Protein 7F06 (pdb70)

Organism: Streptomyces sp. (NCBI:txid1931)

B-factor: mean 23.54, std 11.12, range [6.89, 70.07]

Structure (mmCIF, N/CA/C/O backbone):
data_7F06
#
_entry.id   7F06
#
_cell.length_a   42.758
_cell.length_b   71.391
_cell.length_c   58.704
_cell.angle_alpha   90.000
_cell.angle_beta   105.113
_cell.angle_gamma   90.000
#
_symmetry.space_group_name_H-M   'P 1 21 1'
#
loop_
_entity.id
_entity.type
_entity.pdbx_description
1 polymer 'adenine phosphopsicosyltransferase'
2 non-polymer '[(2R,3S,4R,5R)-5-(6-aminopurin-9-yl)-5-(hydroxymethyl)-3,4-bis(oxidanyl)oxolan-2-yl]methyl dihydrogen phosphate'
3 non-polymer 'CALCIUM ION'
4 water water
#
loop_
_atom_site.group_PDB
_atom_site.id
_atom_site.type_symbol
_atom_site.label_atom_id
_atom_site.label_alt_id
_atom_site.label_comp_id
_atom_site.label_asym_id
_atom_site.label_entity_id
_atom_site.label_seq_id
_atom_site.pdbx_PDB_ins_code
_atom_site.Cartn_x
_atom_site.Cartn_y
_atom_site.Cartn_z
_atom_site.occupancy
_atom_site.B_iso_or_equiv
_atom_site.auth_seq_id
_atom_site.auth_comp_id
_atom_site.auth_asym_id
_atom_site.auth_atom_id
_atom_site.pdbx_PDB_model_num
ATOM 1 N N . GLY A 1 18 ? 17.46100 10.07900 80.56000 1.000 38.59000 -2 GLY A N 1
ATOM 2 C CA . GLY A 1 18 ? 18.30700 9.15600 79.82800 1.000 41.16000 -2 GLY A CA 1
ATOM 3 C C . GLY A 1 18 ? 17.86200 8.98400 78.38800 1.000 45.57000 -2 GLY A C 1
ATOM 4 O O . GLY A 1 18 ? 17.81500 7.86200 77.87000 1.000 46.63000 -2 GLY A O 1
ATOM 5 N N . SER A 1 19 ? 17.52300 10.09800 77.74300 1.000 42.23000 -1 SER A N 1
ATOM 6 C CA . SER A 1 19 ? 17.11900 10.08600 76.34200 1.000 39.21000 -1 SER A CA 1
ATOM 7 C C . SER A 1 19 ? 17.27100 11.49500 75.78600 1.000 37.47000 -1 SER A C 1
ATOM 8 O O . SER A 1 19 ? 17.47100 12.45900 76.52600 1.000 31.47000 -1 SER A O 1
ATOM 11 N N . HIS A 1 20 ? 17.18100 11.60500 74.46700 1.000 39.97000 0 HIS A N 1
ATOM 12 C CA . HIS A 1 20 ? 17.37200 12.88800 73.80800 1.000 40.10000 0 HIS A CA 1
ATOM 13 C C . HIS A 1 20 ? 16.03000 13.56500 73.54000 1.000 38.01000 0 HIS A C 1
ATOM 14 O O . HIS A 1 20 ? 14.97800 12.91600 73.47200 1.000 33.37000 0 HIS A O 1
ATOM 21 N N . MET A 1 21 ? 16.08400 14.89400 73.41300 1.000 32.67000 1 MET A N 1
ATOM 22 C CA . MET A 1 21 ? 14.89100 15.70300 73.18100 1.000 30.80000 1 MET A CA 1
ATOM 23 C C . MET A 1 21 ? 14.30200 15.45300 71.80200 1.000 30.99000 1 MET A C 1
ATOM 24 O O . MET A 1 21 ? 15.02400 15.36100 70.80700 1.000 31.74000 1 MET A O 1
ATOM 29 N N . THR A 1 22 ? 12.97400 15.39100 71.74500 1.000 28.20000 2 THR A N 1
ATOM 30 C CA . THR A 1 22 ? 12.25000 15.39700 70.48200 1.000 25.84000 2 THR A CA 1
ATOM 31 C C . THR A 1 22 ? 11.21800 16.52100 70.49800 1.000 25.45000 2 THR A C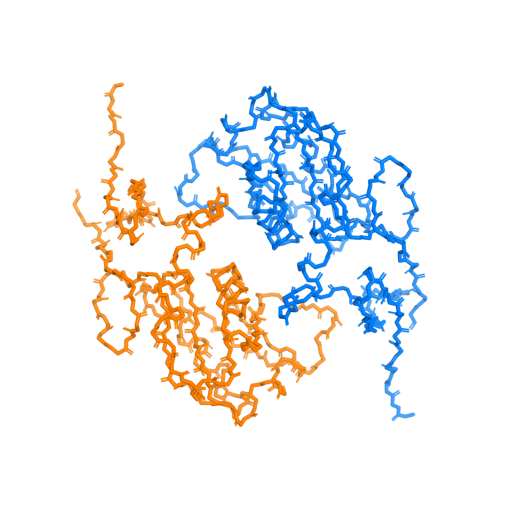 1
ATOM 32 O O . THR A 1 22 ? 10.03800 16.30200 70.20900 1.000 27.57000 2 THR A O 1
ATOM 36 N N . LEU A 1 23 ? 11.65100 17.72800 70.84000 1.000 19.49000 3 LEU A N 1
ATOM 37 C CA . LEU A 1 23 ? 10.75000 18.87000 70.89200 1.000 21.30000 3 LEU A CA 1
ATOM 38 C C . LEU A 1 23 ? 10.51000 19.43200 69.49100 1.000 20.02000 3 LEU A C 1
ATOM 39 O O . LEU A 1 23 ? 11.38900 19.38300 68.62400 1.000 20.17000 3 LEU A O 1
ATOM 44 N N . THR A 1 24 ? 9.31100 19.97300 69.27200 1.000 15.96000 4 THR A N 1
ATOM 45 C CA . THR A 1 24 ? 8.95500 20.50900 67.96400 1.000 18.63000 4 THR A CA 1
ATOM 46 C C . THR A 1 24 ? 8.29700 21.87900 68.10600 1.000 22.39000 4 THR A C 1
ATOM 47 O O . THR A 1 24 ? 7.82600 22.27000 69.17900 1.000 20.54000 4 THR A O 1
ATOM 51 N N . HIS A 1 25 ? 8.28900 22.60200 66.98700 1.000 18.99000 5 HIS A N 1
ATOM 52 C CA . HIS A 1 25 ? 7.71900 23.93800 66.84800 1.000 18.18000 5 HIS A CA 1
ATOM 53 C C . HIS A 1 25 ? 6.6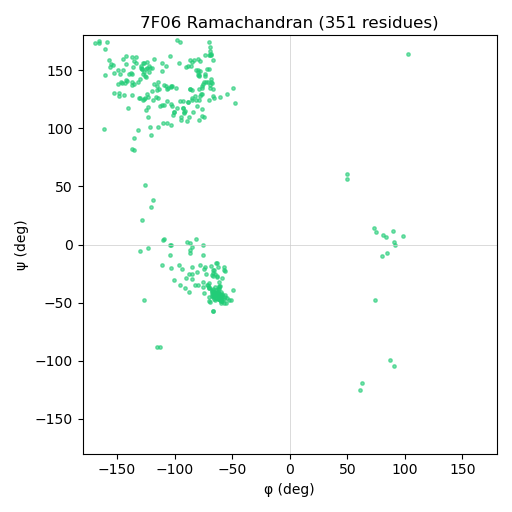8700 23.88000 65.73400 1.000 18.78000 5 HIS A C 1
ATOM 54 O O . HIS A 1 25 ? 7.03000 23.57500 64.58900 1.000 16.07000 5 HIS A O 1
ATOM 61 N N . THR A 1 26 ? 5.43400 24.15500 66.06900 1.000 18.79000 6 THR A N 1
ATOM 62 C CA . THR A 1 26 ? 4.34000 24.02200 65.11300 1.000 17.30000 6 THR A CA 1
ATOM 63 C C . THR A 1 26 ? 4.29400 25.21100 64.15900 1.000 19.01000 6 THR A C 1
ATOM 64 O O . THR A 1 26 ? 4.40500 26.36300 64.58500 1.000 19.33000 6 THR A O 1
ATOM 68 N N . ILE A 1 27 ? 4.14000 24.93300 62.86600 1.000 16.92000 7 ILE A N 1
ATOM 69 C CA . ILE A 1 27 ? 3.84200 25.95900 61.87800 1.000 17.93000 7 ILE A CA 1
ATOM 70 C C . ILE A 1 27 ? 2.59800 25.53600 61.11400 1.000 18.86000 7 ILE A C 1
ATOM 71 O O . ILE A 1 27 ? 2.27300 24.34900 61.00300 1.000 18.80000 7 ILE A O 1
ATOM 76 N N . THR A 1 28 ? 1.91600 26.53200 60.55600 1.000 20.19000 8 THR A N 1
ATOM 77 C CA . THR A 1 28 ? 0.73600 26.30500 59.73900 1.000 24.04000 8 THR A CA 1
ATOM 78 C C . THR A 1 28 ? 0.77600 27.27200 58.56700 1.000 24.88000 8 THR A C 1
ATOM 79 O O . THR A 1 28 ? 0.79000 28.49100 58.76400 1.000 23.00000 8 THR A O 1
ATOM 83 N N . ILE A 1 29 ? 0.84500 26.72800 57.35500 1.000 20.99000 9 ILE A N 1
ATOM 84 C CA . ILE A 1 29 ? 0.83800 27.51600 56.12900 1.000 23.49000 9 ILE A CA 1
ATOM 85 C C . ILE A 1 29 ? -0.49700 27.23600 55.45500 1.000 25.66000 9 ILE A C 1
ATOM 86 O O . ILE A 1 29 ? -0.69700 26.16600 54.86000 1.000 22.33000 9 ILE A O 1
ATOM 91 N N . GLY A 1 30 ? -1.41400 28.19700 55.54400 1.000 30.90000 10 GLY A N 1
ATOM 92 C CA . GLY A 1 30 ? -2.79000 27.90200 55.19000 1.000 32.84000 10 GLY A CA 1
ATOM 93 C C . GLY A 1 30 ? -3.30200 26.84900 56.14700 1.000 37.05000 10 GLY A C 1
ATOM 94 O O . GLY A 1 30 ? -3.34300 27.05500 57.36600 1.000 42.88000 10 GLY A O 1
ATOM 95 N N . ASP A 1 31 ? -3.68800 25.69400 55.61700 1.000 35.12000 11 ASP A N 1
ATOM 96 C CA . ASP A 1 31 ? -4.02300 24.55300 56.45900 1.000 40.47000 11 ASP A CA 1
ATOM 97 C C . ASP A 1 31 ? -3.09400 23.37400 56.17300 1.000 38.90000 11 ASP A C 1
ATOM 98 O O . ASP A 1 31 ? -3.51100 22.21300 56.16200 1.000 43.49000 11 ASP A O 1
ATOM 103 N N . VAL A 1 32 ? -1.81600 23.66800 55.94000 1.000 31.13000 12 VAL A N 1
ATOM 104 C CA . VAL A 1 32 ? -0.75400 22.66700 55.99700 1.000 26.92000 12 VAL A CA 1
ATOM 105 C C . VAL A 1 32 ? -0.03900 22.83800 57.33100 1.000 24.39000 12 VAL A C 1
ATOM 106 O O . VAL A 1 32 ? 0.63200 23.85100 57.55800 1.000 23.82000 12 VAL A O 1
ATOM 110 N N . ARG A 1 33 ? -0.18900 21.86500 58.22600 1.000 20.28000 13 ARG A N 1
ATOM 111 C CA . ARG A 1 33 ? 0.42100 21.92100 59.54900 1.000 19.87000 13 ARG A CA 1
ATOM 112 C C . ARG A 1 33 ? 1.66400 21.04100 59.59800 1.000 17.20000 13 ARG A C 1
ATOM 113 O O . ARG A 1 33 ? 1.64800 19.90400 59.12000 1.000 18.27000 13 ARG A O 1
ATOM 121 N N . ARG A 1 34 ? 2.73300 21.56200 60.20200 1.000 17.75000 14 ARG A N 1
ATOM 122 C CA . ARG A 1 34 ? 3.97000 20.80200 60.34700 1.000 19.43000 14 ARG A CA 1
ATOM 123 C C . ARG A 1 34 ? 4.57900 21.05200 61.72100 1.000 15.73000 14 ARG A C 1
ATOM 124 O O . ARG A 1 34 ? 4.46800 22.14400 62.27800 1.000 18.91000 14 ARG A O 1
ATOM 132 N N . GLU A 1 35 ? 5.22900 20.02200 62.25300 1.000 18.80000 15 GLU A N 1
ATOM 133 C CA . GLU A 1 35 ? 5.95700 20.07900 63.52300 1.000 19.56000 15 GLU A CA 1
ATOM 134 C C . GLU A 1 35 ? 7.45200 20.07800 63.22000 1.000 19.54000 15 GLU A C 1
ATOM 135 O O . GLU A 1 35 ? 8.02500 19.03900 62.87700 1.000 19.08000 15 GLU A O 1
ATOM 141 N N . LEU A 1 36 ? 8.07500 21.22500 63.34900 1.000 13.89000 16 LEU A N 1
ATOM 142 C CA . LEU A 1 36 ? 9.47400 21.35700 63.00300 1.000 13.92000 16 LEU A CA 1
ATOM 143 C C . LEU A 1 36 ? 10.33700 20.86900 64.15700 1.000 16.93000 16 LEU A C 1
ATOM 144 O O . LEU A 1 36 ? 10.15100 21.31400 65.29200 1.000 15.90000 16 LEU A O 1
ATOM 149 N N . PRO A 1 37 ? 11.28500 19.97000 63.90800 1.000 13.01000 17 PRO A N 1
ATOM 150 C CA . PRO A 1 37 ? 12.13300 19.48000 64.99800 1.000 17.75000 17 PRO A CA 1
ATOM 151 C C . PRO A 1 37 ? 13.05600 20.58400 65.48100 1.000 17.36000 17 PRO A C 1
ATOM 152 O O . PRO A 1 37 ? 13.62400 21.33000 64.68400 1.000 16.08000 17 PRO A O 1
ATOM 156 N N . ILE A 1 38 ? 13.19600 20.70100 66.79600 1.000 16.17000 18 ILE A N 1
ATOM 157 C CA . ILE A 1 38 ? 14.06300 21.71600 67.38600 1.000 11.38000 18 ILE A CA 1
ATOM 158 C C . ILE A 1 38 ? 15.42100 21.08200 67.65300 1.000 17.84000 18 ILE A C 1
ATOM 159 O O . ILE A 1 38 ? 15.57700 20.29000 68.58800 1.000 18.70000 18 ILE A O 1
ATOM 164 N N . VAL A 1 39 ? 16.41300 21.45000 66.84800 1.000 17.94000 19 VAL A N 1
ATOM 165 C CA . VAL A 1 39 ? 17.67000 20.71800 66.77800 1.000 18.98000 19 VAL A CA 1
ATOM 166 C C . VAL A 1 39 ? 18.82700 21.64100 67.11100 1.000 20.24000 19 VAL A C 1
ATOM 167 O O . VAL A 1 39 ? 18.79800 22.84500 66.83000 1.000 16.82000 19 VAL A O 1
ATOM 171 N N . ARG A 1 40 ? 19.86600 21.05800 67.70800 1.000 18.38000 20 ARG A N 1
ATOM 172 C CA . ARG A 1 40 ? 21.02300 21.83500 68.12900 1.000 21.79000 20 ARG A CA 1
ATOM 173 C C . ARG A 1 40 ? 21.90000 22.20500 66.93800 1.000 21.94000 20 ARG A C 1
ATOM 174 O O . ARG A 1 40 ? 22.15500 21.38200 66.05200 1.000 20.89000 20 ARG A O 1
ATOM 182 N N . VAL A 1 41 ? 22.35100 23.46200 66.91000 1.000 21.46000 21 VAL A N 1
ATOM 183 C CA . VAL A 1 41 ? 23.19900 23.94900 65.82900 1.000 23.99000 21 VAL A CA 1
ATOM 184 C C . VAL A 1 41 ? 24.44500 24.65700 66.33400 1.000 30.44000 21 VAL A C 1
ATOM 185 O O . VAL A 1 41 ? 25.28900 25.04800 65.52700 1.000 30.78000 21 VAL A O 1
ATOM 189 N N . ALA A 1 42 ? 24.57400 24.86500 67.63800 1.000 28.56000 22 ALA A N 1
ATOM 190 C CA . ALA A 1 42 ? 25.72000 25.56200 68.20200 1.000 33.95000 22 ALA A CA 1
ATOM 191 C C . ALA A 1 42 ? 25.81500 25.16200 69.66500 1.000 37.82000 22 ALA A C 1
ATOM 192 O O . ALA A 1 42 ? 24.94100 24.46400 70.19000 1.000 33.86000 22 ALA A O 1
ATOM 194 N N . ASP A 1 43 ? 26.89600 25.61300 70.31600 1.000 42.44000 23 ASP A N 1
ATOM 195 C CA . ASP A 1 43 ? 27.09200 25.34200 71.74200 1.000 45.94000 23 ASP A CA 1
ATOM 196 C C . ASP A 1 43 ? 25.85000 25.68700 72.54400 1.000 40.17000 23 ASP A C 1
ATOM 197 O O . ASP A 1 43 ? 25.47300 24.96500 73.47400 1.000 39.35000 23 ASP A O 1
ATOM 202 N N . ASP A 1 44 ? 25.18600 26.78100 72.17900 1.000 39.78000 24 ASP A N 1
ATOM 203 C CA . ASP A 1 44 ? 24.15900 27.37700 73.02000 1.000 36.02000 24 ASP A CA 1
ATOM 204 C C . ASP A 1 44 ? 22.84900 27.61400 72.27500 1.000 30.86000 24 ASP A C 1
ATOM 205 O O . ASP A 1 44 ? 22.04900 28.44400 72.71700 1.000 28.59000 24 ASP A O 1
ATOM 210 N N . ALA A 1 45 ? 22.59800 26.91700 71.16600 1.000 29.66000 25 ALA A N 1
ATOM 211 C CA . ALA A 1 45 ? 21.44900 27.28000 70.34600 1.000 25.97000 25 ALA A CA 1
ATOM 212 C C . ALA A 1 45 ? 20.82000 26.06500 69.67100 1.000 21.28000 25 ALA A C 1
ATOM 213 O O . ALA A 1 45 ? 21.52000 25.18000 69.17100 1.000 20.84000 25 ALA A O 1
ATOM 215 N N . ARG A 1 46 ? 19.48900 26.06000 69.63500 1.000 16.27000 26 ARG A N 1
ATOM 216 C CA . ARG A 1 46 ? 18.70700 25.15500 68.80300 1.000 17.95000 26 ARG A CA 1
ATOM 217 C C . ARG A 1 46 ? 17.76100 25.96100 67.91300 1.000 16.60000 26 ARG A C 1
ATOM 218 O O . ARG A 1 46 ? 17.31400 27.05300 68.28000 1.000 16.66000 26 ARG A O 1
ATOM 226 N N . ILE A 1 47 ? 17.44800 25.41200 66.74100 1.000 10.75000 27 ILE A N 1
ATOM 227 C CA . ILE A 1 47 ? 16.51600 26.04700 65.81500 1.000 12.50000 27 ILE A CA 1
ATOM 228 C C . ILE A 1 47 ? 15.44700 25.04300 65.40800 1.000 12.52000 27 ILE A C 1
ATOM 229 O O . ILE A 1 47 ? 15.67900 23.83000 65.40500 1.000 12.85000 27 ILE A O 1
ATOM 234 N N . ALA A 1 48 ? 14.25900 25.56000 65.08700 1.000 10.18000 28 ALA A N 1
ATOM 235 C CA . ALA A 1 48 ? 13.16900 24.76500 64.53200 1.000 10.40000 28 ALA A CA 1
ATOM 236 C C . ALA A 1 48 ? 13.44900 24.55700 63.05100 1.000 9.57000 28 ALA A C 1
ATOM 237 O O . ALA A 1 48 ? 13.33200 25.49300 62.25700 1.000 10.61000 28 ALA A O 1
ATOM 239 N N . PHE A 1 49 ? 13.84100 23.34500 62.67300 1.000 10.43000 29 PHE A N 1
ATOM 240 C CA . PHE A 1 49 ? 14.41800 23.13000 61.35100 1.000 12.43000 29 PHE A CA 1
ATOM 241 C C . PHE A 1 49 ? 13.33200 22.92100 60.30300 1.000 11.34000 29 PHE A C 1
ATOM 242 O O . PHE A 1 49 ? 12.51200 22.00700 60.42300 1.000 10.67000 29 PHE A O 1
ATOM 250 N N . LEU A 1 50 ? 13.36400 23.74500 59.26000 1.000 10.70000 30 LEU A N 1
ATOM 251 C CA . LEU A 1 50 ? 12.39700 23.70500 58.16900 1.000 11.22000 30 LEU A CA 1
ATOM 252 C C . LEU A 1 50 ? 12.93600 22.82100 57.04800 1.000 13.23000 30 LEU A C 1
ATOM 253 O O . LEU A 1 50 ? 14.02800 23.07300 56.53700 1.000 13.51000 30 LEU A O 1
ATOM 258 N N . LYS A 1 51 ? 12.18200 21.79700 56.66300 1.000 13.39000 31 LYS A N 1
ATOM 259 C CA . LYS A 1 51 ? 12.63400 20.83100 55.65300 1.000 11.81000 31 LYS A CA 1
ATOM 260 C C . LYS A 1 51 ? 11.67000 20.82300 54.46400 1.000 13.72000 31 LYS A C 1
ATOM 261 O O . LYS A 1 51 ? 10.66300 20.10900 54.48500 1.000 12.04000 31 LYS A O 1
ATOM 267 N N . LEU A 1 52 ? 11.97200 21.60300 53.42500 1.000 8.93000 32 LEU A N 1
ATOM 268 C CA . LEU A 1 52 ? 11.16900 21.55100 52.20300 1.000 9.93000 32 LEU A CA 1
ATOM 269 C C . LEU A 1 52 ? 11.44400 20.30400 51.36800 1.000 11.85000 32 LEU A C 1
ATOM 270 O O . LEU A 1 52 ? 10.53700 19.82500 50.67600 1.000 9.61000 32 LEU A O 1
ATOM 275 N N . TYR A 1 53 ? 12.67700 19.78900 51.38900 1.000 11.06000 33 TYR A N 1
ATOM 276 C CA . TYR A 1 53 ? 13.00800 18.54700 50.68700 1.000 11.99000 33 TYR A CA 1
ATOM 277 C C . TYR A 1 53 ? 12.07400 17.42200 51.11700 1.000 13.52000 33 TYR A C 1
ATOM 278 O O . TYR A 1 53 ? 11.89600 17.17900 52.31100 1.000 13.07000 33 TYR A O 1
ATOM 287 N N . GLY A 1 54 ? 11.48600 16.72200 50.14700 1.000 10.85000 34 GLY A N 1
ATOM 288 C CA . GLY A 1 54 ? 10.63200 15.60100 50.49600 1.000 12.87000 34 GLY A CA 1
ATOM 289 C C . GLY A 1 54 ? 9.22100 15.95900 50.89900 1.000 15.78000 34 GLY A C 1
ATOM 290 O O . GLY A 1 54 ? 8.46700 15.07000 51.31900 1.000 13.77000 34 GLY A O 1
ATOM 291 N N . ASP A 1 55 ? 8.81300 17.22900 50.75000 1.000 13.18000 35 ASP A N 1
ATOM 292 C CA . ASP A 1 55 ? 7.49600 17.65500 51.22300 1.000 14.49000 35 ASP A CA 1
ATOM 293 C C . ASP A 1 55 ? 6.82600 18.53000 50.15300 1.000 13.72000 35 ASP A C 1
ATOM 294 O O . ASP A 1 55 ? 6.82200 19.75800 50.24200 1.000 11.04000 35 ASP A O 1
ATOM 299 N N . VAL A 1 56 ? 6.23100 17.87900 49.14500 1.000 11.22000 36 VAL A N 1
ATOM 300 C CA . VAL A 1 56 ? 5.56000 18.61600 48.07500 1.000 11.84000 36 VAL A CA 1
ATOM 301 C C . VAL A 1 56 ? 4.47700 19.52500 48.65100 1.000 11.55000 36 VAL A C 1
ATOM 302 O O . VAL A 1 56 ? 4.36400 20.68800 48.26700 1.000 13.99000 36 VAL A O 1
ATOM 306 N N . GLU A 1 57 ? 3.64600 18.99400 49.55700 1.000 13.75000 37 GLU A N 1
ATOM 307 C CA . GLU A 1 57 ? 2.51900 19.76900 50.08100 1.000 13.04000 37 GLU A CA 1
ATOM 308 C C . GLU A 1 57 ? 2.98600 21.05800 50.75000 1.000 14.97000 37 GLU A C 1
ATOM 309 O O . GLU A 1 57 ? 2.42600 22.13400 50.49800 1.000 14.15000 37 GLU A O 1
ATOM 315 N N . LEU A 1 58 ? 4.01700 20.97200 51.60300 1.000 12.61000 38 LEU A N 1
ATOM 316 C CA . LEU A 1 58 ? 4.54300 22.16700 52.27300 1.000 11.66000 38 LEU A CA 1
ATOM 317 C C . LEU A 1 58 ? 5.19200 23.11500 51.27600 1.000 12.04000 38 LEU A C 1
ATOM 318 O O . LEU A 1 58 ? 4.98400 24.33300 51.34000 1.000 12.87000 38 LEU A O 1
ATOM 323 N N . THR A 1 59 ? 5.97000 22.57200 50.33900 1.000 10.52000 39 THR A N 1
ATOM 324 C CA . THR A 1 59 ? 6.64700 23.39200 49.33800 1.000 11.61000 39 THR A CA 1
ATOM 325 C C . THR A 1 59 ? 5.64500 24.19000 48.51500 1.000 11.87000 39 THR A C 1
ATOM 326 O O . THR A 1 59 ? 5.77300 25.41100 48.34600 1.000 11.71000 39 THR A O 1
ATOM 330 N N . VAL A 1 60 ? 4.63300 23.50500 47.99700 1.000 12.58000 40 VAL A N 1
ATOM 331 C CA . VAL A 1 60 ? 3.63600 24.15600 47.16600 1.000 13.20000 40 VAL A CA 1
ATOM 332 C C . VAL A 1 60 ? 2.82600 25.15400 47.98600 1.000 12.54000 40 VAL A C 1
ATOM 333 O O . VAL A 1 60 ? 2.53400 26.25500 47.51000 1.000 17.00000 40 VAL A O 1
ATOM 337 N N . ALA A 1 61 ? 2.50000 24.82600 49.24600 1.000 11.80000 41 ALA A N 1
ATOM 338 C CA . ALA A 1 61 ? 1.74300 25.78100 50.06000 1.000 17.57000 41 ALA A CA 1
ATOM 339 C C . ALA A 1 61 ? 2.55600 27.04700 50.34200 1.000 16.21000 41 ALA A C 1
ATOM 340 O O . ALA A 1 61 ? 2.03600 28.16800 50.22100 1.000 15.35000 41 ALA A O 1
ATOM 342 N N . CYS A 1 62 ? 3.83700 26.89500 50.69400 1.000 11.79000 42 CYS A N 1
ATOM 343 C CA . CYS A 1 62 ? 4.70000 28.06000 50.90800 1.000 8.54000 42 CYS A CA 1
ATOM 344 C C . CYS A 1 62 ? 4.80400 28.91700 49.65200 1.000 13.58000 42 CYS A C 1
ATOM 345 O O . CYS A 1 62 ? 4.66300 30.14500 49.71200 1.000 10.62000 42 CYS A O 1
ATOM 348 N N . ALA A 1 63 ? 5.07600 28.28600 48.50500 1.000 11.81000 43 ALA A N 1
ATOM 349 C CA . ALA A 1 63 ? 5.20300 29.03200 47.25700 1.000 13.95000 43 ALA A CA 1
ATOM 350 C C . ALA A 1 63 ? 3.90000 29.73900 46.88500 1.000 16.76000 43 ALA A C 1
ATOM 351 O O . ALA A 1 63 ? 3.91900 30.87200 46.39400 1.000 17.14000 43 ALA A O 1
ATOM 353 N N . ARG A 1 64 ? 2.75900 29.09400 47.11500 1.000 17.53000 44 ARG A N 1
ATOM 354 C CA . ARG A 1 64 ? 1.48100 29.73800 46.82300 1.000 20.35000 44 ARG A CA 1
ATOM 355 C C . ARG A 1 64 ? 1.26400 30.96000 47.71100 1.000 18.26000 44 ARG A C 1
ATOM 356 O O . ARG A 1 64 ? 0.91900 32.04800 47.22200 1.000 19.37000 44 ARG A O 1
ATOM 364 N N . ALA A 1 65 ? 1.49900 30.80400 49.01900 1.000 15.33000 45 ALA A N 1
ATOM 365 C CA . ALA A 1 65 ? 1.36200 31.93100 49.93900 1.000 17.08000 45 ALA A CA 1
ATOM 366 C C . ALA A 1 65 ? 2.28200 33.08300 49.55600 1.000 19.98000 45 ALA A C 1
ATOM 367 O O . ALA A 1 65 ? 1.87400 34.25000 49.57600 1.000 17.81000 45 ALA A O 1
ATOM 369 N N . LEU A 1 66 ? 3.52900 32.78200 49.20200 1.000 16.51000 46 LEU A N 1
ATOM 370 C CA . LEU A 1 66 ? 4.45400 33.85600 48.86700 1.000 15.65000 46 LEU A CA 1
ATOM 371 C C . LEU A 1 66 ? 4.08000 34.51700 47.54000 1.000 19.65000 46 LEU A C 1
ATOM 372 O O . LEU A 1 66 ? 4.21000 35.73500 47.39800 1.000 19.30000 46 LEU A O 1
ATOM 377 N N . ALA A 1 67 ? 3.61600 33.73400 46.55800 1.000 18.31000 47 ALA A N 1
ATOM 378 C CA . ALA A 1 67 ? 3.17300 34.31700 45.29400 1.000 19.98000 47 ALA A CA 1
ATOM 379 C C . ALA A 1 67 ? 2.00900 35.27700 45.51000 1.000 22.30000 47 ALA A C 1
ATOM 380 O O . ALA A 1 67 ? 1.90400 36.30100 44.82700 1.000 22.51000 47 ALA A O 1
ATOM 382 N N . GLY A 1 68 ? 1.12400 34.95900 46.45500 1.000 23.50000 48 GLY A N 1
ATOM 383 C CA . GLY A 1 68 ? 0.05700 35.89200 46.79600 1.000 28.22000 48 GLY A CA 1
ATOM 384 C C . GLY A 1 68 ? 0.55700 37.26400 47.21100 1.000 29.83000 48 GLY A C 1
ATOM 385 O O . GLY A 1 68 ? -0.17900 38.25100 47.12500 1.000 28.82000 48 GLY A O 1
ATOM 386 N N . ARG A 1 69 ? 1.80500 37.35200 47.66000 1.000 25.03000 49 ARG A N 1
ATOM 387 C CA . ARG A 1 69 ? 2.39300 38.58600 48.15200 1.000 23.07000 49 ARG A CA 1
ATOM 388 C C . ARG A 1 69 ? 3.35700 39.21900 47.16200 1.000 25.64000 49 ARG A C 1
ATOM 389 O O . ARG A 1 69 ? 3.93000 40.27300 47.45800 1.000 23.91000 49 ARG A O 1
ATOM 397 N N . MET A 1 70 ? 3.56100 38.60300 46.00100 1.000 23.52000 50 MET A N 1
ATOM 398 C CA . MET A 1 70 ? 4.51200 39.11600 45.03000 1.000 24.52000 50 MET A CA 1
ATOM 399 C C . MET A 1 70 ? 3.78900 40.04600 44.06400 1.000 24.79000 50 MET A C 1
ATOM 400 O O . MET A 1 70 ? 2.94000 39.57800 43.29600 1.000 26.53000 50 MET A O 1
ATOM 405 N N . PRO A 1 71 ? 4.08800 41.34300 44.05900 1.000 24.03000 51 PRO A N 1
ATOM 406 C CA . PRO A 1 71 ? 3.33600 42.27500 43.20900 1.000 29.89000 51 PRO A CA 1
ATOM 407 C C . PRO A 1 71 ? 3.63100 42.09700 41.72400 1.000 33.19000 51 PRO A C 1
ATOM 408 O O . PRO A 1 71 ? 4.63200 41.50400 41.31200 1.000 26.11000 51 PRO A O 1
ATOM 412 N N . ALA A 1 72 ? 2.72700 42.65600 40.91100 1.000 33.38000 52 ALA A N 1
ATOM 413 C CA . ALA A 1 72 ? 2.84800 42.56300 39.45900 1.000 32.76000 52 ALA A CA 1
ATOM 414 C C . ALA A 1 72 ? 4.10800 43.24100 38.93000 1.000 25.83000 52 ALA A C 1
ATOM 415 O O . ALA A 1 72 ? 4.54100 42.93600 37.81300 1.000 30.44000 52 ALA A O 1
ATOM 417 N N . ASP A 1 73 ? 4.71000 44.14100 39.71000 1.000 26.42000 53 ASP A N 1
ATOM 418 C CA . ASP A 1 73 ? 5.91600 44.84500 39.27500 1.000 33.29000 53 ASP A CA 1
ATOM 419 C C . ASP A 1 73 ? 7.10300 43.90700 39.09000 1.000 31.34000 53 ASP A C 1
ATOM 420 O O . ASP A 1 73 ? 8.04800 44.24700 38.36400 1.000 25.95000 53 ASP A O 1
ATOM 425 N N . VAL A 1 74 ? 7.11000 42.76700 39.78600 1.000 26.07000 54 VAL A N 1
ATOM 426 C CA . VAL A 1 74 ? 8.29000 41.90100 39.81500 1.000 23.44000 54 VAL A CA 1
ATOM 427 C C . VAL A 1 74 ? 8.46900 41.24800 38.45200 1.000 18.97000 54 VAL A C 1
ATOM 428 O O . VAL A 1 74 ? 7.56000 40.57100 37.95700 1.000 21.28000 54 VAL A O 1
ATOM 432 N N . ASP A 1 75 ? 9.65400 41.42700 37.85700 1.000 18.88000 55 ASP A N 1
ATOM 433 C CA . ASP A 1 75 ? 10.00800 40.80200 36.58500 1.000 21.00000 55 ASP A CA 1
ATOM 434 C C . ASP A 1 75 ? 10.60700 39.40900 36.72700 1.000 22.36000 55 ASP A C 1
ATOM 435 O O . ASP A 1 75 ? 10.33200 38.54700 35.88700 1.000 17.16000 55 ASP A O 1
ATOM 440 N N . VAL A 1 76 ? 11.47700 39.17700 37.71400 1.000 18.28000 56 VAL A N 1
ATOM 441 C CA . VAL A 1 76 ? 12.23600 37.92900 37.74500 1.000 15.06000 56 VAL A CA 1
ATOM 442 C C . VAL A 1 76 ? 12.48600 37.51100 39.19000 1.000 16.99000 56 VAL A C 1
ATOM 443 O O . VAL A 1 76 ? 12.64800 38.35000 40.07800 1.000 14.59000 56 VAL A O 1
ATOM 447 N N . ILE A 1 77 ? 12.51200 36.18900 39.42300 1.000 14.56000 57 ILE A N 1
ATOM 448 C CA . ILE A 1 77 ? 12.75200 35.62100 40.75300 1.000 14.89000 57 ILE A CA 1
ATOM 449 C C . ILE A 1 77 ? 14.18300 35.11300 40.80900 1.000 15.40000 57 ILE A C 1
ATOM 450 O O . ILE A 1 77 ? 14.64700 34.47900 39.86200 1.000 12.34000 57 ILE A O 1
ATOM 455 N N . VAL A 1 78 ? 14.88500 35.38200 41.91200 1.000 11.21000 58 VAL A N 1
ATOM 456 C CA . VAL A 1 78 ? 16.26200 34.93700 42.08800 1.000 11.62000 58 VAL A CA 1
ATOM 457 C C . VAL A 1 78 ? 16.39500 34.25400 43.44200 1.000 11.55000 58 VAL A C 1
ATOM 458 O O . VAL A 1 78 ? 16.05300 34.84200 44.47600 1.000 12.10000 58 VAL A O 1
ATOM 462 N N . GLY A 1 79 ? 16.91200 33.02600 43.44100 1.000 10.69000 59 GLY A N 1
ATOM 463 C CA . GLY A 1 79 ? 17.10600 32.31000 44.68100 1.000 10.46000 59 GLY A CA 1
ATOM 464 C C . GLY A 1 79 ? 18.46000 31.64200 44.70400 1.000 12.22000 59 GLY A C 1
ATOM 465 O O . GLY A 1 79 ? 19.06000 31.40400 43.65900 1.000 11.90000 59 GLY A O 1
ATOM 466 N N . PRO A 1 80 ? 18.98600 31.33800 45.90900 1.000 10.38000 60 PRO A N 1
ATOM 467 C CA . PRO A 1 80 ? 20.24500 30.65800 45.99700 1.000 11.22000 60 PRO A CA 1
ATOM 468 C C . PRO A 1 80 ? 20.19600 29.12700 45.97900 1.000 15.66000 60 PRO A C 1
ATOM 469 O O . PRO A 1 80 ? 19.19300 28.58200 46.36600 1.000 12.32000 60 PRO A O 1
ATOM 473 N N . GLU A 1 81 ? 21.27400 28.49500 45.52600 1.000 10.82000 61 GLU A N 1
ATOM 474 C CA . GLU A 1 81 ? 21.42900 27.04000 45.68800 1.000 15.75000 61 GLU A CA 1
ATOM 475 C C . GLU A 1 81 ? 21.87500 26.88400 47.15000 1.000 19.56000 61 GLU A C 1
ATOM 476 O O . GLU A 1 81 ? 22.83700 27.55700 47.53200 1.000 19.05000 61 GLU A O 1
ATOM 482 N N . THR A 1 82 ? 21.17600 26.10400 47.96400 1.000 14.65000 62 THR A N 1
ATOM 483 C CA . THR A 1 82 ? 20.09100 25.17300 47.61000 1.000 15.14000 62 THR A CA 1
ATOM 484 C C . THR A 1 82 ? 18.75000 25.68300 48.14400 1.000 13.23000 62 THR A C 1
ATOM 485 O O . THR A 1 82 ? 17.73600 25.26500 47.61600 1.000 13.06000 62 THR A O 1
ATOM 489 N N . GLY A 1 83 ? 18.78900 26.60400 49.10500 1.000 17.22000 63 GLY A N 1
ATOM 490 C CA . GLY A 1 83 ? 17.57100 27.05600 49.81100 1.000 14.31000 63 GLY A CA 1
ATOM 491 C C . GLY A 1 83 ? 16.51700 27.74600 48.96200 1.000 13.14000 63 GLY A C 1
ATOM 492 O O . GLY A 1 83 ? 15.42900 27.95200 49.48200 1.000 12.12000 63 GLY A O 1
ATOM 493 N N . GLY A 1 84 ? 16.87500 28.18000 47.76000 1.000 13.71000 64 GLY A N 1
ATOM 494 C CA . GLY A 1 84 ? 15.84900 28.80400 46.95700 1.000 11.40000 64 GLY A CA 1
ATOM 495 C C . GLY A 1 84 ? 15.41000 27.96400 45.77900 1.000 12.25000 64 GLY A C 1
ATOM 496 O O . GLY A 1 84 ? 14.60200 28.43400 44.97800 1.000 12.89000 64 GLY A O 1
ATOM 497 N N . ILE A 1 85 ? 15.90600 26.73200 45.64100 1.000 10.83000 65 ILE A N 1
ATOM 498 C CA . ILE A 1 85 ? 15.62600 25.98700 44.41200 1.000 13.13000 65 ILE A CA 1
ATOM 499 C C . ILE A 1 85 ? 14.14200 25.64600 44.30700 1.000 9.92000 65 ILE A C 1
ATOM 500 O O . ILE A 1 85 ? 13.47600 25.99700 43.32300 1.000 8.04000 65 ILE A O 1
ATOM 505 N N . LEU A 1 86 ? 13.61200 24.94100 45.31000 1.000 9.90000 66 LEU A N 1
ATOM 506 C CA . LEU A 1 86 ? 12.22400 24.49000 45.24600 1.000 7.81000 66 LEU A CA 1
ATOM 507 C C . LEU A 1 86 ? 11.26800 25.67100 45.25200 1.000 10.69000 66 LEU A C 1
ATOM 508 O O . LEU A 1 86 ? 10.28400 25.68700 44.48700 1.000 8.08000 66 LEU A O 1
ATOM 513 N N . LEU A 1 87 ? 11.55900 26.68000 46.08200 1.000 9.33000 67 LEU A N 1
ATOM 514 C CA . LEU A 1 87 ? 10.65100 27.81700 46.21400 1.000 9.59000 67 LEU A CA 1
ATOM 515 C C . LEU A 1 87 ? 10.64800 28.66500 44.95900 1.000 12.10000 67 LEU A C 1
ATOM 516 O O . LEU A 1 87 ? 9.58900 29.09000 44.50100 1.000 11.12000 67 LEU A O 1
ATOM 521 N N . ALA A 1 88 ? 11.83200 28.96800 44.41000 1.000 9.79000 68 ALA A N 1
ATOM 522 C CA . ALA A 1 88 ? 11.87400 29.73400 43.17200 1.000 11.50000 68 ALA A CA 1
ATOM 523 C C . ALA A 1 88 ? 11.16700 28.99000 42.04600 1.000 12.96000 68 ALA A C 1
ATOM 524 O O . ALA A 1 88 ? 10.41200 29.59800 41.27200 1.000 10.60000 68 ALA A O 1
ATOM 526 N N . HIS A 1 89 ? 11.41500 27.67900 41.91600 1.000 9.59000 69 HIS A N 1
ATOM 527 C CA . HIS A 1 89 ? 10.74800 26.91800 40.85800 1.000 10.71000 69 HIS A CA 1
ATOM 528 C C . HIS A 1 89 ? 9.22800 26.99200 40.99200 1.000 10.09000 69 HIS A C 1
ATOM 529 O O . HIS A 1 89 ? 8.52500 27.26600 40.01500 1.000 13.09000 69 HIS A O 1
ATOM 536 N N . GLU A 1 90 ? 8.69800 26.75900 42.19700 1.000 9.71000 70 GLU A N 1
ATOM 537 C CA . GLU A 1 90 ? 7.24100 26.76800 42.37900 1.000 12.31000 70 GLU A CA 1
ATOM 538 C C . GLU A 1 90 ? 6.65900 28.18000 42.29500 1.000 12.80000 70 GLU A C 1
ATOM 539 O O . GLU A 1 90 ? 5.54700 28.36000 41.78600 1.000 13.50000 70 GLU A O 1
ATOM 545 N N . LEU A 1 91 ? 7.38600 29.19700 42.76500 1.000 12.43000 71 LEU A N 1
ATOM 546 C CA . LEU A 1 91 ? 6.94000 30.57600 42.56300 1.000 12.25000 71 LEU A CA 1
ATOM 547 C C . LEU A 1 91 ? 6.85500 30.90900 41.08600 1.000 16.62000 71 LEU A C 1
ATOM 548 O O . LEU A 1 91 ? 5.90000 31.56400 40.63700 1.000 15.66000 71 LEU A O 1
ATOM 553 N N . ALA A 1 92 ? 7.87400 30.50600 40.31900 1.000 13.51000 72 ALA A N 1
ATOM 554 C CA . ALA A 1 92 ? 7.87400 30.75600 38.88600 1.000 12.21000 72 ALA A CA 1
ATOM 555 C C . ALA A 1 92 ? 6.75000 29.99300 38.20300 1.000 16.79000 72 ALA A C 1
ATOM 556 O O . ALA A 1 92 ? 6.06200 30.53400 37.32900 1.000 16.00000 72 ALA A O 1
ATOM 558 N N . GLU A 1 93 ? 6.52500 28.74400 38.61200 1.000 12.40000 73 GLU A N 1
ATOM 559 C CA . GLU A 1 93 ? 5.45600 27.96000 38.00700 1.000 16.45000 73 GLU A CA 1
ATOM 560 C C . GLU A 1 93 ? 4.09100 28.56600 38.31600 1.000 16.24000 73 GLU A C 1
ATOM 561 O O . GLU A 1 93 ? 3.19700 28.55700 37.46400 1.000 21.59000 73 GLU A O 1
ATOM 567 N N . HIS A 1 94 ? 3.91500 29.10800 39.52300 1.000 18.88000 74 HIS A N 1
ATOM 568 C CA . HIS A 1 94 ? 2.62500 29.68400 39.89500 1.000 24.33000 74 HIS A CA 1
ATOM 569 C C . HIS A 1 94 ? 2.39000 31.01900 39.20800 1.000 24.09000 74 HIS A C 1
ATOM 570 O O . HIS A 1 94 ? 1.27400 31.30200 38.75700 1.000 26.66000 74 HIS A O 1
ATOM 577 N N . SER A 1 95 ? 3.42300 31.85800 39.13800 1.000 24.84000 75 SER A N 1
ATOM 578 C CA . SER A 1 95 ? 3.27000 33.24400 38.72500 1.000 24.19000 75 SER A CA 1
ATOM 579 C C . SER A 1 95 ? 3.49900 33.47200 37.23700 1.000 26.08000 75 SER A C 1
ATOM 580 O O . SER A 1 95 ? 3.02800 34.48200 36.70700 1.000 26.30000 75 SER A O 1
ATOM 583 N N . GLY A 1 96 ? 4.20500 32.56900 36.55300 1.000 21.86000 76 GLY A N 1
ATOM 584 C CA . GLY A 1 96 ? 4.62400 32.78700 35.18800 1.000 19.74000 76 GLY A CA 1
ATOM 585 C C . GLY A 1 96 ? 5.91000 33.57600 35.02500 1.000 19.87000 76 GLY A C 1
ATOM 586 O O . GLY A 1 96 ? 6.42500 33.66500 33.90500 1.000 18.46000 76 GLY A O 1
ATOM 587 N N . ARG A 1 97 ? 6.46600 34.13000 36.09700 1.000 19.66000 77 ARG A N 1
ATOM 588 C CA . ARG A 1 97 ? 7.71400 34.87000 35.98100 1.000 17.60000 77 ARG A CA 1
ATOM 589 C C . ARG A 1 97 ? 8.90800 33.93200 35.78100 1.000 16.91000 77 ARG A C 1
ATOM 590 O O . ARG A 1 97 ? 8.94300 32.82600 36.32700 1.000 16.08000 77 ARG A O 1
ATOM 598 N N . PRO A 1 98 ? 9.91600 34.36500 35.03000 1.000 19.24000 78 PRO A N 1
ATOM 599 C CA . PRO A 1 98 ? 11.16300 33.59900 34.97100 1.000 17.37000 78 PRO A CA 1
ATOM 600 C C . PRO A 1 98 ? 11.90500 33.64700 36.30500 1.000 18.17000 78 PRO A C 1
ATOM 601 O O . PRO A 1 98 ? 11.61800 34.45600 37.19600 1.000 12.23000 78 PRO A O 1
ATOM 605 N N . TYR A 1 99 ? 12.84200 32.71500 36.46100 1.000 12.16000 79 TYR A N 1
ATOM 606 C CA . TYR A 1 99 ? 13.61800 32.65300 37.68900 1.000 11.00000 79 TYR A CA 1
ATOM 607 C C . TYR A 1 99 ? 15.03700 32.22300 37.37400 1.000 12.76000 79 TYR A C 1
ATOM 608 O O . TYR A 1 99 ? 15.32400 31.64400 36.32000 1.000 10.45000 79 TYR A O 1
ATOM 617 N N . VAL A 1 100 ? 15.92200 32.54100 38.31900 1.000 11.15000 80 VAL A N 1
ATOM 618 C CA . VAL A 1 100 ? 17.35400 32.29500 38.21700 1.000 9.74000 80 VAL A CA 1
ATOM 619 C C . VAL A 1 100 ? 17.83700 31.76600 39.55200 1.000 8.90000 80 VAL A C 1
ATOM 620 O O . VAL A 1 100 ? 17.43300 32.26000 40.61300 1.000 10.83000 80 VAL A O 1
ATOM 624 N N . ILE A 1 101 ? 18.69300 30.75200 39.49800 1.000 10.81000 81 ILE A N 1
ATOM 625 C CA . ILE A 1 101 ? 19.33300 30.20400 40.68500 1.000 11.64000 81 ILE A CA 1
ATOM 626 C C . ILE A 1 101 ? 20.79000 30.64900 40.68800 1.000 12.77000 81 ILE A C 1
ATOM 627 O O . ILE A 1 101 ? 21.52000 30.40800 39.71900 1.000 13.37000 81 ILE A O 1
ATOM 632 N N . ALA A 1 102 ? 21.20000 31.30800 41.77600 1.000 11.57000 82 ALA A N 1
ATOM 633 C CA . ALA A 1 102 ? 22.60600 31.60800 42.02900 1.000 15.45000 82 ALA A CA 1
ATOM 634 C C . ALA A 1 102 ? 23.28700 30.36600 42.60900 1.000 16.08000 82 ALA A C 1
ATOM 635 O O . ALA A 1 102 ? 22.91800 29.88500 43.68800 1.000 12.35000 82 ALA A O 1
ATOM 637 N N . ARG A 1 103 ? 24.28400 29.85800 41.90300 1.000 14.23000 83 ARG A N 1
ATOM 638 C CA . ARG A 1 103 ? 24.91200 28.60300 42.26700 1.000 16.32000 83 ARG A CA 1
ATOM 639 C C . ARG A 1 103 ? 26.02400 28.81100 43.29000 1.000 17.89000 83 ARG A C 1
ATOM 640 O O . ARG A 1 103 ? 26.61100 29.89000 43.39800 1.000 17.61000 83 ARG A O 1
ATOM 648 N N . LYS A 1 104 ? 26.27100 27.75000 44.06800 1.000 15.00000 84 LYS A N 1
ATOM 649 C CA . LYS A 1 104 ? 27.30600 27.67000 45.09300 1.000 23.99000 84 LYS A CA 1
ATOM 650 C C . LYS A 1 104 ? 28.66400 27.26300 44.53800 1.000 26.30000 84 LYS A C 1
ATOM 651 O O . LYS A 1 104 ? 29.67700 27.48400 45.20300 1.000 27.54000 84 LYS A O 1
ATOM 657 N N . LYS A 1 105 ? 28.69500 26.65500 43.35500 1.000 27.73000 85 LYS A N 1
ATOM 658 C CA . LYS A 1 105 ? 29.90300 26.15200 42.71800 1.000 31.56000 85 LYS A CA 1
ATOM 659 C C . LYS A 1 105 ? 29.98100 26.66900 41.29000 1.000 33.09000 85 LYS A C 1
ATOM 660 O O . LYS A 1 105 ? 28.95600 26.89800 40.64100 1.000 28.28000 85 LYS A O 1
ATOM 666 N N . LEU A 1 106 ? 31.20700 26.80600 40.79100 1.000 31.28000 86 LEU A N 1
ATOM 667 C CA . LEU A 1 106 ? 31.39900 27.04000 39.36700 1.000 33.43000 86 LEU A CA 1
ATOM 668 C C . LEU A 1 106 ? 31.02200 25.79400 38.57500 1.000 34.52000 86 LEU A C 1
ATOM 669 O O . LEU A 1 106 ? 31.39600 24.67500 38.94100 1.000 38.05000 86 LEU A O 1
ATOM 674 N N . ARG A 1 107 ? 30.27000 25.98500 37.49900 1.000 32.28000 87 ARG A N 1
ATOM 675 C CA . ARG A 1 107 ? 29.90200 24.92100 36.57900 1.000 37.24000 87 ARG A CA 1
ATOM 676 C C . ARG A 1 107 ? 30.48000 25.24500 35.20300 1.000 37.44000 87 ARG A C 1
ATOM 677 O O . ARG A 1 107 ? 30.79500 26.40800 34.91600 1.000 30.84000 87 ARG A O 1
ATOM 685 N N . PRO A 1 108 ? 30.63100 24.24400 34.32200 1.000 40.07000 88 PRO A N 1
ATOM 686 C CA . PRO A 1 108 ? 31.27800 24.50200 33.02200 1.000 32.72000 88 PRO A CA 1
ATOM 687 C C . PRO A 1 108 ? 30.47800 25.40000 32.09100 1.000 34.81000 88 PRO A C 1
ATOM 688 O O . PRO A 1 108 ? 31.08300 26.05700 31.23600 1.000 37.59000 88 PRO A O 1
ATOM 692 N N . ASN A 1 109 ? 29.15100 25.45100 32.21500 1.000 32.51000 89 ASN A N 1
ATOM 693 C CA . ASN A 1 109 ? 28.32900 26.33800 31.39900 1.000 36.26000 89 ASN A CA 1
ATOM 694 C C . ASN A 1 109 ? 28.41200 27.79200 31.83000 1.000 34.94000 89 ASN A C 1
ATOM 695 O O . ASN A 1 109 ? 27.74200 28.63900 31.23000 1.000 37.08000 89 ASN A O 1
ATOM 700 N N . MET A 1 110 ? 29.18000 28.09600 32.86600 1.000 35.73000 90 MET A N 1
ATOM 701 C CA . MET A 1 110 ? 29.33400 29.46300 33.33900 1.000 38.10000 90 MET A CA 1
ATOM 702 C C . MET A 1 110 ? 30.52100 30.10400 32.64300 1.000 39.35000 90 MET A C 1
ATOM 703 O O . MET A 1 110 ? 31.66400 29.68000 32.84200 1.000 39.43000 90 MET A O 1
ATOM 708 N N . VAL A 1 111 ? 30.25500 31.11800 31.83200 1.000 42.00000 91 VAL A N 1
ATOM 709 C CA . VAL A 1 111 ? 31.30800 31.93600 31.24800 1.000 45.57000 91 VAL A CA 1
ATOM 710 C C . VAL A 1 111 ? 31.26500 33.30100 31.91500 1.000 43.22000 91 VAL A C 1
ATOM 711 O O . VAL A 1 111 ? 30.18100 33.85300 32.14900 1.000 41.82000 91 VAL A O 1
ATOM 715 N N . LYS A 1 112 ? 32.44600 33.82500 32.23800 1.000 37.41000 92 LYS A N 1
ATOM 716 C CA . LYS A 1 112 ? 32.60500 35.13300 32.86300 1.000 39.13000 92 LYS A CA 1
ATOM 717 C C . LYS A 1 112 ? 31.69700 35.30400 34.08800 1.000 31.56000 92 LYS A C 1
ATOM 718 O O . LYS A 1 112 ? 30.89600 36.23600 34.14800 1.000 32.09000 92 LYS A O 1
ATOM 724 N N . PRO A 1 113 ? 31.79800 34.41800 35.07800 1.000 35.21000 93 PRO A N 1
ATOM 725 C CA . PRO A 1 113 ? 30.83200 34.46500 36.18200 1.000 28.21000 93 PRO A CA 1
ATOM 726 C C . PRO A 1 113 ? 31.05800 35.65500 37.10700 1.000 28.99000 93 PRO A C 1
ATOM 727 O O . PRO A 1 113 ? 32.19300 36.04000 37.39400 1.000 31.50000 93 PRO A O 1
ATOM 731 N N . LEU A 1 114 ? 29.95100 36.25600 37.53700 1.000 25.54000 94 LEU A N 1
ATOM 732 C CA . LEU A 1 114 ? 29.92600 37.07800 38.73600 1.000 26.26000 94 LEU A CA 1
ATOM 733 C C . LEU A 1 114 ? 30.00400 36.18600 39.97000 1.000 28.04000 94 LEU A C 1
ATOM 734 O O . LEU A 1 114 ? 29.44500 35.08400 39.99900 1.000 19.98000 94 LEU A O 1
ATOM 739 N N . ARG A 1 115 ? 30.68500 36.68500 41.00100 1.000 22.05000 95 ARG A N 1
ATOM 740 C CA . ARG A 1 115 ? 30.94900 35.93700 42.22000 1.000 26.43000 95 ARG A CA 1
ATOM 741 C C . ARG A 1 115 ? 30.86600 36.87800 43.41700 1.000 31.62000 95 ARG A C 1
ATOM 742 O O . ARG A 1 115 ? 31.32500 38.01900 43.34500 1.000 29.04000 95 ARG A O 1
ATOM 750 N N . VAL A 1 116 ? 30.25700 36.41000 44.50600 1.000 27.53000 96 VAL A N 1
ATOM 751 C CA . VAL A 1 116 ? 30.27600 37.16100 45.76700 1.000 27.67000 96 VAL A CA 1
ATOM 752 C C . VAL A 1 116 ? 30.53200 36.20700 46.91600 1.000 28.31000 96 VAL A C 1
ATOM 753 O O . VAL A 1 116 ? 30.11900 35.03700 46.90100 1.000 28.67000 96 VAL A O 1
ATOM 757 N N . PRO A 1 117 ? 31.22400 36.69000 47.94600 1.000 28.48000 97 PRO A N 1
ATOM 758 C CA . PRO A 1 117 ? 31.37800 35.89000 49.16300 1.000 30.78000 97 PRO A CA 1
ATOM 759 C C . PRO A 1 117 ? 30.11400 35.98900 50.00200 1.000 19.24000 97 PRO A C 1
ATOM 760 O O . PRO A 1 117 ? 29.43300 37.02100 50.00900 1.000 24.69000 97 PRO A O 1
ATOM 764 N N . VAL A 1 118 ? 29.78500 34.89500 50.68200 1.000 21.84000 98 VAL A N 1
ATOM 765 C CA . VAL A 1 118 ? 28.64900 34.85200 51.59800 1.000 19.75000 98 VAL A CA 1
ATOM 766 C C . VAL A 1 118 ? 29.19000 34.96100 53.01900 1.000 21.65000 98 VAL A C 1
ATOM 767 O O . VAL A 1 118 ? 29.94400 34.09000 53.47500 1.000 19.42000 98 VAL A O 1
ATOM 771 N N . GLN A 1 119 ? 28.78900 36.01000 53.73300 1.000 17.90000 99 GLN A N 1
ATOM 772 C CA . GLN A 1 119 ? 29.18400 36.12900 55.13000 1.000 20.86000 99 GLN A CA 1
ATOM 773 C C . GLN A 1 119 ? 28.52900 35.02500 55.95400 1.000 23.95000 99 GLN A C 1
ATOM 774 O O . GLN A 1 119 ? 27.31300 34.82700 55.89700 1.000 20.84000 99 GLN A O 1
ATOM 780 N N . SER A 1 120 ? 29.34000 34.29000 56.70500 1.000 25.50000 100 SER A N 1
ATOM 781 C CA . SER A 1 120 ? 28.84300 33.17100 57.48500 1.000 27.99000 100 SER A CA 1
ATOM 782 C C . SER A 1 120 ? 29.69100 33.02800 58.73700 1.000 38.55000 100 SER A C 1
ATOM 783 O O . SER A 1 120 ? 30.92100 33.14500 58.68800 1.000 36.28000 100 SER A O 1
ATOM 786 N N . ILE A 1 121 ? 29.01500 32.76000 59.85200 1.000 46.30000 101 ILE A N 1
ATOM 787 C CA . ILE A 1 121 ? 29.67300 32.64000 61.14700 1.000 49.20000 101 ILE A CA 1
ATOM 788 C C . ILE A 1 121 ? 30.26300 31.24400 61.33400 1.000 54.19000 101 ILE A C 1
ATOM 789 O O . ILE A 1 121 ? 31.33100 31.08700 61.94100 1.000 49.19000 101 ILE A O 1
ATOM 794 N N . GLY A 1 122 ? 29.59100 30.21600 60.80000 1.000 56.46000 102 GLY A N 1
ATOM 795 C CA . GLY A 1 122 ? 30.00400 28.84700 61.05500 1.000 60.17000 102 GLY A CA 1
ATOM 796 C C . GLY A 1 122 ? 31.30500 28.48100 60.37500 1.000 64.60000 102 GLY A C 1
ATOM 797 O O . GLY A 1 122 ? 32.08600 27.68400 60.90600 1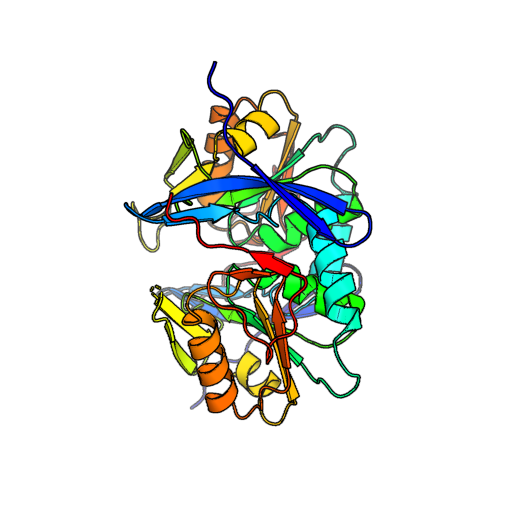.000 67.93000 102 GLY A O 1
ATOM 798 N N . THR A 1 123 ? 31.55600 29.04600 59.20100 1.000 61.35000 103 THR A N 1
ATOM 799 C CA . THR A 1 123 ? 32.84000 28.87800 58.53900 1.000 60.10000 103 THR A CA 1
ATOM 800 C C . THR A 1 123 ? 33.02100 29.96600 57.48400 1.000 59.41000 103 THR A C 1
ATOM 801 O O . THR A 1 123 ? 32.48400 29.86400 56.37100 1.000 63.29000 103 THR A O 1
ATOM 805 N N . PRO A 1 124 ? 33.76300 31.02600 57.80900 1.000 50.83000 104 PRO A N 1
ATOM 806 C CA . PRO A 1 124 ? 33.91400 32.16100 56.88500 1.000 45.13000 104 PRO A CA 1
ATOM 807 C C . PRO A 1 124 ? 34.74800 31.88400 55.64300 1.000 50.33000 104 PRO A C 1
ATOM 808 O O . PRO A 1 124 ? 35.35000 30.81500 55.50000 1.000 52.63000 104 PRO A O 1
ATOM 812 N N . GLY A 1 125 ? 34.79000 32.87000 54.74000 1.000 51.86000 105 GLY A N 1
ATOM 813 C CA . GLY A 1 125 ? 35.64900 32.83000 53.57000 1.000 54.77000 105 GLY A CA 1
ATOM 814 C C . GLY A 1 125 ? 35.21200 31.89100 52.46300 1.000 51.18000 105 GLY A C 1
ATOM 815 O O . GLY A 1 125 ? 35.16600 32.27600 51.28900 1.000 57.44000 105 GLY A O 1
ATOM 816 N N . GLN A 1 126 ? 34.87400 30.65600 52.83500 1.000 46.96000 106 GLN A N 1
ATOM 817 C CA . GLN A 1 126 ? 34.61600 29.61500 51.84700 1.000 50.77000 106 GLN A CA 1
ATOM 818 C C . GLN A 1 126 ? 33.37700 29.92200 51.01000 1.000 47.97000 106 GLN A C 1
ATOM 819 O O . GLN A 1 126 ? 33.40500 29.81100 49.77900 1.000 46.99000 106 GLN A O 1
ATOM 825 N N . GLN A 1 127 ? 32.28300 30.31300 51.66700 1.000 51.09000 107 GLN A N 1
ATOM 826 C CA . GLN A 1 127 ? 30.96600 30.35500 51.03800 1.000 41.07000 107 GLN A CA 1
ATOM 827 C C . GLN A 1 127 ? 30.89900 31.41300 49.94500 1.000 33.14000 107 GLN A C 1
ATOM 828 O O . GLN A 1 127 ? 31.30000 32.56300 50.15300 1.000 28.60000 107 GLN A O 1
ATOM 834 N N . GLU A 1 128 ? 30.34300 31.02600 48.79200 1.000 35.88000 108 GLU A N 1
ATOM 835 C CA . GLU A 1 128 ? 30.27900 31.86700 47.60200 1.000 28.90000 108 GLU A CA 1
ATOM 836 C C . GLU A 1 128 ? 28.97600 31.61900 46.85200 1.000 24.69000 108 GLU A C 1
ATOM 837 O O . GLU A 1 128 ? 28.43900 30.50800 46.86500 1.000 20.94000 108 GLU A O 1
ATOM 843 N N . LEU A 1 129 ? 28.49500 32.65800 46.16400 1.000 19.02000 109 LEU A N 1
ATOM 844 C CA . LEU A 1 129 ? 27.42500 32.51100 45.17800 1.000 19.37000 109 LEU A CA 1
ATOM 845 C C . LEU A 1 129 ? 27.87800 33.08700 43.84000 1.000 22.43000 109 LEU A C 1
ATOM 846 O O . LEU A 1 129 ? 28.57700 34.10500 43.79700 1.000 21.40000 109 LEU A O 1
ATOM 851 N N . PHE A 1 130 ? 27.43900 32.44400 42.75000 1.000 18.57000 110 PHE A N 1
ATOM 852 C CA . PHE A 1 130 ? 27.86700 32.74700 41.38600 1.000 18.26000 110 PHE A CA 1
ATOM 853 C C . PHE A 1 130 ? 26.66900 32.99300 40.47300 1.000 25.01000 110 PHE A C 1
ATOM 854 O O . PHE A 1 130 ? 25.60400 32.39400 40.64500 1.000 18.58000 110 PHE A O 1
ATOM 862 N N . LEU A 1 131 ? 26.86400 33.86600 39.48000 1.000 21.43000 111 LEU A N 1
ATOM 863 C CA . LEU A 1 131 ? 25.96700 33.99400 38.33300 1.000 22.95000 111 LEU A CA 1
ATOM 864 C C . LEU A 1 131 ? 26.78500 33.85900 37.05800 1.000 25.88000 111 LEU A C 1
ATOM 865 O O . LEU A 1 131 ? 27.76900 34.58200 36.87600 1.000 20.79000 111 LEU A O 1
ATOM 870 N N . GLY A 1 132 ? 26.39300 32.93300 36.18400 1.000 23.86000 112 GLY A N 1
ATOM 871 C CA . GLY A 1 132 ? 26.94600 32.91600 34.84700 1.000 24.95000 112 GLY A CA 1
ATOM 872 C C . GLY A 1 132 ? 26.46700 34.10300 34.03900 1.000 23.63000 112 GLY A C 1
ATOM 873 O O . GLY A 1 132 ? 25.48100 34.76600 34.37500 1.000 20.81000 112 GLY A O 1
ATOM 874 N N . GLU A 1 133 ? 27.16400 34.39700 32.93800 1.000 30.24000 113 GLU A N 1
ATOM 875 C CA . GLU A 1 133 ? 26.75800 35.59800 32.21700 1.000 28.11000 113 GLU A CA 1
ATOM 876 C C . GLU A 1 133 ? 25.37100 35.45300 31.61400 1.000 29.39000 113 GLU A C 1
ATOM 877 O O . GLU A 1 133 ? 24.69900 36.46800 31.42000 1.000 29.04000 113 GLU A O 1
ATOM 883 N N . ASP A 1 134 ? 24.89100 34.22200 31.39400 1.000 29.85000 114 ASP A N 1
ATOM 884 C CA . ASP A 1 134 ? 23.51500 34.05500 30.93300 1.000 24.39000 114 ASP A CA 1
ATOM 885 C C . ASP A 1 134 ? 22.51600 34.40600 32.03500 1.000 26.54000 114 ASP A C 1
ATOM 886 O O . ASP A 1 134 ? 21.56300 35.16600 31.80200 1.000 27.81000 114 ASP A O 1
ATOM 891 N N . ASP A 1 135 ? 22.72400 33.87200 33.25000 1.000 24.68000 115 ASP A N 1
ATOM 892 C CA . ASP A 1 135 ? 21.90900 34.26900 34.40100 1.000 23.51000 115 ASP A CA 1
ATOM 893 C C . ASP A 1 135 ? 21.91400 35.78700 34.56300 1.000 20.91000 115 ASP A C 1
ATOM 894 O O . ASP A 1 135 ? 20.86300 36.42700 34.75200 1.000 17.63000 115 ASP A O 1
ATOM 899 N N . ALA A 1 136 ? 23.11300 36.37900 34.50100 1.000 21.26000 116 ALA A N 1
ATOM 900 C CA . ALA A 1 136 ? 23.24500 37.81800 34.69100 1.000 23.84000 116 ALA A CA 1
ATOM 901 C C . ALA A 1 136 ? 22.48000 38.58500 33.61900 1.000 24.03000 116 ALA A C 1
ATOM 902 O O . ALA A 1 136 ? 21.74700 39.53700 33.92300 1.000 25.87000 116 ALA A O 1
ATOM 904 N N . ALA A 1 137 ? 22.61200 38.15700 32.36100 1.000 24.12000 117 ALA A N 1
ATOM 905 C CA . ALA A 1 137 ? 21.88200 38.78400 31.26700 1.000 25.52000 117 ALA A CA 1
ATOM 906 C C . ALA A 1 137 ? 20.38300 38.70600 31.49100 1.000 24.90000 117 ALA A C 1
ATOM 907 O O . ALA A 1 137 ? 19.63800 39.58000 31.03400 1.000 27.14000 117 ALA A O 1
ATOM 909 N N . LEU A 1 138 ? 19.92200 37.67100 32.19500 1.000 24.93000 118 LEU A N 1
ATOM 910 C CA . LEU A 1 138 ? 18.50700 37.59100 32.54800 1.000 20.49000 118 LEU A CA 1
ATOM 911 C C . LEU A 1 138 ? 18.13000 38.49200 33.72000 1.000 24.75000 118 LEU A C 1
ATOM 912 O O . LEU A 1 138 ? 16.94000 38.76000 33.92900 1.000 22.90000 118 LEU A O 1
ATOM 917 N N . ILE A 1 139 ? 19.09800 38.95500 34.50600 1.000 25.01000 119 ILE A N 1
ATOM 918 C CA . ILE A 1 139 ? 18.74000 39.84200 35.61600 1.000 20.92000 119 ILE A CA 1
ATOM 919 C C . ILE A 1 139 ? 18.88200 41.32900 35.25000 1.000 25.59000 119 ILE A C 1
ATOM 920 O O . ILE A 1 139 ? 18.09300 42.17000 35.70500 1.000 21.12000 119 ILE A O 1
ATOM 925 N N . LYS A 1 140 ? 19.87800 41.66200 34.42700 1.000 24.42000 120 LYS A N 1
ATOM 926 C CA . LYS A 1 140 ? 20.19300 43.05500 34.08900 1.000 27.31000 120 LYS A CA 1
ATOM 927 C C . LYS A 1 140 ? 18.95600 43.86000 33.70500 1.000 26.86000 120 LYS A C 1
ATOM 928 O O . LYS A 1 140 ? 18.23700 43.51100 32.76400 1.000 28.62000 120 LYS A O 1
ATOM 934 N N . GLY A 1 141 ? 18.71200 44.94200 34.44700 1.000 25.16000 121 GLY A N 1
ATOM 935 C CA . GLY A 1 141 ? 17.64900 45.87000 34.12800 1.000 25.75000 121 GLY A CA 1
ATOM 936 C C . GLY A 1 141 ? 16.27100 45.49700 34.62000 1.000 30.23000 121 GLY A C 1
ATOM 937 O O . GLY A 1 141 ? 15.30800 46.19500 34.28200 1.000 30.56000 121 GLY A O 1
ATOM 938 N N . ARG A 1 142 ? 16.13200 44.43600 35.41700 1.000 26.09000 122 ARG A N 1
ATOM 939 C CA . ARG A 1 142 ? 14.81800 43.97000 35.83500 1.000 24.07000 122 ARG A CA 1
ATOM 940 C C . ARG A 1 142 ? 14.59300 44.20300 37.32300 1.000 24.13000 122 ARG A C 1
ATOM 941 O O . ARG A 1 142 ? 15.53700 44.31200 38.11000 1.000 20.63000 122 ARG A O 1
ATOM 949 N N . ARG A 1 143 ? 13.31000 44.28000 37.68700 1.000 16.87000 123 ARG A N 1
ATOM 950 C CA . ARG A 1 143 ? 12.88500 44.20600 39.07900 1.000 22.29000 123 ARG A CA 1
ATOM 951 C C . ARG A 1 143 ? 12.90600 42.74500 39.54600 1.000 22.55000 123 ARG A C 1
ATOM 952 O O . ARG A 1 143 ? 12.32200 41.86200 38.90000 1.000 18.94000 123 ARG A O 1
ATOM 960 N N . VAL A 1 144 ? 13.58000 42.50000 40.67400 1.000 21.97000 124 VAL A N 1
ATOM 961 C CA . VAL A 1 144 ? 13.89000 41.15500 41.16000 1.000 21.43000 124 VAL A CA 1
ATOM 962 C C . VAL A 1 144 ? 13.17300 40.91600 42.48000 1.000 20.33000 124 VAL A C 1
ATOM 963 O O . VAL A 1 144 ? 13.22200 41.76100 43.38000 1.000 20.35000 124 VAL A O 1
ATOM 967 N N . ALA A 1 145 ? 12.51300 39.76400 42.60100 1.000 19.29000 125 ALA A N 1
ATOM 968 C CA . ALA A 1 145 ? 12.15500 39.23200 43.91000 1.000 18.94000 125 ALA A CA 1
ATOM 969 C C . ALA A 1 145 ? 13.19300 38.18300 44.31100 1.000 19.29000 125 ALA A C 1
ATOM 970 O O . ALA A 1 145 ? 13.36100 37.17000 43.61900 1.000 13.71000 125 ALA A O 1
ATOM 972 N N . VAL A 1 146 ? 13.90600 38.44100 45.41100 1.000 14.89000 126 VAL A N 1
ATOM 973 C CA . VAL A 1 146 ? 14.84700 37.48400 45.98900 1.000 12.92000 126 VAL A CA 1
ATOM 974 C C . VAL A 1 146 ? 14.08600 36.55400 46.92800 1.000 17.49000 126 VAL A C 1
ATOM 975 O O . VAL A 1 146 ? 13.27200 37.01700 47.73800 1.000 17.43000 126 VAL A O 1
ATOM 979 N N . VAL A 1 147 ? 14.33500 35.23600 46.81800 1.000 15.13000 127 VAL A N 1
ATOM 980 C CA . VAL A 1 147 ? 13.63300 34.24800 47.63500 1.000 12.70000 127 VAL A CA 1
ATOM 981 C C . VAL A 1 147 ? 14.64200 33.28500 48.25600 1.000 13.73000 127 VAL A C 1
ATOM 982 O O . VAL A 1 147 ? 15.63200 32.91200 47.62000 1.000 12.69000 127 VAL A O 1
ATOM 986 N N . ASP A 1 148 ? 14.41600 32.91600 49.51800 1.000 11.95000 128 ASP A N 1
ATOM 987 C CA . ASP A 1 148 ? 15.19500 31.85500 50.15000 1.000 14.06000 128 ASP A CA 1
ATOM 988 C C . ASP A 1 148 ? 14.34000 31.28700 51.26900 1.000 11.81000 128 ASP A C 1
ATOM 989 O O . ASP A 1 148 ? 13.43600 31.95700 51.76900 1.000 11.75000 128 ASP A O 1
ATOM 994 N N . GLU A 1 149 ? 14.60100 30.02800 51.63800 1.000 10.08000 129 GLU A N 1
ATOM 995 C CA . GLU A 1 149 ? 13.66800 29.33200 52.52800 1.000 9.91000 129 GLU A CA 1
ATOM 996 C C . GLU A 1 149 ? 13.61800 29.97200 53.91200 1.000 10.77000 129 GLU A C 1
ATOM 997 O O . GLU A 1 149 ? 12.53300 30.12600 54.48500 1.000 9.66000 129 GLU A O 1
ATOM 1003 N N . VAL A 1 150 ? 14.76400 30.35500 54.46600 1.000 9.63000 130 VAL A N 1
ATOM 1004 C CA . VAL A 1 150 ? 14.83000 30.96200 55.79300 1.000 9.38000 130 VAL A CA 1
ATOM 1005 C C . VAL A 1 150 ? 15.89700 32.04900 55.76200 1.000 12.31000 130 VAL A C 1
ATOM 1006 O O . VAL A 1 150 ? 16.92500 31.90800 55.09100 1.000 12.46000 130 VAL A O 1
ATOM 1010 N N . ILE A 1 151 ? 15.63400 33.15700 56.44400 1.000 9.96000 131 ILE A N 1
ATOM 1011 C CA . ILE A 1 151 ? 16.62400 34.20100 56.64200 1.000 12.48000 131 ILE A CA 1
ATOM 1012 C C . ILE A 1 151 ? 16.98700 34.19400 58.11500 1.000 13.26000 131 ILE A C 1
ATOM 1013 O O . ILE A 1 151 ? 16.11100 34.36500 58.97100 1.000 14.63000 131 ILE A O 1
ATOM 1018 N N . SER A 1 152 ? 18.26600 33.95700 58.41600 1.000 11.44000 132 SER A N 1
ATOM 1019 C CA . SER A 1 152 ? 18.71200 33.86200 59.79300 1.000 14.78000 132 SER A CA 1
ATOM 1020 C C . SER A 1 152 ? 19.66300 35.02000 60.04300 1.000 15.82000 132 SER A C 1
ATOM 1021 O O . SER A 1 152 ? 19.21900 36.10800 60.45900 1.000 18.41000 132 SER A O 1
ATOM 1024 N N . SER A 1 153 ? 20.96900 34.87600 59.78900 1.000 16.34000 133 SER A N 1
ATOM 1025 C CA . SER A 1 153 ? 21.86200 36.02900 59.97200 1.000 19.75000 133 SER A CA 1
ATOM 1026 C C . SER A 1 153 ? 21.67800 37.08100 58.89100 1.000 22.21000 133 SER A C 1
ATOM 1027 O O . SER A 1 153 ? 21.97600 38.26000 59.12400 1.000 22.84000 133 SER A O 1
ATOM 1030 N N . GLY A 1 154 ? 21.20600 36.68100 57.70600 1.000 14.24000 134 GLY A N 1
ATOM 1031 C CA . GLY A 1 154 ? 21.08900 37.59200 56.59200 1.000 14.90000 134 GLY A CA 1
ATOM 1032 C C . GLY A 1 154 ? 22.29600 37.64100 55.68600 1.000 15.38000 134 GLY A C 1
ATOM 1033 O O . GLY A 1 154 ? 22.28500 38.40400 54.70600 1.000 14.92000 134 GLY A O 1
ATOM 1034 N N . GLY A 1 155 ? 23.34000 36.86700 55.98500 1.000 12.16000 135 GLY A N 1
ATOM 1035 C CA . GLY A 1 155 ? 24.48300 36.80500 55.09200 1.000 14.53000 135 GLY A CA 1
ATOM 1036 C C . GLY A 1 155 ? 24.10600 36.37000 53.68600 1.000 16.69000 135 GLY A C 1
ATOM 1037 O O . GLY A 1 155 ? 24.49600 37.00400 52.70100 1.000 15.05000 135 GLY A O 1
ATOM 1038 N N . THR A 1 156 ? 23.35800 35.26900 53.57000 1.000 14.24000 136 THR A N 1
ATOM 1039 C CA . THR A 1 156 ? 22.93300 34.81700 52.24600 1.000 14.13000 136 THR A CA 1
ATOM 1040 C C . THR A 1 156 ? 22.17500 35.92400 51.51800 1.000 16.48000 136 THR A C 1
ATOM 1041 O O . THR A 1 156 ? 22.43000 36.20000 50.33600 1.000 17.34000 136 THR A O 1
ATOM 1045 N N . LEU A 1 157 ? 21.25100 36.58000 52.22400 1.000 11.41000 137 LEU A N 1
ATOM 1046 C CA . LEU A 1 157 ? 20.43400 37.62500 51.62000 1.000 14.69000 137 LEU A CA 1
ATOM 1047 C C . LEU A 1 157 ? 21.27800 38.80200 51.15500 1.000 21.26000 137 LEU A C 1
ATOM 1048 O O . LEU A 1 157 ? 21.06400 39.33200 50.05800 1.000 17.01000 137 LEU A O 1
ATOM 1053 N N . LYS A 1 158 ? 22.24000 39.23400 51.97700 1.000 16.45000 138 LYS A N 1
ATOM 1054 C CA . LYS A 1 158 ? 23.14600 40.30400 51.55000 1.000 22.76000 138 LYS A CA 1
ATOM 1055 C C . LYS A 1 158 ? 23.95500 39.89000 50.31600 1.000 20.95000 138 LYS A C 1
ATOM 1056 O O . LYS A 1 158 ? 24.11600 40.68500 49.38400 1.000 21.84000 138 LYS A O 1
ATOM 1062 N N . ALA A 1 159 ? 24.46000 38.64700 50.27600 1.000 19.37000 139 ALA A N 1
ATOM 1063 C CA . ALA A 1 159 ? 25.20300 38.21300 49.09400 1.000 20.41000 139 ALA A CA 1
ATOM 1064 C C . ALA A 1 159 ? 24.32000 38.23600 47.84500 1.000 22.57000 139 ALA A C 1
ATOM 1065 O O . ALA A 1 159 ? 24.77600 38.60300 46.75200 1.000 20.84000 139 ALA A O 1
ATOM 1067 N N . LEU A 1 160 ? 23.05200 37.85500 47.98900 1.000 19.39000 140 LEU A N 1
ATOM 1068 C CA . LEU A 1 160 ? 22.13000 37.90800 46.85700 1.000 18.25000 140 LEU A CA 1
ATOM 1069 C C . LEU A 1 160 ? 21.85300 39.34700 46.43700 1.000 19.38000 140 LEU A C 1
ATOM 1070 O O . LEU A 1 160 ? 21.74300 39.64400 45.24100 1.000 14.83000 140 LEU A O 1
ATOM 1075 N N . HIS A 1 161 ? 21.70600 40.25400 47.40400 1.000 21.03000 141 HIS A N 1
ATOM 1076 C CA . HIS A 1 161 ? 21.59300 41.66600 47.03900 1.000 20.17000 141 HIS A CA 1
ATOM 1077 C C . HIS A 1 161 ? 22.79500 42.09100 46.21400 1.000 18.95000 141 HIS A C 1
ATOM 1078 O O . HIS A 1 161 ? 22.65400 42.79200 45.20400 1.000 18.70000 141 HIS A O 1
ATOM 1085 N N . GLU A 1 162 ? 23.99200 41.66500 46.62900 1.000 20.03000 142 GLU A N 1
ATOM 1086 C CA . GLU A 1 162 ? 25.19600 42.14200 45.96200 1.000 22.21000 142 GLU A CA 1
ATOM 1087 C C . GLU A 1 162 ? 25.29800 41.56200 44.55700 1.000 24.20000 142 GLU A C 1
ATOM 1088 O O . GLU A 1 162 ? 25.71200 42.25100 43.62000 1.000 20.69000 142 GLU A O 1
ATOM 1094 N N . LEU A 1 163 ? 24.90200 40.29900 44.39800 1.000 20.37000 143 LEU A N 1
ATOM 1095 C CA . LEU A 1 163 ? 24.92900 39.64700 43.09400 1.000 18.70000 143 LEU A CA 1
ATOM 1096 C C . LEU A 1 163 ? 23.91600 40.27600 42.14300 1.000 19.61000 143 LEU A C 1
ATOM 1097 O O . LEU A 1 163 ? 24.21200 40.51500 40.95900 1.000 20.44000 143 LEU A O 1
ATOM 1102 N N . VAL A 1 164 ? 22.71400 40.56700 42.65000 1.000 19.00000 144 VAL A N 1
ATOM 1103 C CA . VAL A 1 164 ? 21.69800 41.21200 41.83000 1.000 17.05000 144 VAL A CA 1
ATOM 1104 C C . VAL A 1 164 ? 22.15500 42.61200 41.42200 1.000 22.84000 144 VAL A C 1
ATOM 1105 O O . VAL A 1 164 ? 21.99700 43.01900 40.26200 1.000 21.90000 144 VAL A O 1
ATOM 1109 N N . ALA A 1 165 ? 22.73700 43.36800 42.35900 1.000 21.34000 145 ALA A N 1
ATOM 1110 C CA . ALA A 1 165 ? 23.27700 44.67900 41.99700 1.000 23.65000 145 ALA A CA 1
ATOM 1111 C C . ALA A 1 165 ? 24.38400 44.54700 40.95700 1.000 19.90000 145 ALA A C 1
ATOM 1112 O O . ALA A 1 165 ? 24.40500 45.28900 39.97000 1.000 27.27000 145 ALA A O 1
ATOM 1114 N N . ALA A 1 166 ? 25.30200 43.59400 41.14600 1.000 19.90000 146 ALA A N 1
ATOM 1115 C CA . ALA A 1 166 ? 26.41900 43.45100 40.22000 1.000 17.64000 146 ALA A CA 1
ATOM 1116 C C . ALA A 1 166 ? 25.95100 43.08300 38.82300 1.000 29.13000 146 ALA A C 1
ATOM 1117 O O . ALA A 1 166 ? 26.64600 43.38100 37.84300 1.000 23.27000 146 ALA A O 1
ATOM 1119 N N . ALA A 1 167 ? 24.79700 42.41700 38.71700 1.000 23.49000 147 ALA A N 1
ATOM 1120 C CA . ALA A 1 167 ? 24.24600 42.01100 37.43200 1.000 23.86000 147 ALA A CA 1
ATOM 1121 C C . ALA A 1 167 ? 23.39100 43.08300 36.77300 1.000 27.73000 147 ALA A C 1
ATOM 1122 O O . ALA A 1 167 ? 22.97300 42.89700 35.62600 1.000 28.00000 147 ALA A O 1
ATOM 1124 N N . GLY A 1 168 ? 23.10400 44.18300 37.45900 1.000 24.62000 148 GLY A N 1
ATOM 1125 C CA . GLY A 1 168 ? 22.35600 45.27100 36.87200 1.000 20.54000 148 GLY A CA 1
ATOM 1126 C C . GLY A 1 168 ? 20.88900 45.30300 37.20100 1.000 24.96000 148 GLY A C 1
ATOM 1127 O O . GLY A 1 168 ? 20.16100 46.11300 36.61600 1.000 25.12000 148 GLY A O 1
ATOM 1128 N N . GLY A 1 169 ? 20.42100 44.44200 38.10600 1.000 24.27000 149 GLY A N 1
ATOM 1129 C CA . GLY A 1 169 ? 19.03400 44.43100 38.50600 1.000 23.14000 149 GLY A CA 1
ATOM 1130 C C . GLY A 1 169 ? 18.81900 45.18600 39.80800 1.000 23.65000 149 GLY A C 1
ATOM 1131 O O . GLY A 1 169 ? 19.75100 45.65400 40.45400 1.000 26.72000 149 GLY A O 1
ATOM 1132 N N . THR A 1 170 ? 17.55000 45.29000 40.18100 1.000 20.82000 150 THR A N 1
ATOM 1133 C CA . THR A 1 170 ? 17.11700 45.96800 41.39300 1.000 25.72000 150 THR A CA 1
ATOM 1134 C C . THR A 1 170 ? 16.27000 45.01100 42.21900 1.000 25.76000 150 THR A C 1
ATOM 1135 O O . THR A 1 170 ? 15.29300 44.44600 41.71200 1.000 22.86000 150 THR A O 1
ATOM 1139 N N . VAL A 1 171 ? 16.63600 44.82800 43.48600 1.000 23.35000 151 VAL A N 1
ATOM 1140 C CA . VAL A 1 171 ? 15.83300 43.99400 44.37700 1.000 21.76000 151 VAL A CA 1
ATOM 1141 C C . VAL A 1 171 ? 14.59600 44.78600 44.78300 1.000 27.13000 151 VAL A C 1
ATOM 1142 O O . VAL A 1 171 ? 14.69000 45.75700 45.53500 1.000 29.88000 151 VAL A O 1
ATOM 1146 N N . GLN A 1 172 ? 13.43000 44.36800 44.29600 1.000 21.78000 152 GLN A N 1
ATOM 1147 C CA . GLN A 1 172 ? 12.19100 45.02100 44.69200 1.000 22.51000 152 GLN A CA 1
ATOM 1148 C C . GLN A 1 172 ? 11.55200 44.39400 45.91800 1.000 27.01000 152 GLN A C 1
ATOM 1149 O O . GLN A 1 172 ? 10.85800 45.08800 46.67000 1.000 26.07000 152 GLN A O 1
ATOM 1155 N N . GLN A 1 173 ? 11.76700 43.10100 46.14000 1.000 21.37000 153 GLN A N 1
ATOM 1156 C CA . GLN A 1 173 ? 11.08000 42.38800 47.20200 1.000 19.55000 153 GLN A CA 1
ATOM 1157 C C . GLN A 1 173 ? 11.95200 41.22600 47.64500 1.000 20.59000 153 GLN A C 1
ATOM 1158 O O . GLN A 1 173 ? 12.69400 40.65500 46.84000 1.000 18.09000 153 GLN A O 1
ATOM 1164 N N . VAL A 1 174 ? 11.87100 40.89900 48.93200 1.000 18.81000 154 VAL A N 1
ATOM 1165 C CA . VAL A 1 174 ? 12.50300 39.71200 49.50300 1.000 19.14000 154 VAL A CA 1
ATOM 1166 C C . VAL A 1 174 ? 11.40000 38.80100 50.02200 1.000 19.33000 154 VAL A C 1
ATOM 1167 O O . VAL A 1 174 ? 10.52800 39.24100 50.78100 1.000 19.76000 154 VAL A O 1
ATOM 1171 N N . LEU A 1 175 ? 11.42700 37.54800 49.59500 1.000 15.90000 155 LEU A N 1
ATOM 1172 C CA . LEU A 1 175 ? 10.43700 36.55500 49.97000 1.000 13.14000 155 LEU A CA 1
ATOM 1173 C C . LEU A 1 175 ? 11.13400 35.43300 50.73100 1.000 13.73000 155 LEU A C 1
ATOM 1174 O O . LEU A 1 175 ? 12.22300 35.00600 50.34800 1.000 14.41000 155 LEU A O 1
ATOM 1179 N N . THR A 1 176 ? 10.51100 34.96200 51.80700 1.000 12.64000 156 THR A N 1
ATOM 1180 C CA . THR A 1 176 ? 11.08200 33.85300 52.56500 1.000 12.37000 156 THR A CA 1
ATOM 1181 C C . THR A 1 176 ? 9.95700 33.15700 53.31100 1.000 14.66000 156 THR A C 1
ATOM 1182 O O . THR A 1 176 ? 8.93300 33.77200 53.61400 1.000 14.23000 156 THR A O 1
ATOM 1186 N N . VAL A 1 177 ? 10.14200 31.86300 53.58600 1.000 12.32000 157 VAL A N 1
ATOM 1187 C CA . VAL A 1 177 ? 9.18300 31.18700 54.45100 1.000 11.76000 157 VAL A CA 1
ATOM 1188 C C . VAL A 1 177 ? 9.27600 31.74000 55.86300 1.000 16.03000 157 VAL A C 1
ATOM 1189 O O . VAL A 1 177 ? 8.24900 32.02800 56.49500 1.000 14.39000 157 VAL A O 1
ATOM 1193 N N . ALA A 1 178 ? 10.49500 31.92500 56.37500 1.000 10.87000 158 ALA A N 1
ATOM 1194 C CA . ALA A 1 178 ? 10.63900 32.38000 57.75100 1.000 12.35000 158 ALA A CA 1
ATOM 1195 C C . ALA A 1 178 ? 11.84000 33.29500 57.91800 1.000 13.91000 158 ALA A C 1
ATOM 1196 O O . ALA A 1 178 ? 12.91100 33.06000 57.34100 1.000 12.86000 158 ALA A O 1
ATOM 1198 N N . THR A 1 179 ? 11.64400 34.34900 58.70900 1.000 12.46000 159 THR A N 1
ATOM 1199 C CA . THR A 1 179 ? 12.76000 34.99300 59.37500 1.000 10.93000 159 THR A CA 1
ATOM 1200 C C . THR A 1 179 ? 13.07200 34.20900 60.64800 1.000 13.45000 159 THR A C 1
ATOM 1201 O O . THR A 1 179 ? 12.23400 33.46600 61.17600 1.000 12.13000 159 THR A O 1
ATOM 1205 N N . GLU A 1 180 ? 14.29300 34.37000 61.13800 1.000 11.87000 160 GLU A N 1
ATOM 1206 C CA . GLU A 1 180 ? 14.73700 33.58000 62.27800 1.000 12.23000 160 GLU A CA 1
ATOM 1207 C C . GLU A 1 180 ? 15.71300 34.38900 63.11400 1.000 14.80000 160 GLU A C 1
ATOM 1208 O O . GLU A 1 180 ? 16.70500 34.90300 62.58700 1.000 15.16000 160 GLU A O 1
ATOM 1214 N N . GLY A 1 181 ? 15.45100 34.47900 64.41500 1.000 18.91000 161 GLY A N 1
ATOM 1215 C CA . GLY A 1 181 ? 16.29200 35.31700 65.25300 1.000 16.28000 161 GLY A CA 1
ATOM 1216 C C . GLY A 1 181 ? 15.79900 36.75000 65.26400 1.000 18.83000 161 GLY A C 1
ATOM 1217 O O . GLY A 1 181 ? 14.84600 37.07100 65.97900 1.000 23.63000 161 GLY A O 1
ATOM 1218 N N . GLU A 1 182 ? 16.41900 37.62100 64.47800 1.000 19.68000 162 GLU A N 1
ATOM 1219 C CA . GLU A 1 182 ? 15.88400 38.96900 64.32400 1.000 23.77000 162 GLU A CA 1
ATOM 1220 C C . GLU A 1 182 ? 14.64100 38.95200 63.44100 1.000 21.59000 162 GLU A C 1
ATOM 1221 O O . GLU A 1 182 ? 14.59100 38.24900 62.42800 1.000 16.62000 162 GLU A O 1
ATOM 1227 N N . ARG A 1 183 ? 13.64600 39.75100 63.81400 1.000 18.73000 163 ARG A N 1
ATOM 1228 C CA . ARG A 1 183 ? 12.53800 40.02500 62.91400 1.000 19.76000 163 ARG A CA 1
ATOM 1229 C C . ARG A 1 183 ? 12.96500 41.04600 61.87300 1.000 20.54000 163 ARG A C 1
ATOM 1230 O O . ARG A 1 183 ? 13.81600 41.90100 62.12500 1.000 21.20000 163 ARG A O 1
ATOM 1238 N N . ARG A 1 184 ? 12.37800 40.93800 60.68600 1.000 21.80000 164 ARG A N 1
ATOM 1239 C CA . ARG A 1 184 ? 12.77900 41.74700 59.53900 1.000 22.35000 164 ARG A CA 1
ATOM 1240 C C . ARG A 1 184 ? 11.54100 42.34200 58.88500 1.000 27.52000 164 ARG A C 1
ATOM 1241 O O . ARG A 1 184 ? 10.84800 41.66300 58.10400 1.000 24.08000 164 ARG A O 1
ATOM 1249 N N . PRO A 1 185 ? 11.22300 43.60300 59.18500 1.000 29.83000 165 PRO A N 1
ATOM 1250 C CA . PRO A 1 185 ? 10.02900 44.21300 58.58900 1.000 29.36000 165 PRO A CA 1
ATOM 1251 C C . PRO A 1 185 ? 10.18800 44.56300 57.12000 1.000 28.56000 165 PRO A C 1
ATOM 1252 O O . PRO A 1 185 ? 9.16800 44.74000 56.44400 1.000 29.07000 165 PRO A O 1
ATOM 1256 N N . ASP A 1 186 ? 11.41400 44.67800 56.60300 1.000 23.00000 166 ASP A N 1
ATOM 1257 C CA . ASP A 1 186 ? 11.60600 44.91500 55.17400 1.000 31.23000 166 ASP A CA 1
ATOM 1258 C C . ASP A 1 186 ? 11.50100 43.63000 54.35100 1.000 28.75000 166 ASP A C 1
ATOM 1259 O O . ASP A 1 186 ? 11.70700 43.65800 53.13200 1.000 26.97000 166 ASP A O 1
ATOM 1264 N N . VAL A 1 187 ? 11.16200 42.52000 54.99000 1.000 23.09000 167 VAL A N 1
ATOM 1265 C CA . VAL A 1 187 ? 11.10000 41.21400 54.34700 1.000 24.36000 167 VAL A CA 1
ATOM 1266 C C . VAL A 1 187 ? 9.66100 40.73000 54.33900 1.000 23.24000 167 VAL A C 1
ATOM 1267 O O . VAL A 1 187 ? 8.93300 40.89600 55.32500 1.000 24.37000 167 VAL A O 1
ATOM 1271 N N . GLU A 1 188 ? 9.25500 40.12100 53.23000 1.000 17.06000 168 GLU A N 1
ATOM 1272 C CA . GLU A 1 188 ? 7.96900 39.44000 53.15900 1.000 18.35000 168 GLU A CA 1
ATOM 1273 C C . GLU A 1 188 ? 8.17100 37.99000 53.59100 1.000 22.18000 168 GLU A C 1
ATOM 1274 O O . GLU A 1 188 ? 8.74700 37.18500 52.85100 1.000 19.98000 168 GLU A O 1
ATOM 1280 N N . SER A 1 189 ? 7.70500 37.65500 54.79300 1.000 19.97000 169 SER A N 1
ATOM 1281 C CA . SER A 1 189 ? 7.90400 36.32400 55.34200 1.000 18.78000 169 SER A CA 1
ATOM 1282 C C . SER A 1 189 ? 6.55300 35.72700 55.69500 1.000 19.55000 169 SER A C 1
ATOM 1283 O O . SER A 1 189 ? 5.56700 36.44300 55.89200 1.000 17.77000 169 SER A O 1
ATOM 1286 N N . LEU A 1 190 ? 6.50800 34.39700 55.75400 1.000 16.31000 170 LEU A N 1
ATOM 1287 C CA . LEU A 1 190 ? 5.27500 33.72700 56.14900 1.000 17.59000 170 LEU A CA 1
ATOM 1288 C C . LEU A 1 190 ? 5.13500 33.60700 57.66100 1.000 22.32000 170 LEU A C 1
ATOM 1289 O O . LEU A 1 190 ? 4.00900 33.50900 58.16200 1.000 19.00000 170 LEU A O 1
ATOM 1294 N N . LEU A 1 191 ? 6.25000 33.60400 58.39300 1.000 16.68000 171 LEU A N 1
ATOM 1295 C CA . LEU A 1 191 ? 6.23700 33.46000 59.84700 1.000 19.58000 171 LEU A CA 1
ATOM 1296 C C . LEU A 1 191 ? 7.60800 33.84300 60.39000 1.000 18.09000 171 LEU A C 1
ATOM 1297 O O . LEU A 1 191 ? 8.54600 34.10900 59.63300 1.000 16.43000 171 LEU A O 1
ATOM 1302 N N . HIS A 1 192 ? 7.70600 33.90100 61.71700 1.000 13.57000 172 HIS A N 1
ATOM 1303 C CA . HIS A 1 192 ? 8.97400 34.14200 62.39500 1.000 12.26000 172 HIS A CA 1
ATOM 1304 C C . HIS A 1 192 ? 9.28900 32.95400 63.28200 1.000 14.78000 172 HIS A C 1
ATOM 1305 O O . HIS A 1 192 ? 8.41900 32.47800 64.02200 1.000 13.74000 172 HIS A O 1
ATOM 1312 N N . LEU A 1 193 ? 10.52800 32.46800 63.19100 1.000 11.25000 173 LEU A N 1
ATOM 1313 C CA . LEU A 1 193 ? 10.98900 31.37200 64.02300 1.000 13.72000 173 LEU A CA 1
ATOM 1314 C C . LEU A 1 193 ? 11.87100 31.92400 65.12500 1.000 16.16000 173 LEU A C 1
ATOM 1315 O O . LEU A 1 193 ? 12.87600 32.59500 64.82600 1.000 16.61000 173 LEU A O 1
ATOM 1320 N N . PRO A 1 194 ? 11.53400 31.70900 66.39000 1.000 17.52000 174 PRO A N 1
ATOM 1321 C CA . PRO A 1 194 ? 12.46700 32.05600 67.46100 1.000 22.01000 174 PRO A CA 1
ATOM 1322 C C . PRO A 1 194 ? 13.68400 31.16300 67.39200 1.000 19.08000 174 PRO A C 1
ATOM 1323 O O . PRO A 1 194 ? 13.66900 30.08600 66.79400 1.000 16.13000 174 PRO A O 1
ATOM 1327 N N . VAL A 1 195 ? 14.76100 31.63500 68.00100 1.000 15.02000 175 VAL A N 1
ATOM 1328 C CA . VAL A 1 195 ? 15.93500 30.81100 68.26300 1.000 19.34000 175 VAL A CA 1
ATOM 1329 C C . VAL A 1 195 ? 15.84700 30.34300 69.71000 1.000 17.18000 175 VAL A C 1
ATOM 1330 O O . VAL A 1 195 ? 15.50300 31.13000 70.60000 1.000 21.85000 175 VAL A O 1
ATOM 1334 N N . TYR A 1 196 ? 16.11000 29.06000 69.94400 1.000 16.09000 176 TYR A N 1
ATOM 1335 C CA . TYR A 1 196 ? 15.97300 28.44500 71.26300 1.000 18.64000 176 TYR A CA 1
ATOM 1336 C C . TYR A 1 196 ? 17.34800 28.23300 71.91000 1.000 21.92000 176 TYR A C 1
ATOM 1337 O O . TYR A 1 196 ? 18.37300 28.22800 71.22300 1.000 21.72000 176 TYR A O 1
ATOM 1346 N N . THR A 1 197 ? 17.37500 28.02200 73.23200 1.000 21.30000 177 THR A N 1
ATOM 1347 C CA . THR A 1 197 ? 18.64000 27.68400 73.88100 1.000 25.37000 177 THR A CA 1
ATOM 1348 C C . THR A 1 197 ? 19.04600 26.28600 73.43700 1.000 24.29000 177 THR A C 1
ATOM 1349 O O . THR A 1 197 ? 18.26100 25.56400 72.81400 1.000 23.59000 177 THR A O 1
ATOM 1353 N N . ASP A 1 198 ? 20.27500 25.88700 73.76800 1.000 30.67000 178 ASP A N 1
ATOM 1354 C CA . ASP A 1 198 ? 20.68700 24.48700 73.63500 1.000 32.62000 178 ASP A CA 1
ATOM 1355 C C . ASP A 1 198 ? 19.87500 23.62600 74.59500 1.000 32.98000 178 ASP A C 1
ATOM 1356 O O . ASP A 1 198 ? 19.72800 22.43000 74.35600 1.000 37.52000 178 ASP A O 1
ATOM 1361 N N . SER B 1 19 ? 31.01600 36.96900 16.15500 1.000 43.30000 -1 SER B N 1
ATOM 1362 C CA . SER B 1 19 ? 32.10200 36.31000 15.42900 1.000 49.26000 -1 SER B CA 1
ATOM 1363 C C . SER B 1 19 ? 31.89000 34.79100 15.35500 1.000 41.23000 -1 SER B C 1
ATOM 1364 O O . SER B 1 19 ? 31.15400 34.31600 14.48800 1.000 41.67000 -1 SER B O 1
ATOM 1367 N N . HIS B 1 20 ? 32.53500 34.03300 16.24700 1.000 39.36000 0 HIS B N 1
ATOM 1368 C CA . HIS B 1 20 ? 32.44800 32.57100 16.22100 1.000 27.87000 0 HIS B CA 1
ATOM 1369 C C . HIS B 1 20 ? 31.34100 32.10900 17.16300 1.000 26.40000 0 HIS B C 1
ATOM 1370 O O . HIS B 1 20 ? 31.46900 32.22400 18.38100 1.000 26.58000 0 HIS B O 1
ATOM 1377 N N . MET B 1 21 ? 30.25300 31.60300 16.58100 1.000 25.34000 1 MET B N 1
ATOM 1378 C CA . MET B 1 21 ? 29.10900 31.15100 17.35600 1.000 24.80000 1 MET B CA 1
ATOM 1379 C C . MET B 1 21 ? 29.45200 29.90000 18.14900 1.000 24.08000 1 MET B C 1
ATOM 1380 O O . MET B 1 21 ? 30.17400 29.02100 17.67800 1.000 19.96000 1 MET B O 1
ATOM 1385 N N . THR B 1 22 ? 28.92100 29.81000 19.36000 1.000 21.63000 2 THR B N 1
ATOM 1386 C CA . THR B 1 22 ? 29.16300 28.62000 20.15500 1.000 23.38000 2 THR B CA 1
ATOM 1387 C C . THR B 1 22 ? 28.24200 27.49000 19.69800 1.000 21.35000 2 THR B C 1
ATOM 1388 O O . THR B 1 22 ? 27.14700 27.71700 19.17600 1.000 21.42000 2 THR B O 1
ATOM 1392 N N . LEU B 1 23 ? 28.71900 26.26200 19.84600 1.000 22.73000 3 LEU B N 1
ATOM 1393 C CA . LEU B 1 23 ? 27.97500 25.11600 19.34400 1.000 20.25000 3 LEU B CA 1
ATOM 1394 C C . LEU B 1 23 ? 26.87400 24.72100 20.32500 1.000 22.34000 3 LEU B C 1
ATOM 1395 O O . LEU B 1 23 ? 27.00000 24.91600 21.53900 1.000 18.57000 3 LEU B O 1
ATOM 1400 N N . THR B 1 24 ? 25.78100 24.17000 19.79100 1.000 19.22000 4 THR B N 1
ATOM 1401 C CA . THR B 1 24 ? 24.69500 23.65800 20.62300 1.000 22.66000 4 THR B CA 1
ATOM 1402 C C . THR B 1 24 ? 24.20600 22.31400 20.09300 1.000 22.36000 4 THR B C 1
ATOM 1403 O O . THR B 1 24 ? 24.42100 21.95900 18.93200 1.000 19.31000 4 THR B O 1
ATOM 1407 N N . HIS B 1 25 ? 23.51300 21.58700 20.97100 1.000 18.95000 5 HIS B N 1
ATOM 1408 C CA . HIS B 1 25 ? 23.01800 20.23700 20.72600 1.000 19.31000 5 HIS B CA 1
ATOM 1409 C C . HIS B 1 25 ? 21.51700 20.24500 20.99300 1.000 22.33000 5 HIS B C 1
ATOM 1410 O O . HIS B 1 25 ? 21.08900 20.51700 22.11800 1.000 17.29000 5 HIS B O 1
ATOM 1417 N N . THR B 1 26 ? 20.71900 20.00700 19.95300 1.000 20.51000 6 THR B N 1
ATOM 1418 C CA . THR B 1 26 ? 19.27200 20.14000 20.05300 1.000 21.25000 6 THR B CA 1
ATOM 1419 C C . THR B 1 26 ? 18.66600 18.95100 20.79000 1.000 20.67000 6 THR B C 1
ATOM 1420 O O . THR B 1 26 ? 19.01000 17.79800 20.51500 1.000 23.14000 6 THR B O 1
ATOM 1424 N N . ILE B 1 27 ? 17.75400 19.22800 21.71800 1.000 17.37000 7 ILE B N 1
ATOM 1425 C CA . ILE B 1 27 ? 16.94800 18.18200 22.33000 1.000 19.14000 7 ILE B CA 1
ATOM 1426 C C . ILE B 1 27 ? 15.48900 18.59600 22.24500 1.000 17.49000 7 ILE B C 1
ATOM 1427 O O . ILE B 1 27 ? 15.16200 19.78700 22.18500 1.000 19.10000 7 ILE B O 1
ATOM 1432 N N . THR B 1 28 ? 14.61000 17.59600 22.24200 1.000 16.54000 8 THR B N 1
ATOM 1433 C CA . THR B 1 28 ? 13.17200 17.81800 22.30200 1.000 23.25000 8 THR B CA 1
ATOM 1434 C C . THR B 1 28 ? 12.56200 16.81000 23.26900 1.000 23.95000 8 THR B C 1
ATOM 1435 O O . THR B 1 28 ? 12.84300 15.60800 23.18800 1.000 21.45000 8 THR B O 1
ATOM 1439 N N . ILE B 1 29 ? 11.77700 17.31600 24.20900 1.000 21.57000 9 ILE B N 1
ATOM 1440 C CA . ILE B 1 29 ? 11.03000 16.50800 25.17300 1.000 23.88000 9 ILE B CA 1
ATOM 1441 C C . ILE B 1 29 ? 9.57800 16.90800 24.99100 1.000 20.57000 9 ILE B C 1
ATOM 1442 O O . ILE B 1 29 ? 9.20200 18.02800 25.34900 1.000 22.86000 9 ILE B O 1
ATOM 1447 N N . GLY B 1 30 ? 8.76200 16.01300 24.44600 1.000 26.93000 10 GLY B N 1
ATOM 1448 C CA . GLY B 1 30 ? 7.39300 16.39700 24.12600 1.000 26.21000 10 GLY B CA 1
ATOM 1449 C C . GLY B 1 30 ? 7.39400 17.53100 23.11600 1.000 30.25000 10 GLY B C 1
ATOM 1450 O O . GLY B 1 30 ? 8.01100 17.43900 22.04900 1.000 28.88000 10 GLY B O 1
ATOM 1451 N N . ASP B 1 31 ? 6.72500 18.63100 23.46200 1.000 34.16000 11 ASP B N 1
ATOM 1452 C CA . ASP B 1 31 ? 6.70000 19.84500 22.65200 1.000 35.02000 11 ASP B CA 1
ATOM 1453 C C . ASP B 1 31 ? 7.86200 20.78900 22.94100 1.000 31.92000 11 ASP B C 1
ATOM 1454 O O . ASP B 1 31 ? 7.99600 21.80900 22.25700 1.000 33.13000 11 ASP B O 1
ATOM 1459 N N . VAL B 1 32 ? 8.69600 20.48400 23.92900 1.000 24.67000 12 VAL B N 1
ATOM 1460 C CA . VAL B 1 32 ? 9.69300 21.42300 24.43300 1.000 21.47000 12 VAL B CA 1
ATOM 1461 C C . VAL B 1 32 ? 11.01000 21.20100 23.69700 1.000 22.60000 12 VAL B C 1
ATOM 1462 O O . VAL B 1 32 ? 11.62400 20.13600 23.81400 1.000 21.77000 12 VAL B O 1
ATOM 1466 N N . ARG B 1 33 ? 11.46700 22.21800 22.97100 1.000 17.03000 13 ARG B N 1
ATOM 1467 C CA . ARG B 1 33 ? 12.73600 22.17200 22.25900 1.000 21.56000 13 ARG B CA 1
ATOM 1468 C C . ARG B 1 33 ? 13.76700 23.05800 22.95400 1.000 18.32000 13 ARG B C 1
ATOM 1469 O O . ARG B 1 33 ? 13.46600 24.19400 23.33000 1.000 18.69000 13 ARG B O 1
ATOM 1477 N N . ARG B 1 34 ? 14.99200 22.54900 23.09900 1.000 15.60000 14 ARG B N 1
ATOM 1478 C CA . ARG B 1 34 ? 16.07000 23.32800 23.69500 1.000 18.63000 14 ARG B CA 1
ATOM 1479 C C . ARG B 1 34 ? 17.36000 23.11500 22.91900 1.000 20.57000 14 ARG B C 1
ATOM 1480 O O . ARG B 1 34 ? 17.62200 22.03300 22.39000 1.000 21.92000 14 ARG B O 1
ATOM 1488 N N . GLU B 1 35 ? 18.17700 24.15500 22.87900 1.000 17.22000 15 GLU B N 1
ATOM 1489 C CA . GLU B 1 35 ? 19.52700 24.07400 22.32500 1.000 21.65000 15 GLU B CA 1
ATOM 1490 C C . GLU B 1 35 ? 20.50600 24.03100 23.49300 1.000 20.81000 15 GLU B C 1
ATOM 1491 O O . GLU B 1 35 ? 20.77300 25.05800 24.13000 1.000 18.77000 15 GLU B O 1
ATOM 1497 N N . LEU B 1 36 ? 21.03200 22.83900 23.79600 1.000 15.86000 16 LEU B N 1
ATOM 1498 C CA . LEU B 1 36 ? 21.95800 22.70800 24.91500 1.000 15.01000 16 LEU B CA 1
ATOM 1499 C C . LEU B 1 36 ? 23.33100 23.22900 24.51000 1.000 18.77000 16 LEU B C 1
ATOM 1500 O O . LEU B 1 36 ? 23.84400 22.83900 23.46100 1.000 18.78000 16 LEU B O 1
ATOM 1505 N N . PRO B 1 37 ? 23.95100 24.11100 25.29000 1.000 17.46000 17 PRO B N 1
ATOM 1506 C CA . PRO B 1 37 ? 25.29300 24.57200 24.92400 1.000 20.45000 17 PRO B CA 1
ATOM 1507 C C . PRO B 1 37 ? 26.30900 23.46600 25.13300 1.000 17.08000 17 PRO B C 1
ATOM 1508 O O . PRO B 1 37 ? 26.24000 22.71300 26.10500 1.000 17.00000 17 PRO B O 1
ATOM 1512 N N . ILE B 1 38 ? 27.25200 23.36300 24.20200 1.000 18.07000 18 ILE B N 1
ATOM 1513 C CA . ILE B 1 38 ? 28.31000 22.36200 24.27600 1.000 14.89000 18 ILE B CA 1
ATOM 1514 C C . ILE B 1 38 ? 29.50800 22.98600 24.98000 1.000 19.31000 18 ILE B C 1
ATOM 1515 O O . ILE B 1 38 ? 30.09600 23.95600 24.48900 1.000 22.43000 18 ILE B O 1
ATOM 1520 N N . VAL B 1 39 ? 29.87300 22.43300 26.12500 1.000 20.03000 19 VAL B N 1
ATOM 1521 C CA . VAL B 1 39 ? 30.86000 23.04500 27.00100 1.000 20.00000 19 VAL B CA 1
ATOM 1522 C C . VAL B 1 39 ? 31.98200 22.05000 27.24700 1.000 24.90000 19 VAL B C 1
ATOM 1523 O O . VAL B 1 39 ? 31.79000 20.82700 27.21000 1.000 20.14000 19 VAL B O 1
ATOM 1527 N N . ARG B 1 40 ? 33.17100 22.58800 27.50200 1.000 26.68000 20 ARG B N 1
ATOM 1528 C CA . ARG B 1 40 ? 34.35800 21.77600 27.73500 1.000 26.51000 20 ARG B CA 1
ATOM 1529 C C . ARG B 1 40 ? 34.43900 21.38900 29.20400 1.000 29.75000 20 ARG B C 1
ATOM 1530 O O . ARG B 1 40 ? 34.28200 22.24000 30.08500 1.000 26.78000 20 ARG B O 1
ATOM 1538 N N . VAL B 1 41 ? 34.70900 20.11300 29.47100 1.000 26.78000 21 VAL B N 1
ATOM 1539 C CA . VAL B 1 41 ? 34.88100 19.65900 30.84600 1.000 30.58000 21 VAL B CA 1
ATOM 1540 C C . VAL B 1 41 ? 36.22700 19.00300 31.07900 1.000 32.45000 21 VAL B C 1
ATOM 1541 O O . VAL B 1 41 ? 36.53500 18.63700 32.21800 1.000 38.31000 21 VAL B O 1
ATOM 1545 N N . ALA B 1 42 ? 37.04100 18.85300 30.04000 1.000 35.63000 22 ALA B N 1
ATOM 1546 C CA . ALA B 1 42 ? 38.36100 18.23900 30.12300 1.000 41.18000 22 ALA B CA 1
ATOM 1547 C C . ALA B 1 42 ? 39.07100 18.50900 28.80500 1.000 48.27000 22 ALA B C 1
ATOM 1548 O O . ALA B 1 42 ? 38.48100 19.03100 27.85500 1.000 40.99000 22 ALA B O 1
ATOM 1550 N N . ASP B 1 43 ? 40.35200 18.12400 28.75500 1.000 53.27000 23 ASP B N 1
ATOM 1551 C CA . ASP B 1 43 ? 41.15200 18.34400 27.55200 1.000 54.93000 23 ASP B CA 1
ATOM 1552 C C . ASP B 1 43 ? 40.56800 17.60900 26.35800 1.000 48.94000 23 ASP B C 1
ATOM 1553 O O . ASP B 1 43 ? 40.62100 18.10400 25.22700 1.000 52.85000 23 ASP B O 1
ATOM 1558 N N . ASP B 1 44 ? 39.99900 16.42600 26.58300 1.000 47.63000 24 ASP B N 1
ATOM 1559 C CA . ASP B 1 44 ? 39.47600 15.61000 25.49700 1.000 50.45000 24 ASP B CA 1
ATOM 1560 C C . ASP B 1 44 ? 37.98400 15.33400 25.65200 1.000 43.79000 24 ASP B C 1
ATOM 1561 O O . ASP B 1 44 ? 37.50100 14.27800 25.24200 1.000 45.73000 24 ASP B O 1
ATOM 1566 N N . ALA B 1 45 ? 37.22600 16.26900 26.23100 1.000 37.66000 25 ALA B N 1
ATOM 1567 C CA . ALA B 1 45 ? 35.80000 16.01500 26.40600 1.000 35.32000 25 ALA B CA 1
ATOM 1568 C C . ALA B 1 45 ? 34.99600 17.30800 26.43000 1.000 30.10000 25 ALA B C 1
ATOM 1569 O O . ALA B 1 45 ? 35.30800 18.24400 27.18000 1.000 30.91000 25 ALA B O 1
ATOM 1571 N N . ARG B 1 46 ? 33.93300 17.32600 25.62400 1.000 22.10000 26 ARG B N 1
ATOM 1572 C CA . ARG B 1 46 ? 32.89300 18.34100 25.69700 1.000 25.28000 26 ARG B CA 1
ATOM 1573 C C . ARG B 1 46 ? 31.52900 17.66100 25.79900 1.000 24.38000 26 ARG B C 1
ATOM 1574 O O . ARG B 1 46 ? 31.31500 16.58100 25.23900 1.000 24.42000 26 ARG B O 1
ATOM 1582 N N . ILE B 1 47 ? 30.60400 18.29600 26.52600 1.000 16.96000 27 ILE B N 1
ATOM 1583 C CA . ILE B 1 47 ? 29.26800 17.74100 26.73300 1.000 18.37000 27 ILE B CA 1
ATOM 1584 C C . ILE B 1 47 ? 28.21900 18.77400 26.36500 1.000 20.32000 27 ILE B C 1
ATOM 1585 O O . ILE B 1 47 ? 28.46000 19.98400 26.40100 1.000 20.67000 27 ILE B O 1
ATOM 1590 N N . ALA B 1 48 ? 27.02600 18.27500 26.03700 1.000 16.89000 28 ALA B N 1
ATOM 1591 C CA . ALA B 1 48 ? 25.85200 19.12600 25.87600 1.000 17.18000 28 ALA B CA 1
ATOM 1592 C C . ALA B 1 48 ? 25.24300 19.35100 27.25700 1.000 17.37000 28 ALA B C 1
ATOM 1593 O O . ALA B 1 48 ? 24.74600 18.41000 27.88500 1.000 15.19000 28 ALA B O 1
ATOM 1595 N N . PHE B 1 49 ? 25.28000 20.58900 27.74200 1.000 15.80000 29 PHE B N 1
ATOM 1596 C CA . PHE B 1 49 ? 24.98300 20.84500 29.14200 1.000 18.23000 29 PHE B CA 1
ATOM 1597 C C . PHE B 1 49 ? 23.48900 21.07000 29.33900 1.000 15.59000 29 PHE B C 1
ATOM 1598 O O . PHE B 1 49 ? 22.90000 21.97700 28.73600 1.000 15.39000 29 PHE B O 1
ATOM 1606 N N . LEU B 1 50 ? 22.88900 20.25500 30.20400 1.000 14.45000 30 LEU B N 1
ATOM 1607 C CA . LEU B 1 50 ? 21.46100 20.30600 30.50200 1.000 14.21000 30 LEU B CA 1
ATOM 1608 C C . LEU B 1 50 ? 21.24400 21.15900 31.74900 1.000 14.80000 30 LEU B C 1
ATOM 1609 O O . LEU B 1 50 ? 21.79800 20.85300 32.80800 1.000 16.22000 30 LEU B O 1
ATOM 1614 N N . LYS B 1 51 ? 20.42100 22.20200 31.63700 1.000 10.53000 31 LYS B N 1
ATOM 1615 C CA . LYS B 1 51 ? 20.19000 23.14300 32.73800 1.000 13.03000 31 LYS B CA 1
ATOM 1616 C C . LYS B 1 51 ? 18.70200 23.16600 33.09000 1.000 12.74000 31 LYS B C 1
ATOM 1617 O O . LYS B 1 51 ? 17.91300 23.83200 32.41600 1.000 13.75000 31 LYS B O 1
ATOM 1623 N N . LEU B 1 52 ? 18.32100 22.46100 34.16400 1.000 13.92000 32 LEU B N 1
ATOM 1624 C CA . LEU B 1 52 ? 16.93900 22.50700 34.63200 1.000 9.66000 32 LEU B CA 1
ATOM 1625 C C . LEU B 1 52 ? 16.66000 23.76300 35.44700 1.000 11.29000 32 LEU B C 1
ATOM 1626 O O . LEU B 1 52 ? 15.54000 24.27600 35.41600 1.000 11.00000 32 LEU B O 1
ATOM 1631 N N . TYR B 1 53 ? 17.64200 24.23400 36.21700 1.000 11.63000 33 TYR B N 1
ATOM 1632 C CA . TYR B 1 53 ? 17.51300 25.50600 36.92000 1.000 11.82000 33 TYR B CA 1
ATOM 1633 C C . TYR B 1 53 ? 17.03800 26.60000 35.97600 1.000 13.59000 33 TYR B C 1
ATOM 1634 O O . TYR B 1 53 ? 17.55200 26.74600 34.86300 1.000 12.67000 33 TYR B O 1
ATOM 1643 N N . GLY B 1 54 ? 16.07300 27.39000 36.43600 1.000 12.40000 34 GLY B N 1
ATOM 1644 C CA . GLY B 1 54 ? 15.59800 28.50300 35.64800 1.000 10.47000 34 GLY B CA 1
ATOM 1645 C C . GLY B 1 54 ? 14.70600 28.13000 34.48800 1.000 15.55000 34 GLY B C 1
ATOM 1646 O O . GLY B 1 54 ? 14.41100 28.99600 33.66000 1.000 13.61000 34 GLY B O 1
ATOM 1647 N N . ASP B 1 55 ? 14.24400 26.85700 34.40000 1.000 13.04000 35 ASP B N 1
ATOM 1648 C CA . ASP B 1 55 ? 13.47700 26.40200 33.22400 1.000 10.65000 35 ASP B CA 1
ATOM 1649 C C . ASP B 1 55 ? 12.30300 25.55300 33.71100 1.000 9.90000 35 ASP B C 1
ATOM 1650 O O . ASP B 1 55 ? 12.36100 24.32100 33.69600 1.000 10.44000 35 ASP B O 1
ATOM 1655 N N . VAL B 1 56 ? 11.22300 26.22400 34.12600 1.000 7.46000 36 VAL B N 1
ATOM 1656 C CA . VAL B 1 56 ? 10.04000 25.50700 34.59200 1.000 8.70000 36 VAL B CA 1
ATOM 1657 C C . VAL B 1 56 ? 9.49500 24.60700 33.49400 1.000 11.80000 36 VAL B C 1
ATOM 1658 O O . VAL B 1 56 ? 9.13700 23.44700 33.73800 1.000 9.81000 36 VAL B O 1
ATOM 1662 N N . GLU B 1 57 ? 9.39900 25.13400 32.27100 1.000 13.07000 37 GLU B N 1
ATOM 1663 C CA . GLU B 1 57 ? 8.77300 24.37500 31.18900 1.000 14.86000 37 GLU B CA 1
ATOM 1664 C C . GLU B 1 57 ? 9.52200 23.07100 30.93200 1.000 12.53000 37 GLU B C 1
ATOM 1665 O O . GLU B 1 57 ? 8.91700 21.99100 30.86900 1.000 14.98000 37 GLU B O 1
ATOM 1671 N N . LEU B 1 58 ? 10.85000 23.14800 30.82200 1.000 11.90000 38 LEU B N 1
ATOM 1672 C CA . LEU B 1 58 ? 11.65300 21.94500 30.61200 1.000 12.92000 38 LEU B CA 1
ATOM 1673 C C . LEU B 1 58 ? 11.56000 20.99200 31.80000 1.000 10.65000 38 LEU B C 1
ATOM 1674 O O . LEU B 1 58 ? 11.40500 19.77400 31.62700 1.000 12.64000 38 LEU B O 1
ATOM 1679 N N . THR B 1 59 ? 11.69300 21.53000 33.01500 1.000 8.66000 39 THR B N 1
ATOM 1680 C CA . THR B 1 59 ? 11.63500 20.71600 34.22800 1.000 10.54000 39 THR B CA 1
ATOM 1681 C C . THR B 1 59 ? 10.33800 19.92000 34.29400 1.000 11.64000 39 THR B C 1
ATOM 1682 O O . THR B 1 59 ? 10.34800 18.69700 34.49600 1.000 10.34000 39 THR B O 1
ATOM 1686 N N . VAL B 1 60 ? 9.20700 20.60200 34.10400 1.000 12.56000 40 VAL B N 1
ATOM 1687 C CA . VAL B 1 60 ? 7.90700 19.94600 34.20000 1.000 13.56000 40 VAL B CA 1
ATOM 1688 C C . VAL B 1 60 ? 7.71300 18.95100 33.05000 1.000 12.55000 40 VAL B C 1
ATOM 1689 O O . VAL B 1 60 ? 7.18300 17.85900 33.25400 1.000 15.53000 40 VAL B O 1
ATOM 1693 N N . ALA B 1 61 ? 8.15800 19.29100 31.83500 1.000 10.48000 41 ALA B N 1
ATOM 1694 C CA . ALA B 1 61 ? 8.04100 18.34400 30.72500 1.000 15.79000 41 ALA B CA 1
ATOM 1695 C C . ALA B 1 61 ? 8.81100 17.06000 31.00900 1.000 15.39000 41 ALA B C 1
ATOM 1696 O O . ALA B 1 61 ? 8.29900 15.95400 30.77900 1.000 12.98000 41 ALA B O 1
ATOM 1698 N N . CYS B 1 62 ? 10.04200 17.20000 31.52000 1.000 12.50000 42 CYS B N 1
ATOM 1699 C CA . CYS B 1 62 ? 10.89200 16.05700 31.83900 1.000 9.85000 42 CYS B CA 1
ATOM 1700 C C . CYS B 1 62 ? 10.25900 15.19300 32.91600 1.000 11.87000 42 CYS B C 1
ATOM 1701 O O . CYS B 1 62 ? 10.22500 13.96500 32.80000 1.000 13.57000 42 CYS B O 1
ATOM 1704 N N . ALA B 1 63 ? 9.77400 15.82900 33.98800 1.000 11.76000 43 ALA B N 1
ATOM 1705 C CA . ALA B 1 63 ? 9.13500 15.08800 35.06800 1.000 13.90000 43 ALA B CA 1
ATOM 1706 C C . ALA B 1 63 ? 7.86600 14.39100 34.59200 1.000 13.54000 43 ALA B C 1
ATOM 1707 O O . ALA B 1 63 ? 7.58200 13.26200 34.99700 1.000 14.50000 43 ALA B O 1
ATOM 1709 N N . ARG B 1 64 ? 7.08500 15.04100 33.73300 1.000 16.88000 44 ARG B N 1
ATOM 1710 C CA . ARG B 1 64 ? 5.87800 14.39600 33.22400 1.000 18.14000 44 ARG B CA 1
ATOM 1711 C C . ARG B 1 64 ? 6.22700 13.16100 32.40500 1.000 15.08000 44 ARG B C 1
ATOM 1712 O O . ARG B 1 64 ? 5.61500 12.08800 32.56100 1.000 18.17000 44 ARG B O 1
ATOM 1720 N N . ALA B 1 65 ? 7.21600 13.29600 31.52200 1.000 16.22000 45 ALA B N 1
ATOM 1721 C CA . ALA B 1 65 ? 7.61000 12.17100 30.68600 1.000 16.63000 45 ALA B CA 1
ATOM 1722 C C . ALA B 1 65 ? 8.12900 11.02100 31.53900 1.000 17.75000 45 ALA B C 1
ATOM 1723 O O . ALA B 1 65 ? 7.78200 9.85800 31.30300 1.000 14.05000 45 ALA B O 1
ATOM 1725 N N . LEU B 1 66 ? 8.93200 11.33000 32.56200 1.000 14.64000 46 LEU B N 1
ATOM 1726 C CA . LEU B 1 66 ? 9.47600 10.26900 33.40200 1.000 12.77000 46 LEU B CA 1
ATOM 1727 C C . LEU B 1 66 ? 8.38900 9.62300 34.25600 1.000 15.88000 46 LEU B C 1
ATOM 1728 O O . LEU B 1 66 ? 8.41400 8.40100 34.47200 1.000 16.11000 46 LEU B O 1
ATOM 1733 N N . ALA B 1 67 ? 7.42100 10.41500 34.73800 1.000 12.44000 47 ALA B N 1
ATOM 1734 C CA . ALA B 1 67 ? 6.31600 9.85400 35.50900 1.000 16.47000 47 ALA B CA 1
ATOM 1735 C C . ALA B 1 67 ? 5.52700 8.86700 34.66800 1.000 18.59000 47 ALA B C 1
ATOM 1736 O O . ALA B 1 67 ? 5.04900 7.85100 35.17800 1.000 20.03000 47 ALA B O 1
ATOM 1738 N N . GLY B 1 68 ? 5.38600 9.15600 33.37400 1.000 18.40000 48 GLY B N 1
ATOM 1739 C CA . GLY B 1 68 ? 4.77700 8.20400 32.45800 1.000 22.58000 48 GLY B CA 1
ATOM 1740 C C . GLY B 1 68 ? 5.45400 6.84800 32.41400 1.000 26.76000 48 GLY B C 1
ATOM 1741 O O . GLY B 1 68 ? 4.83800 5.87400 31.97000 1.000 28.52000 48 GLY B O 1
ATOM 1742 N N . ARG B 1 69 ? 6.70100 6.75200 32.86900 1.000 21.04000 49 ARG B N 1
ATOM 1743 C CA . ARG B 1 69 ? 7.41200 5.48200 32.86100 1.000 22.30000 49 ARG B CA 1
ATOM 1744 C C . ARG B 1 69 ? 7.48300 4.82300 34.22500 1.000 21.78000 49 ARG B C 1
ATOM 1745 O O . ARG B 1 69 ? 8.05800 3.73700 34.34300 1.000 19.94000 49 ARG B O 1
ATOM 1753 N N . MET B 1 70 ? 6.92700 5.44900 35.25400 1.000 19.28000 50 MET B N 1
ATOM 1754 C CA . MET B 1 70 ? 7.00900 4.91000 36.59900 1.000 21.11000 50 MET B CA 1
ATOM 1755 C C . MET B 1 70 ? 5.83800 3.96100 36.82100 1.000 25.67000 50 MET B C 1
ATOM 1756 O O . MET B 1 70 ? 4.68400 4.37100 36.64200 1.000 24.60000 50 MET B O 1
ATOM 1761 N N . PRO B 1 71 ? 6.07400 2.70300 37.17300 1.000 23.62000 51 PRO B N 1
ATOM 1762 C CA . PRO B 1 71 ? 4.96100 1.78100 37.41000 1.000 23.76000 51 PRO B CA 1
ATOM 1763 C C . PRO B 1 71 ? 4.25200 2.07500 38.72500 1.000 26.62000 51 PRO B C 1
ATOM 1764 O O . PRO B 1 71 ? 4.77000 2.76000 39.61000 1.000 19.30000 51 PRO B O 1
ATOM 1768 N N . ALA B 1 72 ? 3.03700 1.52000 38.83300 1.000 25.33000 52 ALA B N 1
ATOM 1769 C CA . ALA B 1 72 ? 2.16500 1.79400 39.97000 1.000 24.83000 52 ALA B CA 1
ATOM 1770 C C . ALA B 1 72 ? 2.76100 1.31600 41.28200 1.000 24.86000 52 ALA B C 1
ATOM 1771 O O . ALA B 1 72 ? 2.44700 1.87100 42.34500 1.000 23.73000 52 ALA B O 1
ATOM 1773 N N . ASP B 1 73 ? 3.59900 0.28800 41.24800 1.000 20.19000 53 ASP B N 1
ATOM 1774 C CA . ASP B 1 73 ? 4.09200 -0.27000 42.49500 1.000 22.57000 53 ASP B CA 1
ATOM 1775 C C . ASP B 1 73 ? 5.37400 0.39200 42.99300 1.000 22.67000 53 ASP B C 1
ATOM 1776 O O . ASP B 1 73 ? 5.89200 -0.01800 44.03600 1.000 20.17000 53 ASP B O 1
ATOM 1781 N N . VAL B 1 74 ? 5.89500 1.41600 42.30700 1.000 19.92000 54 VAL B N 1
ATOM 1782 C CA . VAL B 1 74 ? 6.98100 2.18800 42.90200 1.000 17.91000 54 VAL B CA 1
ATOM 1783 C C . VAL B 1 74 ? 6.45600 2.92300 44.12800 1.000 17.70000 54 VAL B C 1
ATOM 1784 O O . VAL B 1 74 ? 5.46300 3.66000 44.05400 1.000 16.08000 54 VAL B O 1
ATOM 1788 N N . ASP B 1 75 ? 7.13100 2.73300 45.26500 1.000 12.14000 55 ASP B N 1
ATOM 1789 C CA . ASP B 1 75 ? 6.67400 3.30600 46.52700 1.000 15.82000 55 ASP B CA 1
ATOM 1790 C C . ASP B 1 75 ? 7.24600 4.68800 46.81200 1.000 17.94000 55 ASP B C 1
ATOM 1791 O O . ASP B 1 75 ? 6.56300 5.51200 47.43100 1.000 14.09000 55 ASP B O 1
ATOM 1796 N N . VAL B 1 76 ? 8.51000 4.94000 46.46800 1.000 13.57000 56 VAL B N 1
ATOM 1797 C CA . VAL B 1 76 ? 9.12600 6.21800 46.84400 1.000 10.24000 56 VAL B CA 1
ATOM 1798 C C . VAL B 1 76 ? 10.16800 6.60800 45.79500 1.000 12.35000 56 VAL B C 1
ATOM 1799 O O . VAL B 1 76 ? 10.77800 5.74900 45.15500 1.000 10.15000 56 VAL B O 1
ATOM 1803 N N . ILE B 1 77 ? 10.37200 7.91900 45.61800 1.000 8.89000 57 ILE B N 1
ATOM 1804 C CA . ILE B 1 77 ? 11.36700 8.45600 44.68600 1.000 9.14000 57 ILE B CA 1
ATOM 1805 C C . ILE B 1 77 ? 12.56500 8.93100 45.49000 1.000 11.17000 57 ILE B C 1
ATOM 1806 O O . ILE B 1 77 ? 12.38600 9.60200 46.50700 1.000 10.37000 57 ILE B O 1
ATOM 1811 N N . VAL B 1 78 ? 13.78300 8.60700 45.04200 1.000 7.93000 58 VAL B N 1
ATOM 1812 C CA . VAL B 1 78 ? 15.00200 9.03400 45.74200 1.000 10.32000 58 VAL B CA 1
ATOM 1813 C C . VAL B 1 78 ? 15.92000 9.72600 44.74900 1.000 9.89000 58 VAL B C 1
ATOM 1814 O O . VAL B 1 78 ? 16.29100 9.13400 43.73000 1.000 12.05000 58 VAL B O 1
ATOM 1818 N N . GLY B 1 79 ? 16.28600 10.95100 45.07100 1.000 10.76000 59 GLY B N 1
ATOM 1819 C CA . GLY B 1 79 ? 17.19100 11.72100 44.21200 1.000 12.04000 59 GLY B CA 1
ATOM 1820 C C . GLY B 1 79 ? 18.29700 12.40000 45.00500 1.000 12.21000 59 GLY B C 1
ATOM 1821 O O . GLY B 1 79 ? 18.12200 12.63000 46.20000 1.000 11.98000 59 GLY B O 1
ATOM 1822 N N . PRO B 1 80 ? 19.43100 12.71900 44.35900 1.000 12.02000 60 PRO B N 1
ATOM 1823 C CA . PRO B 1 80 ? 20.49500 13.42700 45.03300 1.000 11.66000 60 PRO B CA 1
ATOM 1824 C C . PRO B 1 80 ? 20.46000 14.95500 44.98200 1.000 11.70000 60 PRO B C 1
ATOM 1825 O O . PRO B 1 80 ? 19.94200 15.49200 44.05400 1.000 11.73000 60 PRO B O 1
ATOM 1829 N N . GLU B 1 81 ? 21.03600 15.58600 45.99700 1.000 12.56000 61 GLU B N 1
ATOM 1830 C CA . GLU B 1 81 ? 21.27200 17.03400 45.94300 1.000 11.85000 61 GLU B CA 1
ATOM 1831 C C . GLU B 1 81 ? 22.48300 17.18300 45.01700 1.000 19.27000 61 GLU B C 1
ATOM 1832 O O . GLU B 1 81 ? 23.45100 16.45700 45.24200 1.000 22.22000 61 GLU B O 1
ATOM 1838 N N . THR B 1 82 ? 22.45000 18.03000 43.99200 1.000 17.60000 62 THR B N 1
ATOM 1839 C CA . THR B 1 82 ? 21.38200 18.95700 43.55300 1.000 15.49000 62 THR B CA 1
ATOM 1840 C C . THR B 1 82 ? 20.63400 18.39800 42.33800 1.000 14.60000 62 THR B C 1
ATOM 1841 O O . THR B 1 82 ? 19.50000 18.82200 42.14100 1.000 14.06000 62 THR B O 1
ATOM 1845 N N . GLY B 1 83 ? 21.23500 17.45900 41.60500 1.000 14.37000 63 GLY B N 1
ATOM 1846 C CA . GLY B 1 83 ? 20.67900 16.93700 40.33400 1.000 14.46000 63 GLY B CA 1
ATOM 1847 C C . GLY B 1 83 ? 19.28000 16.32500 40.35400 1.000 13.62000 63 GLY B C 1
ATOM 1848 O O . GLY B 1 83 ? 18.72300 16.17900 39.27800 1.000 12.87000 63 GLY B O 1
ATOM 1849 N N . GLY B 1 84 ? 18.80500 15.88700 41.50700 1.000 10.79000 64 GLY B N 1
ATOM 1850 C CA . GLY B 1 84 ? 17.48800 15.23900 41.56500 1.000 12.26000 64 GLY B CA 1
ATOM 1851 C C . GLY B 1 84 ? 16.45200 16.08600 42.27100 1.000 10.87000 64 GLY B C 1
ATOM 1852 O O . GLY B 1 84 ? 15.33000 15.61500 42.41700 1.000 12.97000 64 GLY B O 1
ATOM 1853 N N . ILE B 1 85 ? 16.81100 17.30200 42.66600 1.000 7.85000 65 ILE B N 1
ATOM 1854 C CA . ILE B 1 85 ? 15.88500 18.04600 43.52600 1.000 8.67000 65 ILE B CA 1
ATOM 1855 C C . ILE B 1 85 ? 14.61700 18.40700 42.76300 1.000 7.38000 65 ILE B C 1
ATOM 1856 O O . ILE B 1 85 ? 13.49900 18.03700 43.16100 1.000 7.01000 65 ILE B O 1
ATOM 1861 N N . LEU B 1 86 ? 14.77700 19.12300 41.64300 1.000 9.23000 66 LEU B N 1
ATOM 1862 C CA . LEU B 1 86 ? 13.61800 19.57900 40.88200 1.000 10.84000 66 LEU B CA 1
ATOM 1863 C C . LEU B 1 86 ? 12.86400 18.40400 40.28100 1.000 9.44000 66 LEU B C 1
ATOM 1864 O O . LEU B 1 86 ? 11.63000 18.36900 40.33000 1.000 7.57000 66 LEU B O 1
ATOM 1869 N N . LEU B 1 87 ? 13.59600 17.42000 39.74600 1.000 7.94000 67 LEU B N 1
ATOM 1870 C CA . LEU B 1 87 ? 12.95400 16.27500 39.10800 1.000 11.80000 67 LEU B CA 1
ATOM 1871 C C . LEU B 1 87 ? 12.20200 15.42400 40.11600 1.000 9.38000 67 LEU B C 1
ATOM 1872 O O . LEU B 1 87 ? 11.07100 15.01500 39.85000 1.000 9.67000 67 LEU B O 1
ATOM 1877 N N . ALA B 1 88 ? 12.81800 15.13000 41.27000 1.000 7.76000 68 ALA B N 1
ATOM 1878 C CA . ALA B 1 88 ? 12.11600 14.35200 42.28700 1.000 10.46000 68 ALA B CA 1
ATOM 1879 C C . ALA B 1 88 ? 10.88800 15.08800 42.79400 1.000 11.31000 68 ALA B C 1
ATOM 1880 O O . ALA B 1 88 ? 9.83500 14.47200 42.98900 1.000 10.17000 68 ALA B O 1
ATOM 1882 N N . HIS B 1 89 ? 11.00400 16.40500 43.02000 1.000 9.78000 69 HIS B N 1
ATOM 1883 C CA . HIS B 1 89 ? 9.85600 17.17600 43.49000 1.000 7.84000 69 HIS B CA 1
ATOM 1884 C C . HIS B 1 89 ? 8.69900 17.11100 42.49500 1.000 10.90000 69 HIS B C 1
ATOM 1885 O O . HIS B 1 89 ? 7.55000 16.83500 42.87700 1.000 9.55000 69 HIS B O 1
ATOM 1892 N N . GLU B 1 90 ? 8.98600 17.35100 41.21000 1.000 10.66000 70 GLU B N 1
ATOM 1893 C CA . GLU B 1 90 ? 7.91800 17.34700 40.20800 1.000 12.24000 70 GLU B CA 1
ATOM 1894 C C . GLU B 1 90 ? 7.38200 15.93800 39.94800 1.000 13.08000 70 GLU B C 1
ATOM 1895 O O . GLU B 1 90 ? 6.17900 15.76300 39.72200 1.000 10.58000 70 GLU B O 1
ATOM 1901 N N . LEU B 1 91 ? 8.24400 14.91500 40.00000 1.000 10.28000 71 LEU B N 1
ATOM 1902 C CA . LEU B 1 91 ? 7.76900 13.53300 39.89900 1.000 11.43000 71 LEU B CA 1
ATOM 1903 C C . LEU B 1 91 ? 6.82200 13.18600 41.03600 1.000 14.80000 71 LEU B C 1
ATOM 1904 O O . LEU B 1 91 ? 5.79800 12.51500 40.83100 1.000 12.71000 71 LEU B O 1
ATOM 1909 N N . ALA B 1 92 ? 7.16700 13.61000 42.25200 1.000 10.57000 72 ALA B N 1
ATOM 1910 C CA . ALA B 1 92 ? 6.30800 13.37200 43.40200 1.000 14.38000 72 ALA B CA 1
ATOM 1911 C C . ALA B 1 92 ? 4.99200 14.12600 43.26600 1.000 16.15000 72 ALA B C 1
ATOM 1912 O O . ALA B 1 92 ? 3.92200 13.57600 43.53600 1.000 16.12000 72 ALA B O 1
ATOM 1914 N N . GLU B 1 93 ? 5.05300 15.38200 42.83300 1.000 12.46000 73 GLU B N 1
ATOM 1915 C CA . GLU B 1 93 ? 3.83800 16.16700 42.66000 1.000 19.31000 73 GLU B CA 1
ATOM 1916 C C . GLU B 1 93 ? 2.91800 15.54900 41.60900 1.000 18.84000 73 GLU B C 1
ATOM 1917 O O . GLU B 1 93 ? 1.69600 15.52200 41.78500 1.000 22.19000 73 GLU B O 1
ATOM 1923 N N . HIS B 1 94 ? 3.48000 15.05600 40.50500 1.000 17.74000 74 HIS B N 1
ATOM 1924 C CA . HIS B 1 94 ? 2.63700 14.49200 39.45400 1.000 20.60000 74 HIS B CA 1
ATOM 1925 C C . HIS B 1 94 ? 2.11400 13.11100 39.84200 1.000 24.94000 74 HIS B C 1
ATOM 1926 O O . HIS B 1 94 ? 0.97600 12.75100 39.51500 1.000 25.92000 74 HIS B O 1
ATOM 1933 N N . SER B 1 95 ? 2.93100 12.32000 40.54000 1.000 21.83000 75 SER B N 1
ATOM 1934 C CA . SER B 1 95 ? 2.62300 10.91500 40.77400 1.000 21.18000 75 SER B CA 1
ATOM 1935 C C . SER B 1 95 ? 1.95400 10.64300 42.11000 1.000 21.18000 75 SER B C 1
ATOM 1936 O O . SER B 1 95 ? 1.37000 9.56900 42.27900 1.000 27.22000 75 SER B O 1
ATOM 1939 N N . GLY B 1 96 ? 2.03500 11.56600 43.06000 1.000 18.75000 76 GLY B N 1
ATOM 1940 C CA . GLY B 1 96 ? 1.54300 11.32300 44.39500 1.000 21.36000 76 GLY B CA 1
ATOM 1941 C C . GLY B 1 96 ? 2.46400 10.52000 45.30100 1.000 19.98000 76 GLY B C 1
ATOM 1942 O O . GLY B 1 96 ? 2.17700 10.42900 46.50100 1.000 20.74000 76 GLY B O 1
ATOM 1943 N N . ARG B 1 97 ? 3.54800 9.92200 44.78000 1.000 16.42000 77 ARG B N 1
ATOM 1944 C CA . ARG B 1 97 ? 4.47800 9.20000 45.65000 1.000 13.40000 77 ARG B CA 1
ATOM 1945 C C . ARG B 1 97 ? 5.28800 10.16900 46.51100 1.000 16.81000 77 ARG B C 1
ATOM 1946 O O . ARG B 1 97 ? 5.60500 11.28000 46.07500 1.000 17.18000 77 ARG B O 1
ATOM 1954 N N . PRO B 1 98 ? 5.70900 9.74000 47.70400 1.000 16.86000 78 PRO B N 1
ATOM 1955 C CA . PRO B 1 98 ? 6.69800 10.52100 48.45900 1.000 14.04000 78 PRO B CA 1
ATOM 1956 C C . PRO B 1 98 ? 8.06500 10.51100 47.77700 1.000 13.59000 78 PRO B C 1
ATOM 1957 O O . PRO B 1 98 ? 8.36800 9.68100 46.90500 1.000 13.43000 78 PRO B O 1
ATOM 1961 N N . TYR B 1 99 ? 8.91300 11.45000 48.19500 1.000 10.49000 79 TYR B N 1
ATOM 1962 C CA . TYR B 1 99 ? 10.28200 11.44800 47.6960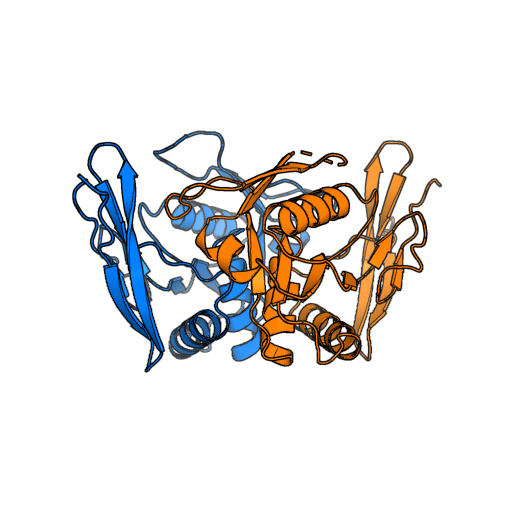0 1.000 12.71000 79 TYR B CA 1
ATOM 1963 C C . TYR B 1 99 ? 11.24600 11.83700 48.80900 1.000 11.63000 79 TYR B C 1
ATOM 1964 O O . TYR B 1 99 ? 10.86600 12.39800 49.84100 1.000 11.07000 79 TYR B O 1
ATOM 1973 N N . VAL B 1 100 ? 12.51500 11.51700 48.56600 1.000 9.53000 80 VAL B N 1
ATOM 1974 C CA . VAL B 1 100 ? 13.61700 11.72500 49.49300 1.000 10.33000 80 VAL B CA 1
ATOM 1975 C C . VAL B 1 100 ? 14.77700 12.30900 48.70600 1.000 11.52000 80 VAL B C 1
ATOM 1976 O O . VAL B 1 100 ? 15.05000 11.86900 47.58400 1.000 9.36000 80 VAL B O 1
ATOM 1980 N N . ILE B 1 101 ? 15.45300 13.29800 49.28700 1.000 9.14000 81 ILE B N 1
ATOM 1981 C CA . ILE B 1 101 ? 16.67900 13.84900 48.73000 1.000 10.36000 81 ILE B CA 1
ATOM 1982 C C . ILE B 1 101 ? 17.83400 13.41600 49.62100 1.000 12.14000 81 ILE B C 1
ATOM 1983 O O . ILE B 1 101 ? 17.85900 13.71100 50.82500 1.000 11.35000 81 ILE B O 1
ATOM 1988 N N . ALA B 1 102 ? 18.77600 12.69900 49.02700 1.000 10.28000 82 ALA B N 1
ATOM 1989 C CA . ALA B 1 102 ? 20.05100 12.39900 49.66000 1.000 15.52000 82 ALA B CA 1
ATOM 1990 C C . ALA B 1 102 ? 20.91600 13.65500 49.60000 1.000 14.69000 82 ALA B C 1
ATOM 1991 O O . ALA B 1 102 ? 21.23000 14.14700 48.51200 1.000 12.20000 82 ALA B O 1
ATOM 1993 N N . ARG B 1 103 ? 21.25800 14.20700 50.76100 1.000 13.86000 83 ARG B N 1
ATOM 1994 C CA . ARG B 1 103 ? 21.99400 15.46100 50.81200 1.000 15.52000 83 ARG B CA 1
ATOM 1995 C C . ARG B 1 103 ? 23.50400 15.24100 50.73900 1.000 20.82000 83 ARG B C 1
ATOM 1996 O O . ARG B 1 103 ? 24.01900 14.16300 51.04800 1.000 17.92000 83 ARG B O 1
ATOM 2004 N N . LYS B 1 104 ? 24.21000 16.30800 50.34500 1.000 19.65000 84 LYS B N 1
ATOM 2005 C CA . LYS B 1 104 ? 25.66500 16.32800 50.19800 1.000 24.30000 84 LYS B CA 1
ATOM 2006 C C . LYS B 1 104 ? 26.40600 16.61300 51.49800 1.000 25.96000 84 LYS B C 1
ATOM 2007 O O . LYS B 1 104 ? 27.55900 16.19500 51.63700 1.000 27.10000 84 LYS B O 1
ATOM 2013 N N . LYS B 1 105 ? 25.79900 17.36400 52.41800 1.000 28.93000 85 LYS B N 1
ATOM 2014 C CA . LYS B 1 105 ? 26.39400 17.72800 53.69700 1.000 30.46000 85 LYS B CA 1
ATOM 2015 C C . LYS B 1 105 ? 25.49600 17.24700 54.82900 1.000 30.29000 85 LYS B C 1
ATOM 2016 O O . LYS B 1 105 ? 24.27900 17.12700 54.66100 1.000 28.75000 85 LYS B O 1
ATOM 2022 N N . LEU B 1 106 ? 26.08300 16.99100 55.99600 1.000 28.74000 86 LEU B N 1
ATOM 2023 C CA . LEU B 1 106 ? 25.25300 16.72200 57.16600 1.000 35.54000 86 LEU B CA 1
ATOM 2024 C C . LEU B 1 106 ? 24.48900 17.97300 57.57500 1.000 33.56000 86 LEU B C 1
ATOM 2025 O O . LEU B 1 106 ? 25.02800 19.08100 57.57100 1.000 37.30000 86 LEU B O 1
ATOM 2030 N N . ARG B 1 107 ? 23.22400 17.78500 57.93700 1.000 32.31000 87 ARG B N 1
ATOM 2031 C CA . ARG B 1 107 ? 22.40700 18.88200 58.40900 1.000 33.91000 87 ARG B CA 1
ATOM 2032 C C . ARG B 1 107 ? 21.91000 18.57800 59.81900 1.000 33.09000 87 ARG B C 1
ATOM 2033 O O . ARG B 1 107 ? 21.75800 17.40600 60.19300 1.000 31.20000 87 ARG B O 1
ATOM 2041 N N . PRO B 1 108 ? 21.65000 19.61200 60.62500 1.000 30.09000 88 PRO B N 1
ATOM 2042 C CA . PRO B 1 108 ? 21.39300 19.38000 62.05600 1.000 27.18000 88 PRO B CA 1
ATOM 2043 C C . PRO B 1 108 ? 20.15300 18.56300 62.33600 1.000 26.63000 88 PRO B C 1
ATOM 2044 O O . PRO B 1 108 ? 20.01400 18.06100 63.45800 1.000 30.03000 88 PRO B O 1
ATOM 2048 N N . ASN B 1 109 ? 19.24900 18.39900 61.37000 1.000 22.26000 89 ASN B N 1
ATOM 2049 C CA . ASN B 1 109 ? 18.07200 17.56500 61.57500 1.000 21.85000 89 ASN B CA 1
ATOM 2050 C C . ASN B 1 109 ? 18.31200 16.09200 61.26000 1.000 26.42000 89 ASN B C 1
ATOM 2051 O O . ASN B 1 109 ? 17.37800 15.29600 61.37200 1.000 31.61000 89 ASN B O 1
ATOM 2056 N N . MET B 1 110 ? 19.52500 15.71400 60.86200 1.000 27.02000 90 MET B N 1
ATOM 2057 C CA . MET B 1 110 ? 19.83800 14.33200 60.49900 1.000 33.67000 90 MET B CA 1
ATOM 2058 C C . MET B 1 110 ? 20.34200 13.58400 61.72100 1.000 34.50000 90 MET B C 1
ATOM 2059 O O . MET B 1 110 ? 21.43900 13.85600 62.21700 1.000 38.85000 90 MET B O 1
ATOM 2064 N N . VAL B 1 111 ? 19.57200 12.61700 62.18900 1.000 33.39000 91 VAL B N 1
ATOM 2065 C CA . VAL B 1 111 ? 19.98000 11.80800 63.32700 1.000 39.34000 91 VAL B CA 1
ATOM 2066 C C . VAL B 1 111 ? 20.39500 10.43500 62.81300 1.000 40.18000 91 VAL B C 1
ATOM 2067 O O . VAL B 1 111 ? 19.72700 9.85400 61.94500 1.000 38.00000 91 VAL B O 1
ATOM 2071 N N . LYS B 1 112 ? 21.53000 9.95300 63.31800 1.000 39.59000 92 LYS B N 1
ATOM 2072 C CA . LYS B 1 112 ? 22.07200 8.63900 62.98800 1.000 36.75000 92 LYS B CA 1
ATOM 2073 C C . LYS B 1 112 ? 22.13000 8.40300 61.47500 1.000 27.65000 92 LYS B C 1
ATOM 2074 O O . LYS B 1 112 ? 21.49300 7.47600 60.96200 1.000 24.88000 92 LYS B O 1
ATOM 2080 N N . PRO B 1 113 ? 22.88300 9.22100 60.74200 1.000 27.13000 93 PRO B N 1
ATOM 2081 C CA . PRO B 1 113 ? 22.78500 9.20200 59.28000 1.000 29.44000 93 PRO B CA 1
ATOM 2082 C C . PRO B 1 113 ? 23.54800 8.05500 58.64600 1.000 27.57000 93 PRO B C 1
ATOM 2083 O O . PRO B 1 113 ? 24.60600 7.63000 59.11600 1.000 26.99000 93 PRO B O 1
ATOM 2087 N N . LEU B 1 114 ? 22.98300 7.55900 57.55800 1.000 19.82000 94 LEU B N 1
ATOM 2088 C CA . LEU B 1 114 ? 23.74000 6.75700 56.61700 1.000 16.61000 94 LEU B CA 1
ATOM 2089 C C . LEU B 1 114 ? 24.57700 7.67400 55.72900 1.000 20.82000 94 LEU B C 1
ATOM 2090 O O . LEU B 1 114 ? 24.14300 8.77400 55.36200 1.000 17.03000 94 LEU B O 1
ATOM 2095 N N . ARG B 1 115 ? 25.77000 7.19700 55.36200 1.000 18.91000 95 ARG B N 1
ATOM 2096 C CA . ARG B 1 115 ? 26.71100 7.93700 54.52800 1.000 20.62000 95 ARG B CA 1
ATOM 2097 C C . ARG B 1 115 ? 27.31600 7.01700 53.47600 1.000 21.75000 95 ARG B C 1
ATOM 2098 O O . ARG B 1 115 ? 27.64000 5.86100 53.76600 1.000 22.08000 95 ARG B O 1
ATOM 2106 N N . VAL B 1 116 ? 27.46500 7.53800 52.25700 1.000 23.43000 96 VAL B N 1
ATOM 2107 C CA . VAL B 1 116 ? 28.24900 6.86300 51.21300 1.000 22.12000 96 VAL B CA 1
ATOM 2108 C C . VAL B 1 116 ? 29.11600 7.88600 50.50000 1.000 26.26000 96 VAL B C 1
ATOM 2109 O O . VAL B 1 116 ? 28.79200 9.07900 50.44200 1.000 27.23000 96 VAL B O 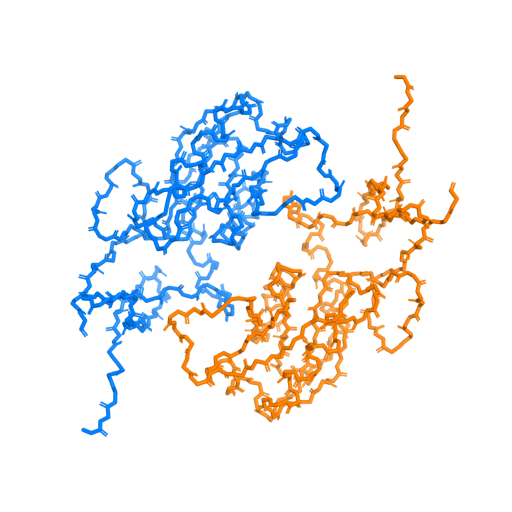1
ATOM 2113 N N . PRO B 1 117 ? 30.24300 7.44100 49.94700 1.000 26.80000 97 PRO B N 1
ATOM 2114 C CA . PRO B 1 117 ? 31.04300 8.32400 49.09500 1.000 26.04000 97 PRO B CA 1
ATOM 2115 C C . PRO B 1 117 ? 30.52600 8.30500 47.66500 1.000 20.78000 97 PRO B C 1
ATOM 2116 O O . PRO B 1 117 ? 29.88200 7.35100 47.22000 1.000 26.35000 97 PRO B O 1
ATOM 2120 N N . VAL B 1 118 ? 30.84500 9.37200 46.93800 1.000 23.44000 98 VAL B N 1
ATOM 2121 C CA . VAL B 1 118 ? 30.53400 9.46300 45.51600 1.000 25.46000 98 VAL B CA 1
ATOM 2122 C C . VAL B 1 118 ? 31.84700 9.48100 44.73900 1.000 28.54000 98 VAL B C 1
ATOM 2123 O O . VAL B 1 118 ? 32.71400 10.33400 44.98000 1.000 29.47000 98 VAL B O 1
ATOM 2127 N N . GLN B 1 119 ? 31.96500 8.56100 43.78800 1.000 35.57000 99 GLN B N 1
ATOM 2128 C CA . GLN B 1 119 ? 33.14900 8.34700 42.96300 1.000 43.59000 99 GLN B CA 1
ATOM 2129 C C . GLN B 1 119 ? 32.79800 8.68200 41.51100 1.000 39.12000 99 GLN B C 1
ATOM 2130 O O . GLN B 1 119 ? 32.15700 7.88200 40.82400 1.000 42.14000 99 GLN B O 1
ATOM 2136 N N . SER B 1 120 ? 33.20400 9.86700 41.04600 1.000 45.83000 100 SER B N 1
ATOM 2137 C CA . SER B 1 120 ? 32.85200 10.33200 39.68900 1.000 52.85000 100 SER B CA 1
ATOM 2138 C C . SER B 1 120 ? 34.04700 10.76400 38.82800 1.000 53.89000 100 SER B C 1
ATOM 2139 O O . SER B 1 120 ? 35.20700 10.62900 39.22000 1.000 64.98000 100 SER B O 1
ATOM 2142 N N . GLN B 1 127 ? 33.19800 13.54500 47.06800 1.000 37.14000 107 GLN B N 1
ATOM 2143 C CA . GLN B 1 127 ? 31.82500 13.85700 47.46500 1.000 38.20000 107 GLN B CA 1
ATOM 2144 C C . GLN B 1 127 ? 31.19700 12.76200 48.32100 1.000 32.50000 107 GLN B C 1
ATOM 2145 O O . GLN B 1 127 ? 31.68500 11.63000 48.35800 1.000 29.43000 107 GLN B O 1
ATOM 2151 N N . GLU B 1 128 ? 30.09300 13.11000 48.98600 1.000 27.00000 108 GLU B N 1
ATOM 2152 C CA . GLU B 1 128 ? 29.36500 12.18900 49.84400 1.000 27.42000 108 GLU B CA 1
ATOM 2153 C C . GLU B 1 128 ? 27.86700 12.42200 49.70300 1.000 27.16000 108 GLU B C 1
ATOM 2154 O O . GLU B 1 128 ? 27.41700 13.52200 49.37300 1.000 26.55000 108 GLU B O 1
ATOM 2160 N N . LEU B 1 129 ? 27.09900 11.38500 50.00300 1.000 22.99000 109 LEU B N 1
ATOM 2161 C CA . LEU B 1 129 ? 25.65600 11.51200 50.13100 1.000 21.88000 109 LEU B CA 1
ATOM 2162 C C . LEU B 1 129 ? 25.24100 10.96500 51.48600 1.000 22.41000 109 LEU B C 1
ATOM 2163 O O . LEU B 1 129 ? 25.82100 9.98400 51.97600 1.000 21.54000 109 LEU B O 1
ATOM 2168 N N . PHE B 1 130 ? 24.22300 11.59900 52.07600 1.000 19.04000 110 PHE B N 1
ATOM 2169 C CA . PHE B 1 130 ? 23.71800 11.24800 53.39600 1.000 16.98000 110 PHE B CA 1
ATOM 2170 C C . PHE B 1 130 ? 22.21200 11.03200 53.38100 1.000 22.65000 110 PHE B C 1
ATOM 2171 O O . PHE B 1 130 ? 21.48000 11.65300 52.60200 1.000 18.43000 110 PHE B O 1
ATOM 2179 N N . LEU B 1 131 ? 21.75400 10.16800 54.28600 1.000 16.63000 111 LEU B N 1
ATOM 2180 C CA . LEU B 1 131 ? 20.33600 10.02000 54.60900 1.000 20.11000 111 LEU B CA 1
ATOM 2181 C C . LEU B 1 131 ? 20.16200 10.05100 56.11700 1.000 25.28000 111 LEU B C 1
ATOM 2182 O O . LEU B 1 131 ? 20.78700 9.25700 56.82600 1.000 21.93000 111 LEU B O 1
ATOM 2187 N N . GLY B 1 132 ? 19.30200 10.93700 56.60000 1.000 21.92000 112 GLY B N 1
ATOM 2188 C CA . GLY B 1 132 ? 18.90400 10.89600 57.99200 1.000 28.31000 112 GLY B CA 1
ATOM 2189 C C . GLY B 1 132 ? 18.04400 9.68000 58.27600 1.000 26.03000 112 GLY B C 1
ATOM 2190 O O . GLY B 1 132 ? 17.54700 9.00200 57.37500 1.000 20.86000 112 GLY B O 1
ATOM 2191 N N . GLU B 1 133 ? 17.85200 9.38600 59.56600 1.000 24.91000 113 GLU B N 1
ATOM 2192 C CA . GLU B 1 133 ? 17.11500 8.17000 59.87800 1.000 26.33000 113 GLU B CA 1
ATOM 2193 C C . GLU B 1 133 ? 15.65900 8.26700 59.44800 1.000 26.18000 113 GLU B C 1
ATOM 2194 O O . GLU B 1 133 ? 15.04300 7.23000 59.17100 1.000 24.71000 113 GLU B O 1
ATOM 2200 N N . ASP B 1 134 ? 15.12100 9.48800 59.33600 1.000 25.23000 114 ASP B N 1
ATOM 2201 C CA . ASP B 1 134 ? 13.75800 9.67500 58.84500 1.000 28.48000 114 ASP B CA 1
ATOM 2202 C C . ASP B 1 134 ? 13.65200 9.34100 57.35400 1.000 26.00000 114 ASP B C 1
ATOM 2203 O O . ASP B 1 134 ? 12.76300 8.58100 56.93600 1.000 28.45000 114 ASP B O 1
ATOM 2208 N N . ASP B 1 135 ? 14.55800 9.89500 56.54000 1.000 25.71000 115 ASP B N 1
ATOM 2209 C CA . ASP B 1 135 ? 14.67100 9.49700 55.13700 1.000 22.38000 115 ASP B CA 1
ATOM 2210 C C . ASP B 1 135 ? 14.77200 7.97500 55.01500 1.000 19.32000 115 ASP B C 1
ATOM 2211 O O . ASP B 1 135 ? 14.06400 7.33200 54.21600 1.000 19.58000 115 ASP B O 1
ATOM 2216 N N . ALA B 1 136 ? 15.64800 7.38100 55.83500 1.000 21.37000 116 ALA B N 1
ATOM 2217 C CA . ALA B 1 136 ? 15.90900 5.94400 55.74900 1.000 20.29000 116 ALA B CA 1
ATOM 2218 C C . ALA B 1 136 ? 14.65900 5.13900 56.06600 1.000 24.09000 116 ALA B C 1
ATOM 2219 O O . ALA B 1 136 ? 14.37100 4.14400 55.39300 1.000 21.17000 116 ALA B O 1
ATOM 2221 N N . ALA B 1 137 ? 13.90700 5.55000 57.09700 1.000 25.86000 117 ALA B N 1
ATOM 2222 C CA . ALA B 1 137 ? 12.64300 4.88400 57.39800 1.000 27.52000 117 ALA B CA 1
ATOM 2223 C C . ALA B 1 137 ? 11.66700 5.01500 56.24200 1.000 26.03000 117 ALA B C 1
ATOM 2224 O O . ALA B 1 137 ? 10.86500 4.10400 55.99900 1.000 29.31000 117 ALA B O 1
ATOM 2226 N N . LEU B 1 138 ? 11.73300 6.12800 55.50800 1.000 27.05000 118 LEU B N 1
ATOM 2227 C CA . LEU B 1 138 ? 10.90100 6.27100 54.31700 1.000 24.85000 118 LEU B CA 1
ATOM 2228 C C . LEU B 1 138 ? 11.32200 5.33100 53.19600 1.000 25.78000 118 LEU B C 1
ATOM 2229 O O . LEU B 1 138 ? 10.53600 5.10900 52.26900 1.000 23.16000 118 LEU B O 1
ATOM 2234 N N . ILE B 1 139 ? 12.54700 4.79900 53.24100 1.000 18.91000 119 ILE B N 1
ATOM 2235 C CA . ILE B 1 139 ? 13.03700 3.94300 52.16200 1.000 14.47000 119 ILE B CA 1
ATOM 2236 C C . ILE B 1 139 ? 12.95400 2.45500 52.52100 1.000 18.47000 119 ILE B C 1
ATOM 2237 O O . ILE B 1 139 ? 12.76600 1.60600 51.64300 1.000 17.72000 119 ILE B O 1
ATOM 2242 N N . LYS B 1 140 ? 13.07600 2.12900 53.81300 1.000 20.97000 120 LYS B N 1
ATOM 2243 C CA . LYS B 1 140 ? 13.19300 0.73400 54.23900 1.000 18.00000 120 LYS B CA 1
ATOM 2244 C C . LYS B 1 140 ? 11.96200 -0.07900 53.83700 1.000 21.67000 120 LYS B C 1
ATOM 2245 O O . LYS B 1 140 ? 10.82400 0.30000 54.12800 1.000 19.92000 120 LYS B O 1
ATOM 2251 N N . GLY B 1 141 ? 12.20200 -1.19300 53.14600 1.000 20.37000 121 GLY B N 1
ATOM 2252 C CA . GLY B 1 141 ? 11.14200 -2.06000 52.68800 1.000 20.92000 121 GLY B CA 1
ATOM 2253 C C . GLY B 1 141 ? 10.32400 -1.53600 51.53200 1.000 25.48000 121 GLY B C 1
ATOM 2254 O O . GLY B 1 141 ? 9.24800 -2.08800 51.26100 1.000 23.80000 121 GLY B O 1
ATOM 2255 N N . ARG B 1 142 ? 10.78900 -0.49200 50.84000 1.000 16.42000 122 ARG B N 1
ATOM 2256 C CA . ARG B 1 142 ? 10.05500 0.10000 49.73100 1.000 18.50000 122 ARG B CA 1
ATOM 2257 C C . ARG B 1 142 ? 10.70200 -0.24100 48.40000 1.000 15.19000 122 ARG B C 1
ATOM 2258 O O . ARG B 1 142 ? 11.90900 -0.48200 48.31600 1.000 15.61000 122 ARG B O 1
ATOM 2266 N N . ARG B 1 143 ? 9.87000 -0.24800 47.36400 1.000 11.26000 123 ARG B N 1
ATOM 2267 C CA . ARG B 1 143 ? 10.32900 -0.19300 45.98700 1.000 12.77000 123 ARG B CA 1
ATOM 2268 C C . ARG B 1 143 ? 10.64300 1.26200 45.61900 1.000 15.15000 123 ARG B C 1
ATOM 2269 O O . ARG B 1 143 ? 9.80100 2.16300 45.79200 1.000 14.42000 123 ARG B O 1
ATOM 2277 N N . VAL B 1 144 ? 11.87500 1.49300 45.15400 1.000 13.67000 124 VAL B N 1
ATOM 2278 C CA . VAL B 1 144 ? 12.43000 2.83500 45.00200 1.000 12.70000 124 VAL B CA 1
ATOM 2279 C C . VAL B 1 144 ? 12.64300 3.12400 43.52300 1.000 10.24000 124 VAL B C 1
ATOM 2280 O O . VAL B 1 144 ? 13.18400 2.28600 42.78900 1.000 12.32000 124 VAL B O 1
ATOM 2284 N N . ALA B 1 145 ? 12.22400 4.30600 43.08500 1.000 10.49000 125 ALA B N 1
ATOM 2285 C CA . ALA B 1 145 ? 12.65700 4.83700 41.79800 1.000 11.25000 125 ALA B CA 1
ATOM 2286 C C . ALA B 1 145 ? 13.75800 5.85600 42.07700 1.000 11.66000 125 ALA B C 1
ATOM 2287 O O . ALA B 1 145 ? 13.52100 6.87800 42.72500 1.000 8.50000 125 ALA B O 1
ATOM 2289 N N . VAL B 1 146 ? 14.97100 5.54700 41.63900 1.000 10.37000 126 VAL B N 1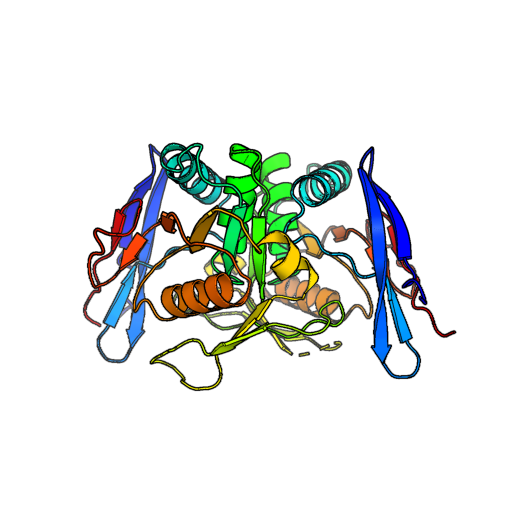
ATOM 2290 C CA . VAL B 1 146 ? 16.09200 6.47500 41.76900 1.000 6.89000 126 VAL B CA 1
ATOM 2291 C C . VAL B 1 146 ? 16.05900 7.44000 40.58600 1.000 9.96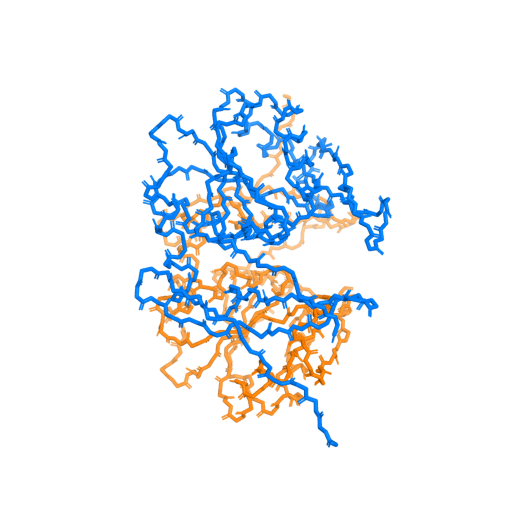000 126 VAL B C 1
ATOM 2292 O O . VAL B 1 146 ? 15.88500 7.01500 39.43800 1.000 10.89000 126 VAL B O 1
ATOM 2296 N N . VAL B 1 147 ? 16.20100 8.75400 40.85600 1.000 8.05000 127 VAL B N 1
ATOM 2297 C CA . VAL B 1 147 ? 16.15600 9.76200 39.79400 1.000 10.50000 127 VAL B CA 1
ATOM 2298 C C . VAL B 1 147 ? 17.35000 10.72200 39.88200 1.000 10.59000 127 VAL B C 1
ATOM 2299 O O . VAL B 1 147 ? 17.76700 11.12300 40.96900 1.000 9.95000 127 VAL B O 1
ATOM 2303 N N . ASP B 1 148 ? 17.87900 11.12200 38.72700 1.000 11.21000 128 ASP B N 1
ATOM 2304 C CA . ASP B 1 148 ? 18.86100 12.20300 38.68200 1.000 9.34000 128 ASP B CA 1
ATOM 2305 C C . ASP B 1 148 ? 18.82500 12.77500 37.27800 1.000 9.84000 128 ASP B C 1
ATOM 2306 O O . ASP B 1 148 ? 18.38100 12.10900 36.33700 1.000 10.11000 128 ASP B O 1
ATOM 2311 N N . GLU B 1 149 ? 19.30200 14.01700 37.13800 1.000 10.80000 129 GLU B N 1
ATOM 2312 C CA . GLU B 1 149 ? 19.10600 14.71600 35.86900 1.000 12.08000 129 GLU B CA 1
ATOM 2313 C C . GLU B 1 149 ? 19.86800 14.05000 34.72300 1.000 10.55000 129 GLU B C 1
ATOM 2314 O O . GLU B 1 149 ? 19.31900 13.88900 33.62600 1.000 10.91000 129 GLU B O 1
ATOM 2320 N N . VAL B 1 150 ? 21.12700 13.66700 34.94600 1.000 12.18000 130 VAL B N 1
ATOM 2321 C CA . VAL B 1 150 ? 21.96100 13.06200 33.90600 1.000 13.10000 130 VAL B CA 1
ATOM 2322 C C . VAL B 1 150 ? 22.80300 11.96400 34.54100 1.000 13.87000 130 VAL B C 1
ATOM 2323 O O . VAL B 1 150 ? 23.29100 12.10900 35.66500 1.000 17.47000 130 VAL B O 1
ATOM 2327 N N . ILE B 1 151 ? 22.96500 10.85700 33.82800 1.000 12.42000 131 ILE B N 1
ATOM 2328 C CA . ILE B 1 151 ? 23.84700 9.77800 34.25800 1.000 13.56000 131 ILE B CA 1
ATOM 2329 C C . ILE B 1 151 ? 25.00300 9.73100 33.27000 1.000 14.14000 131 ILE B C 1
ATOM 2330 O O . ILE B 1 151 ? 24.79100 9.54000 32.06600 1.000 17.07000 131 ILE B O 1
ATOM 2335 N N . SER B 1 152 ? 26.22100 9.94700 33.77100 1.000 15.64000 132 SER B N 1
ATOM 2336 C CA . SER B 1 152 ? 27.39600 9.96100 32.90500 1.000 17.74000 132 SER B CA 1
ATOM 2337 C C . SER B 1 152 ? 28.30500 8.77900 33.21600 1.000 15.97000 132 SER B C 1
ATOM 2338 O O . SER B 1 152 ? 28.16000 7.71600 32.61500 1.000 17.58000 132 SER B O 1
ATOM 2341 N N . SER B 1 153 ? 29.22100 8.95000 34.17000 1.000 18.27000 133 SER B N 1
ATOM 2342 C CA . SER B 1 153 ? 30.09200 7.84800 34.55600 1.000 21.04000 133 SER B CA 1
ATOM 2343 C C . SER B 1 153 ? 29.35600 6.81700 35.38700 1.000 22.35000 133 SER B C 1
ATOM 2344 O O . SER B 1 153 ? 29.81900 5.67500 35.48900 1.000 20.25000 133 SER B O 1
ATOM 2347 N N . GLY B 1 154 ? 28.23900 7.19300 36.00600 1.000 19.34000 134 GLY B N 1
ATOM 2348 C CA . GLY B 1 154 ? 27.51800 6.28900 36.86600 1.000 18.75000 134 GLY B CA 1
ATOM 2349 C C . GLY B 1 154 ? 27.92300 6.32200 38.32100 1.000 17.59000 134 GLY B C 1
ATOM 2350 O O . GLY B 1 154 ? 27.35500 5.56900 39.11500 1.000 15.42000 134 GLY B O 1
ATOM 2351 N N . GLY B 1 155 ? 28.86400 7.18700 38.71300 1.000 17.24000 135 GLY B N 1
ATOM 2352 C CA . GLY B 1 155 ? 29.28100 7.21000 40.10700 1.000 19.68000 135 GLY B CA 1
ATOM 2353 C C . GLY B 1 155 ? 28.17900 7.65700 41.05300 1.000 17.26000 135 GLY B C 1
ATOM 2354 O O . GLY B 1 155 ? 27.97300 7.06400 42.12200 1.000 15.87000 135 GLY B O 1
ATOM 2355 N N . THR B 1 156 ? 27.45800 8.71500 40.68400 1.000 19.24000 136 THR B N 1
ATOM 2356 C CA . THR B 1 156 ? 26.35800 9.16400 41.52500 1.000 16.09000 136 THR B CA 1
ATOM 2357 C C . THR B 1 156 ? 25.30700 8.07200 41.65400 1.000 12.97000 136 THR B C 1
ATOM 2358 O O . THR B 1 156 ? 24.84100 7.77600 42.75700 1.000 15.46000 136 THR B O 1
ATOM 2362 N N . LEU B 1 157 ? 24.95100 7.43800 40.53700 1.000 14.54000 137 LEU B N 1
ATOM 2363 C CA . LEU B 1 157 ? 23.97500 6.35500 40.57600 1.000 13.45000 137 LEU B CA 1
ATOM 2364 C C . LEU B 1 157 ? 24.43600 5.21200 41.48100 1.000 16.65000 137 LEU B C 1
ATOM 2365 O O . LEU B 1 157 ? 23.62700 4.62500 42.21200 1.000 15.28000 137 LEU B O 1
ATOM 2370 N N . LYS B 1 158 ? 25.71500 4.83800 41.40100 1.000 15.95000 138 LYS B N 1
ATOM 2371 C CA . LYS B 1 158 ? 26.22100 3.79100 42.29000 1.000 18.23000 138 LYS B CA 1
ATOM 2372 C C . LYS B 1 158 ? 26.08900 4.19800 43.76100 1.000 17.51000 138 LYS B C 1
ATOM 2373 O O . LYS B 1 158 ? 25.67100 3.38500 44.60400 1.000 19.72000 138 LYS B O 1
ATOM 2379 N N . ALA B 1 159 ? 26.42100 5.45600 44.09100 1.000 15.73000 139 ALA B N 1
ATOM 2380 C CA . ALA B 1 159 ? 26.23300 5.92400 45.46400 1.000 17.25000 139 ALA B CA 1
ATOM 2381 C C . ALA B 1 159 ? 24.77200 5.82700 45.89100 1.000 18.81000 139 ALA B C 1
ATOM 2382 O O . ALA B 1 159 ? 24.47100 5.44200 47.03200 1.000 16.29000 139 ALA B O 1
ATOM 2384 N N . LEU B 1 160 ? 23.85400 6.18400 44.99000 1.000 15.13000 140 LEU B N 1
ATOM 2385 C CA . LEU B 1 160 ? 22.43000 6.14500 45.30900 1.000 14.65000 140 LEU B CA 1
ATOM 2386 C C . LEU B 1 160 ? 21.95400 4.71200 45.53700 1.000 14.28000 140 LEU B C 1
ATOM 2387 O O . LEU B 1 160 ? 21.18400 4.43900 46.46600 1.000 14.37000 140 LEU B O 1
ATOM 2392 N N . HIS B 1 161 ? 22.38600 3.78500 44.67500 1.000 14.62000 141 HIS B N 1
ATOM 2393 C CA . HIS B 1 161 ? 22.09500 2.37100 44.87300 1.000 15.98000 141 HIS B CA 1
ATOM 2394 C C . HIS B 1 161 ? 22.55500 1.91300 46.25300 1.000 15.65000 141 HIS B C 1
ATOM 2395 O O . HIS B 1 161 ? 21.83000 1.21100 46.97200 1.000 14.79000 141 HIS B O 1
ATOM 2402 N N . GLU B 1 162 ? 23.77700 2.29600 46.62100 1.000 15.70000 142 GLU B N 1
ATOM 2403 C CA . GLU B 1 162 ? 24.34100 1.90100 47.90800 1.000 18.26000 142 GLU B CA 1
ATOM 2404 C C . GLU B 1 162 ? 23.51600 2.43200 49.06100 1.000 16.49000 142 GLU B C 1
ATOM 2405 O O . GLU B 1 162 ? 23.29300 1.73500 50.05900 1.000 14.74000 142 GLU B O 1
ATOM 2411 N N . LEU B 1 163 ? 23.16000 3.71200 48.99000 1.000 14.65000 143 LEU B N 1
ATOM 2412 C CA . LEU B 1 163 ? 22.39500 4.32900 50.06500 1.000 13.96000 143 LEU B CA 1
ATOM 2413 C C . LEU B 1 163 ? 21.04500 3.63400 50.23200 1.000 13.92000 143 LEU B C 1
ATOM 2414 O O . LEU B 1 163 ? 20.64100 3.29200 51.35300 1.000 13.69000 143 LEU B O 1
ATOM 2419 N N . VAL B 1 164 ? 20.34100 3.41000 49.11700 1.000 13.11000 144 VAL B N 1
ATOM 2420 C CA . VAL B 1 164 ? 19.04600 2.72300 49.16000 1.000 15.53000 144 VAL B CA 1
ATOM 2421 C C . VAL B 1 164 ? 19.20300 1.31900 49.74100 1.000 16.49000 144 VAL B C 1
ATOM 2422 O O . VAL B 1 164 ? 18.41500 0.89400 50.59700 1.000 17.26000 144 VAL B O 1
ATOM 2426 N N . ALA B 1 165 ? 20.23500 0.58300 49.30500 1.000 17.46000 145 ALA B N 1
ATOM 2427 C CA . ALA B 1 165 ? 20.46100 -0.76100 49.83800 1.000 17.63000 145 ALA B CA 1
ATOM 2428 C C . ALA B 1 165 ? 20.74200 -0.71300 51.32800 1.000 18.77000 145 ALA B C 1
ATOM 2429 O O . ALA B 1 165 ? 20.20500 -1.52000 52.09400 1.000 20.10000 145 ALA B O 1
ATOM 2431 N N . ALA B 1 166 ? 21.56200 0.24600 51.76200 1.000 17.13000 146 ALA B N 1
ATOM 2432 C CA . ALA B 1 166 ? 21.87700 0.35300 53.17700 1.000 20.19000 146 ALA B CA 1
ATOM 2433 C C . ALA B 1 166 ? 20.65500 0.74200 53.99800 1.000 22.55000 146 ALA B C 1
ATOM 2434 O O . ALA B 1 166 ? 20.58500 0.42900 55.19000 1.000 20.08000 146 ALA B O 1
ATOM 2436 N N . ALA B 1 167 ? 19.69600 1.43800 53.39600 1.000 17.36000 147 ALA B N 1
ATOM 2437 C CA . ALA B 1 167 ? 18.49300 1.83900 54.11100 1.000 16.24000 147 ALA B CA 1
ATOM 2438 C C . ALA B 1 167 ? 17.42000 0.75900 54.11500 1.000 18.07000 147 ALA B C 1
ATOM 2439 O O . ALA B 1 167 ? 16.35700 0.96500 54.70600 1.000 23.30000 147 ALA B O 1
ATOM 2441 N N . GLY B 1 168 ? 17.65500 -0.36700 53.45300 1.000 16.99000 148 GLY B N 1
ATOM 2442 C CA . GLY B 1 168 ? 16.68700 -1.45200 53.41800 1.000 19.44000 148 GLY B CA 1
ATOM 2443 C C . GLY B 1 168 ? 15.68600 -1.39500 52.28700 1.000 23.36000 148 GLY B C 1
ATOM 2444 O O . GLY B 1 168 ? 14.70100 -2.14700 52.31600 1.000 20.93000 148 GLY B O 1
ATOM 2445 N N . GLY B 1 169 ? 15.90100 -0.52100 51.28200 1.000 15.29000 149 GLY B N 1
ATOM 2446 C CA . GLY B 1 169 ? 15.03000 -0.48800 50.12600 1.000 18.25000 149 GLY B CA 1
ATOM 2447 C C . GLY B 1 169 ? 15.56700 -1.31000 48.97200 1.000 18.22000 149 GLY B C 1
ATOM 2448 O O . GLY B 1 169 ? 16.66200 -1.85300 49.0180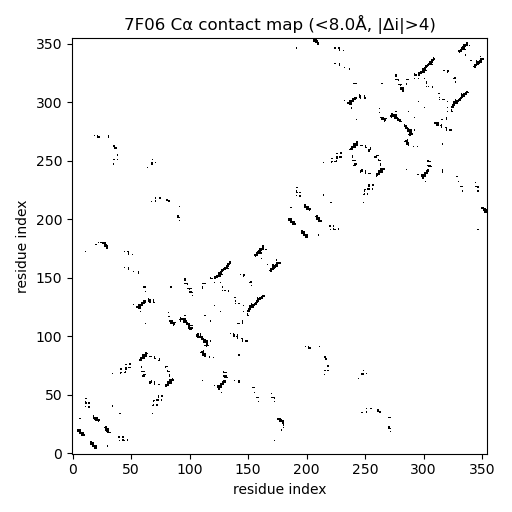0 1.000 19.50000 149 GLY B O 1
ATOM 2449 N N . THR B 1 170 ? 14.76000 -1.41200 47.92200 1.000 14.87000 150 THR B N 1
ATOM 2450 C CA . THR B 1 170 ? 15.15500 -2.07300 46.68400 1.000 16.02000 150 THR B CA 1
ATOM 2451 C C . THR B 1 170 ? 14.99600 -1.07600 45.54400 1.000 17.04000 150 THR B C 1
ATOM 2452 O O . THR B 1 170 ? 13.91700 -0.49500 45.37700 1.000 14.30000 150 THR B O 1
ATOM 2456 N N . VAL B 1 171 ? 16.05000 -0.88500 44.75300 1.000 15.34000 151 VAL B N 1
ATOM 2457 C CA . VAL B 1 171 ? 15.93200 -0.04300 43.56200 1.000 12.77000 151 VAL B CA 1
ATOM 2458 C C . VAL B 1 171 ? 15.16200 -0.82500 42.49900 1.000 15.50000 151 VAL B C 1
ATOM 2459 O O . VAL B 1 171 ? 15.65900 -1.81400 41.95000 1.000 14.26000 151 VAL B O 1
ATOM 2463 N N . GLN B 1 172 ? 13.93600 -0.39300 42.22100 1.000 10.87000 152 GLN B N 1
ATOM 2464 C CA . GLN B 1 172 ? 13.13200 -1.02400 41.18400 1.000 13.40000 152 GLN B CA 1
ATOM 2465 C C . GLN B 1 172 ? 13.38900 -0.41200 39.81500 1.000 15.22000 152 GLN B C 1
ATOM 2466 O O . GLN B 1 172 ? 13.22800 -1.08800 38.79500 1.000 14.81000 152 GLN B O 1
ATOM 2472 N N . GLN B 1 173 ? 13.82900 0.84400 39.77000 1.000 13.33000 153 GLN B N 1
ATOM 2473 C CA . GLN B 1 173 ? 13.84200 1.59600 38.53000 1.000 12.48000 153 GLN B CA 1
ATOM 2474 C C . GLN B 1 173 ? 14.80400 2.76500 38.68000 1.000 11.08000 153 GLN B C 1
ATOM 2475 O O . GLN B 1 173 ? 14.91200 3.35700 39.75700 1.000 11.73000 153 GLN B O 1
ATOM 2481 N N . VAL B 1 174 ? 15.46900 3.11000 37.58200 1.000 11.86000 154 VAL B N 1
ATOM 2482 C CA . VAL B 1 174 ? 16.35100 4.27800 37.50500 1.000 10.16000 154 VAL B CA 1
ATOM 2483 C C . VAL B 1 174 ? 15.79500 5.21700 36.43200 1.000 10.52000 154 VAL B C 1
ATOM 2484 O O . VAL B 1 174 ? 15.58400 4.79500 35.28800 1.000 13.80000 154 VAL B O 1
ATOM 2488 N N . LEU B 1 175 ? 15.54100 6.47700 36.80500 1.000 7.13000 155 LEU B N 1
ATOM 2489 C CA . LEU B 1 175 ? 14.97000 7.48400 35.91200 1.000 10.66000 155 LEU B CA 1
ATOM 2490 C C . LEU B 1 175 ? 15.97300 8.61000 35.68400 1.000 12.37000 155 LEU B C 1
ATOM 2491 O O . LEU B 1 175 ? 16.62700 9.07000 36.63000 1.000 13.80000 155 LEU B O 1
ATOM 2496 N N . THR B 1 176 ? 16.11700 9.05500 34.43200 1.000 9.77000 156 THR B N 1
ATOM 2497 C CA . THR B 1 176 ? 16.99500 10.19500 34.17000 1.000 9.53000 156 THR B CA 1
ATOM 2498 C C . THR B 1 176 ? 16.52000 10.91800 32.91300 1.000 10.34000 156 THR B C 1
ATOM 2499 O O . THR B 1 176 ? 15.84700 10.32900 32.05900 1.000 12.40000 156 THR B O 1
ATOM 2503 N N . VAL B 1 177 ? 16.84000 12.21000 32.81800 1.000 8.79000 157 VAL B N 1
ATOM 2504 C CA . VAL B 1 177 ? 16.58700 12.90200 31.55300 1.000 11.89000 157 VAL B CA 1
ATOM 2505 C C . VAL B 1 177 ? 17.50200 12.35100 30.46200 1.000 11.31000 157 VAL B C 1
ATOM 2506 O O . VAL B 1 177 ? 17.07900 12.15400 29.31600 1.000 14.74000 157 VAL B O 1
ATOM 2510 N N . ALA B 1 178 ? 18.76400 12.09800 30.79300 1.000 9.44000 158 ALA B N 1
ATOM 2511 C CA . ALA B 1 178 ? 19.74800 11.73400 29.77900 1.000 9.56000 158 ALA B CA 1
ATOM 2512 C C . ALA B 1 178 ? 20.77600 10.78900 30.36600 1.000 14.88000 158 ALA B C 1
ATOM 2513 O O . ALA B 1 178 ? 21.34300 11.07200 31.42400 1.000 12.53000 158 ALA B O 1
ATOM 2515 N N . THR B 1 179 ? 21.03100 9.68500 29.67000 1.000 12.62000 159 THR B N 1
ATOM 2516 C CA . THR B 1 179 ? 22.32800 9.05700 29.81700 1.000 12.16000 159 THR B CA 1
ATOM 2517 C C . THR B 1 179 ? 23.33500 9.81400 28.96300 1.000 12.98000 159 THR B C 1
ATOM 2518 O O . THR B 1 179 ? 22.97700 10.52600 28.01700 1.000 14.22000 159 THR B O 1
ATOM 2522 N N . GLU B 1 180 ? 24.60500 9.65000 29.29900 1.000 13.98000 160 GLU B N 1
ATOM 2523 C CA . GLU B 1 180 ? 25.65600 10.42400 28.64900 1.000 17.10000 160 GLU B CA 1
ATOM 2524 C C . GLU B 1 180 ? 26.88500 9.55100 28.48500 1.000 17.80000 160 GLU B C 1
ATOM 2525 O O . GLU B 1 180 ? 27.35300 8.96200 29.46100 1.000 17.78000 160 GLU B O 1
ATOM 2531 N N . GLY B 1 181 ? 27.42400 9.48600 27.26800 1.000 20.65000 161 GLY B N 1
ATOM 2532 C CA . GLY B 1 181 ? 28.56600 8.64400 27.02600 1.000 21.27000 161 GLY B CA 1
ATOM 2533 C C . GLY B 1 181 ? 28.14100 7.25500 26.60300 1.000 24.03000 161 GLY B C 1
ATOM 2534 O O . GLY B 1 181 ? 27.69700 7.05800 25.46600 1.000 26.08000 161 GLY B O 1
ATOM 2535 N N . GLU B 1 182 ? 28.24800 6.29100 27.51300 1.000 23.54000 162 GLU B N 1
ATOM 2536 C CA . GLU B 1 182 ? 27.70500 4.95900 27.27200 1.000 25.69000 162 GLU B CA 1
ATOM 2537 C C . GLU B 1 182 ? 26.18000 4.94100 27.40400 1.000 25.43000 162 GLU B C 1
ATOM 2538 O O . GLU B 1 182 ? 25.60900 5.56300 28.30500 1.000 20.76000 162 GLU B O 1
ATOM 2544 N N . ARG B 1 183 ? 25.52700 4.23800 26.48100 1.000 21.91000 163 ARG B N 1
ATOM 2545 C CA . ARG B 1 183 ? 24.11100 3.94200 26.62700 1.000 22.13000 163 ARG B CA 1
ATOM 2546 C C . ARG B 1 183 ? 23.89700 2.93200 27.75100 1.000 21.72000 163 ARG B C 1
ATOM 2547 O O . ARG B 1 183 ? 24.76700 2.11200 28.05100 1.000 19.22000 163 ARG B O 1
ATOM 2555 N N . ARG B 1 184 ? 22.72900 3.01900 28.39100 1.000 19.86000 164 ARG B N 1
ATOM 2556 C CA . ARG B 1 184 ? 22.39500 2.18900 29.54900 1.000 21.56000 164 ARG B CA 1
ATOM 2557 C C . ARG B 1 184 ? 20.97700 1.68000 29.36600 1.000 23.73000 164 ARG B C 1
ATOM 2558 O O . ARG B 1 184 ? 20.01000 2.34400 29.76100 1.000 22.89000 164 ARG B O 1
ATOM 2566 N N . PRO B 1 185 ? 20.80900 0.50300 28.75100 1.000 27.30000 165 PRO B N 1
ATOM 2567 C CA . PRO B 1 185 ? 19.44700 0.01300 28.48300 1.000 25.55000 165 PRO B CA 1
ATOM 2568 C C . PRO B 1 185 ? 18.65500 -0.29900 29.74400 1.000 23.82000 165 PRO B C 1
ATOM 2569 O O . PRO B 1 185 ? 17.42000 -0.31400 29.69500 1.000 30.81000 165 PRO B O 1
ATOM 2573 N N . ASP B 1 186 ? 19.32000 -0.53400 30.87100 1.000 22.53000 166 ASP B N 1
ATOM 2574 C CA . ASP B 1 186 ? 18.63400 -0.81300 32.12800 1.000 30.54000 166 ASP B CA 1
ATOM 2575 C C . ASP B 1 186 ? 18.01700 0.42300 32.78500 1.000 28.69000 166 ASP B C 1
ATOM 2576 O O . ASP B 1 186 ? 17.28700 0.26900 33.77100 1.000 33.06000 166 ASP B O 1
ATOM 2581 N N . VAL B 1 187 ? 18.28500 1.63600 32.29700 1.000 24.05000 167 VAL B N 1
ATOM 2582 C CA . VAL B 1 187 ? 17.74100 2.83000 32.93700 1.000 17.99000 167 VAL B CA 1
ATOM 2583 C C . VAL B 1 187 ? 16.70800 3.44300 32.00600 1.000 17.82000 167 VAL B C 1
ATOM 2584 O O . VAL B 1 187 ? 16.79500 3.32400 30.77600 1.000 17.70000 167 VAL B O 1
ATOM 2588 N N . GLU B 1 188 ? 15.70700 4.08600 32.59900 1.000 13.12000 168 GLU B N 1
ATOM 2589 C CA . GLU B 1 188 ? 14.71100 4.82000 31.82900 1.000 15.53000 168 GLU B CA 1
ATOM 2590 C C . GLU B 1 188 ? 15.23700 6.23100 31.61800 1.000 14.35000 168 GLU B C 1
ATOM 2591 O O . GLU B 1 188 ? 15.30600 7.01800 32.56100 1.000 13.08000 168 GLU B O 1
ATOM 2597 N N . SER B 1 189 ? 15.60600 6.55000 30.38900 1.000 16.53000 169 SER B N 1
ATOM 2598 C CA . SER B 1 189 ? 16.10000 7.87000 30.04400 1.000 14.65000 169 SER B CA 1
ATOM 2599 C C . SER B 1 189 ? 15.18100 8.48300 29.00000 1.000 18.85000 169 SER B C 1
ATOM 2600 O O . SER B 1 189 ? 14.51400 7.77300 28.23800 1.000 15.16000 169 SER B O 1
ATOM 2603 N N . LEU B 1 190 ? 15.12000 9.81200 28.99200 1.000 12.94000 170 LEU B N 1
ATOM 2604 C CA . LEU B 1 190 ? 14.39500 10.48900 27.92400 1.000 15.18000 170 LEU B CA 1
ATOM 2605 C C . LEU B 1 190 ? 15.24400 10.59600 26.66500 1.000 19.07000 170 LEU B C 1
ATOM 2606 O O . LEU B 1 190 ? 14.70200 10.70700 25.56200 1.000 20.58000 170 LEU B O 1
ATOM 2611 N N . LEU B 1 191 ? 16.56500 10.54400 26.80000 1.000 18.65000 171 LEU B N 1
ATOM 2612 C CA . LEU B 1 191 ? 17.44100 10.68700 25.64300 1.000 21.92000 171 LEU B CA 1
ATOM 2613 C C . LEU B 1 191 ? 18.84800 10.24400 26.01300 1.000 19.55000 171 LEU B C 1
ATOM 2614 O O . LEU B 1 191 ? 19.14500 9.91600 27.16600 1.000 13.53000 171 LEU B O 1
ATOM 2619 N N . HIS B 1 192 ? 19.71500 10.23500 25.00300 1.000 16.55000 172 HIS B N 1
ATOM 2620 C CA . HIS B 1 192 ? 21.11800 9.89900 25.16600 1.000 16.07000 172 HIS B CA 1
ATOM 2621 C C . HIS B 1 192 ? 21.96300 11.04800 24.64200 1.000 18.07000 172 HIS B C 1
ATOM 2622 O O . HIS B 1 192 ? 21.75000 11.51300 23.51500 1.000 19.36000 172 HIS B O 1
ATOM 2629 N N . LEU B 1 193 ? 22.92700 11.49700 25.46300 1.000 17.51000 173 LEU B N 1
ATOM 2630 C CA . LEU B 1 193 ? 23.83900 12.57700 25.09400 1.000 18.65000 173 LEU B CA 1
ATOM 2631 C C . LEU B 1 193 ? 25.22400 12.02500 24.80400 1.000 16.44000 173 LEU B C 1
ATOM 2632 O O . LEU B 1 193 ? 25.75000 11.23000 25.59900 1.000 20.81000 173 LEU B O 1
ATOM 2637 N N . PRO B 1 194 ? 25.86600 12.43300 23.71800 1.000 19.93000 174 PRO B N 1
ATOM 2638 C CA . PRO B 1 194 ? 27.23800 11.98500 23.47200 1.000 20.79000 174 PRO B CA 1
ATOM 2639 C C . PRO B 1 194 ? 28.23100 12.76000 24.32500 1.000 21.02000 174 PRO B C 1
ATOM 2640 O O . PRO B 1 194 ? 27.94900 13.84900 24.82900 1.000 23.58000 174 PRO B O 1
ATOM 2644 N N . VAL B 1 195 ? 29.38800 12.14600 24.52700 1.000 19.43000 175 VAL B N 1
ATOM 2645 C CA . VAL B 1 195 ? 30.56900 12.83000 25.02900 1.000 22.05000 175 VAL B CA 1
ATOM 2646 C C . VAL B 1 195 ? 31.44100 13.11200 23.81300 1.000 28.68000 175 VAL B C 1
ATOM 2647 O O . VAL B 1 195 ? 31.92000 12.18500 23.14700 1.000 26.19000 175 VAL B O 1
ATOM 2651 N N . TYR B 1 196 ? 31.61400 14.38500 23.49700 1.000 25.27000 176 TYR B N 1
ATOM 2652 C CA . TYR B 1 196 ? 32.30600 14.78300 22.27300 1.000 30.28000 176 TYR B CA 1
ATOM 2653 C C . TYR B 1 196 ? 33.81300 14.80900 22.48700 1.000 30.09000 176 TYR B C 1
ATOM 2654 O O . TYR B 1 196 ? 34.30200 15.48900 23.40100 1.000 27.65000 176 TYR B O 1
ATOM 2663 N N . THR B 1 197 ? 34.54600 14.09000 21.62500 1.000 31.47000 177 THR B N 1
ATOM 2664 C CA . THR B 1 197 ? 36.00100 14.02100 21.68100 1.000 31.35000 177 THR B CA 1
ATOM 2665 C C . THR B 1 197 ? 36.69600 14.86100 20.61900 1.000 40.39000 177 THR B C 1
ATOM 2666 O O . THR B 1 197 ? 37.91700 15.05300 20.69700 1.000 36.48000 177 THR B O 1
ATOM 2670 N N . ASP B 1 198 ? 35.95600 15.40800 19.65000 1.000 41.72000 178 ASP B N 1
ATOM 2671 C CA . ASP B 1 198 ? 36.55900 16.22200 18.61500 1.000 46.56000 178 ASP B CA 1
ATOM 2672 C C . ASP B 1 198 ? 36.06100 17.66400 18.69300 1.000 47.09000 178 ASP B C 1
ATOM 2673 O O . ASP B 1 198 ? 36.46900 18.51400 17.89700 1.000 46.39000 178 ASP B O 1
#

Secondary structure (DSSP, 8-state):
------EEEEEETTEEEEEEEEEEETTEEEE----TT-HHHHHHHHHHHHTT--TT--EEEEETTTTHHHHHHHHHHH---EEEEBSS--TT-SS-EEEEPP-SSSTTT-EEEE-HHHHHHHTTSEEEEEEEEESSSHHHHHHHHHHHHHT-EEEEEEEEEEESS--TTSEEEEEEPEE--/--PPPEEEEEETTEEEEEEEEEEETTEEEE----TT-HHHHHHHHHHHHTT--TT--EEEEETTTTHHHHHHHHHHH---EEEEBSS--TT--S-EEEE----EEEE-HHHHHHHTT-EEEEEEEEESSSHHHHHHHHHHHHTT-EEEEEEEEEEESS--TTSEEEEEE-EE--

Sequence (355 aa):
GSHMTLTHTITIGDVRRELPIVRVADDARIAFLKLYGDVELTVACARALAGRMPADVDVIVGPETGGILLAHELAEHSGRPYVIARKKLRPNMVKPLRVPVQSIGTPGQQELFLGEDDAALIKGRRVAVVDEVISSGGTLKALHELVAAAGGTVQQVLTVATEGERRPDVESLLHLPVYTDSHMTLTHTITIGDVRRELPIVRVADDARIAFLKLYGDVELTVACARALAGRMPADVDVIVGPETGGILLAHELAEHSGRPYVIARKKLRPNMVKPLRVPVQSQELFLGEDDAALIKGRRVAVVDEVISSGGTLKALHELVAAAGGTVQQVLTVATEGERRPDVESLLHLPVYTD

InterPro domains:
  IPR000836 Phosphoribosyltransferase domain [PF00156] (53-166)
  IPR000836 Phosphoribosyltransferase domain [cd06223] (42-177)
  IPR029057 Phosphoribosyltransferase-like [G3DSA:3.40.50.2020] (3-178)
  IPR029057 Phosphoribosyltransferase-like [SSF53271] (22-173)

Solvent-accessible surface area: 16763 Å² total; per-residue (Å²): 137,106,174,112,125,103,69,35,59,8,78,9,72,140,14,148,64,72,7,53,16,20,129,67,47,124,99,17,36,32,1,22,13,56,5,14,30,26,32,98,3,0,13,20,0,0,145,38,0,24,68,138,18,46,98,64,1,61,2,0,2,0,4,3,21,12,0,0,6,0,0,0,2,0,4,66,62,37,66,52,83,3,4,5,0,17,73,141,105,49,57,19,17,81,167,50,54,110,13,72,16,152,26,177,70,56,99,61,103,57,50,4,16,1,0,82,60,4,14,60,88,0,145,68,87,123,0,0,1,0,18,45,34,8,55,86,13,8,49,20,122,2,1,60,69,1,1,70,62,8,40,12,90,35,68,27,11,0,0,0,0,4,10,38,112,180,47,137,122,14,42,39,48,38,44,1,54,74,77,111,74,158,173,176,116,106,67,37,63,9,80,10,69,151,11,160,63,82,7,57,31,19,130,71,48,147,102,17,63,27,1,31,12,48,6,18,31,25,33,104,2,0,13,19,0,0,149,37,0,23,70,96,17,51,96,70,2,42,1,0,0,0,2,10,38,12,0,0,5,0,0,0,1,0,4,65,73,30,66,56,64,2,2,7,0,33,55,116,92,94,46,25,26,71,154,50,52,126,10,66,15,123,115,140,58,0,16,0,0,73,62,10,15,69,82,0,139,62,112,108,0,0,1,0,16,51,37,8,53,80,15,8,33,21,107,1,0,72,67,0,0,70,67,8,39,12,92,35,67,21,12,0,0,0,0,2,10,33,134,181,56,135,120,11,61,27,33,34,40,1,43,57,64,113,146

Foldseek 3Di:
DDDDQQFDWDQLPNDIDTFGFADDDPWWTWRDDDPPPPPPVLLSQLVVQLVVDDPQAAEEEEEPPQCPSSRVNVCVVNVHYYYYFYFDDDPVADPKDKDFFADDVDGDNTMTIDGLVSLVSLAPGEYEYEGAEAEPCSRVVRVCVRSVVSHHDHPAYEYQEYEDDDDPRHHYVYYIYMHTD/DDDFQFDWDDQPNDIDTFTWADDDPQWIWRDDDPPPPPPVLLSQLVVQLVVDDPQAAEEEEEPPFCPSSRVNVCVVNVHYYYYFYQDDDPVADPWDWDQFDCGITIDGLVNLVSLAPGAYEYEGAEAEVCRVVVRVCVRSVVSHHHDPAYEYQEYEDDDDPRHHYVYYIYIGRD

Radius of gyration: 20.09 Å; Cα contacts (8 Å, |Δi|>4): 810; chains: 2; bounding box: 45×48×64 Å

Nearest PDB structures (foldseek):
  7f06-assembly1_A  TM=1.006E+00  e=1.843E-40  Streptomyces sp.
  7f06-assembly2_B  TM=9.911E-01  e=4.520E-36  Streptomyces sp.
  1vch-assembly2_D  TM=9.187E-01  e=1.731E-19  Thermus thermophilus
  1vch-assembly1_B  TM=9.311E-01  e=4.998E-19  Thermus thermophilus
  6fsp-assembly1_C  TM=8.561E-01  e=2.087E-19  Thermus thermophilus